Protein AF-A0A139HS40-F1 (afdb_monomer_lite)

Secondary structure (DSSP, 8-state):
--------TT--------------------------------HHHHHHHHHHHHHHHHHHHHHHHHHHHHHHHHHHHHHHHGGGTTT-HHHHHHHHHHHHHHHHHHHHHHHHHHHHHHHHHHHHHHHHHHHHHHHT-------------------SSSHHHHHHHHHHHHHHHHHHHHHHHHHHHHHHHHHHHHHHHHHHHHHHHHHHHHHHHHHHHHHHHHHHHHHHHHHHHHHHHHHHHHHHHHHHHHHHHHHHHHHHHHHHHHIIIIIHHHHHHHHHHHHHHHHHHHHHHHHHHHHHHHHHHHHHHHHSHHHHHHHHHHHHHHHHHHHHHHTTTTS------------------------------------S-HHHHHHHHHHHHHHHHHHHHHHHHHHHHSSHHHHHHHHHHHHHH-HHHHTHHHHHHHHHHHHHHHHHHHHHHHHHHHHHHHHHHHHHHHHHHHHHHHHHHHHHHHHHHHHHHHHHHHH--

pLDDT: mean 75.65, std 18.61, range [32.69, 97.88]

Structure (mmCIF, N/CA/C/O backbone):
data_AF-A0A139HS40-F1
#
_entry.id   AF-A0A139HS40-F1
#
loop_
_atom_site.group_PDB
_atom_site.id
_atom_site.type_symbol
_atom_site.label_atom_id
_atom_site.label_alt_id
_atom_site.label_comp_id
_atom_site.label_asym_id
_atom_site.label_entity_id
_atom_site.label_seq_id
_atom_site.pdbx_PDB_ins_code
_atom_site.Cartn_x
_atom_site.Cartn_y
_atom_site.Cartn_z
_atom_site.occupancy
_atom_site.B_iso_or_equiv
_atom_site.auth_seq_id
_atom_site.auth_comp_id
_atom_site.auth_asym_id
_atom_site.auth_atom_id
_atom_site.pdbx_PDB_model_num
ATOM 1 N N . MET A 1 1 ? -30.393 32.106 20.811 1.00 41.25 1 MET A N 1
ATOM 2 C CA . MET A 1 1 ? -30.030 32.383 19.405 1.00 41.25 1 MET A CA 1
ATOM 3 C C . MET A 1 1 ? -29.852 31.032 18.728 1.00 41.25 1 MET A C 1
ATOM 5 O O . MET A 1 1 ? -28.852 30.370 18.953 1.00 41.25 1 MET A O 1
ATOM 9 N N . ILE A 1 2 ? -30.911 30.545 18.082 1.00 37.47 2 ILE A N 1
ATOM 10 C CA . ILE A 1 2 ? -31.050 29.157 17.618 1.00 37.47 2 ILE A CA 1
ATOM 11 C C . ILE A 1 2 ? -30.720 29.147 16.125 1.00 37.47 2 ILE A C 1
ATOM 13 O O . ILE A 1 2 ? -31.464 29.733 15.342 1.00 37.47 2 ILE A O 1
ATOM 17 N N . MET A 1 3 ? -29.609 28.522 15.732 1.00 42.28 3 MET A N 1
ATOM 18 C CA . MET A 1 3 ? -29.328 28.247 14.323 1.00 42.28 3 MET A CA 1
ATOM 19 C C . MET A 1 3 ? -29.794 26.833 13.988 1.00 42.28 3 MET A C 1
ATOM 21 O O . MET A 1 3 ? -29.240 25.845 14.464 1.00 42.28 3 MET A O 1
ATOM 25 N N . ALA A 1 4 ? -30.852 26.762 13.184 1.00 46.81 4 ALA A N 1
ATOM 26 C CA . ALA A 1 4 ? -31.384 25.537 12.619 1.00 46.81 4 ALA A CA 1
ATOM 27 C C . ALA A 1 4 ? -30.482 25.051 11.473 1.00 46.81 4 ALA A C 1
ATOM 29 O O . ALA A 1 4 ? -30.336 25.738 10.464 1.00 46.81 4 ALA A O 1
ATOM 30 N N . PHE A 1 5 ? -29.918 23.850 11.607 1.00 41.66 5 PHE A N 1
ATOM 31 C CA . PHE A 1 5 ? -29.308 23.115 10.500 1.00 41.66 5 PHE A CA 1
ATOM 32 C C . PHE A 1 5 ? -30.323 22.107 9.952 1.00 41.66 5 PHE A C 1
ATOM 34 O O . PHE A 1 5 ? -30.403 20.966 10.399 1.00 41.66 5 PHE A O 1
ATOM 41 N N . ASN A 1 6 ? -31.111 22.545 8.969 1.00 49.53 6 ASN A N 1
ATOM 42 C CA . ASN A 1 6 ? -31.832 21.652 8.066 1.00 49.53 6 ASN A CA 1
ATOM 43 C C . ASN A 1 6 ? -30.868 21.230 6.949 1.00 49.53 6 ASN A C 1
ATOM 45 O O . ASN A 1 6 ? -30.673 21.965 5.983 1.00 49.53 6 ASN A O 1
ATOM 49 N N . GLY A 1 7 ? -30.249 20.058 7.095 1.00 42.22 7 GLY A N 1
ATOM 50 C CA . GLY A 1 7 ? -29.412 19.434 6.071 1.00 42.22 7 GLY A CA 1
ATOM 51 C C . GLY A 1 7 ? -29.924 18.037 5.743 1.00 42.22 7 GLY A C 1
ATOM 52 O O . GLY A 1 7 ? -29.672 17.096 6.486 1.00 42.22 7 GLY A O 1
ATOM 53 N N . ASP A 1 8 ? -30.658 17.921 4.638 1.00 49.84 8 ASP A N 1
ATOM 54 C CA . ASP A 1 8 ? -31.160 16.675 4.052 1.00 49.84 8 ASP A CA 1
ATOM 55 C C . ASP A 1 8 ? -29.996 15.723 3.676 1.00 49.84 8 ASP A C 1
ATOM 57 O O . ASP A 1 8 ? -29.199 16.054 2.791 1.00 49.84 8 ASP A O 1
ATOM 61 N N . PRO A 1 9 ? -29.871 14.533 4.298 1.00 50.09 9 PRO A N 1
ATOM 62 C CA . PRO A 1 9 ? -28.753 13.619 4.059 1.00 50.09 9 PRO A CA 1
ATOM 63 C C . PRO A 1 9 ? -28.868 12.799 2.758 1.00 50.09 9 PRO A C 1
ATOM 65 O O . PRO A 1 9 ? -28.066 11.887 2.541 1.00 50.09 9 PRO A O 1
ATOM 68 N N . ARG A 1 10 ? -29.836 13.078 1.866 1.00 43.00 10 ARG A N 1
ATOM 69 C CA . ARG A 1 10 ? -30.058 12.272 0.643 1.00 43.00 10 ARG A CA 1
ATOM 70 C C . ARG A 1 10 ? -29.568 12.878 -0.671 1.00 43.00 10 ARG A C 1
ATOM 72 O O . ARG A 1 10 ? -29.728 12.242 -1.712 1.00 43.00 10 ARG A O 1
ATOM 79 N N . LYS A 1 11 ? -28.893 14.028 -0.667 1.00 44.16 11 LYS A N 1
ATOM 80 C CA . LYS A 1 11 ? -28.253 14.567 -1.881 1.00 44.16 11 LYS A CA 1
ATOM 81 C C . LYS A 1 11 ? -26.747 14.325 -1.864 1.00 44.16 11 LYS A C 1
ATOM 83 O O . LYS A 1 11 ? -25.964 15.196 -1.503 1.00 44.16 11 LYS A O 1
ATOM 88 N N . ARG A 1 12 ? -26.334 13.129 -2.299 1.00 47.47 12 ARG A N 1
ATOM 89 C CA . ARG A 1 12 ? -24.949 12.918 -2.747 1.00 47.47 12 ARG A CA 1
ATOM 90 C C . ARG A 1 12 ? -24.709 13.799 -3.980 1.00 47.47 12 ARG A C 1
ATOM 92 O O . ARG A 1 12 ? -25.506 13.713 -4.917 1.00 47.47 12 ARG A O 1
ATOM 99 N N . PRO A 1 13 ? -23.645 14.616 -4.027 1.00 42.41 13 PRO A N 1
ATOM 100 C CA . PRO A 1 13 ? -23.241 15.240 -5.275 1.00 42.41 13 PRO A CA 1
ATOM 101 C C . PRO A 1 13 ? -22.853 14.123 -6.246 1.00 42.41 13 PRO A C 1
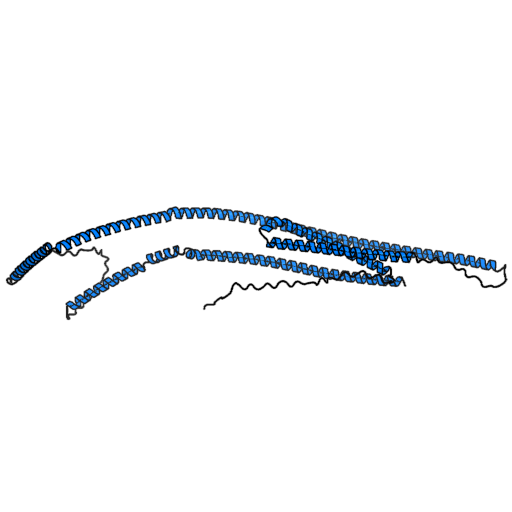ATOM 103 O O . PRO A 1 13 ? -22.057 13.244 -5.913 1.00 42.41 13 PRO A O 1
ATOM 106 N N . ALA A 1 14 ? -23.467 14.127 -7.429 1.00 43.12 14 ALA A N 1
ATOM 107 C CA . ALA A 1 14 ? -23.065 13.262 -8.523 1.00 43.12 14 ALA A CA 1
ATOM 108 C C . ALA A 1 14 ? -21.576 13.508 -8.789 1.00 43.12 14 ALA A C 1
ATOM 110 O O . ALA A 1 14 ? -21.184 14.604 -9.192 1.00 43.12 14 ALA A O 1
ATOM 111 N N . ALA A 1 15 ? -20.748 12.501 -8.511 1.00 39.66 15 ALA A N 1
ATOM 112 C CA . ALA A 1 15 ? -19.360 12.504 -8.922 1.00 39.66 15 ALA A CA 1
ATOM 113 C C . ALA A 1 15 ? -19.352 12.666 -10.444 1.00 39.66 15 ALA A C 1
ATOM 115 O O . ALA A 1 15 ? -19.847 11.801 -11.170 1.00 39.66 15 ALA A O 1
ATOM 116 N N . LYS A 1 16 ? -18.847 13.809 -10.918 1.00 40.47 16 LYS A N 1
ATOM 117 C CA . LYS A 1 16 ? -18.505 13.983 -12.324 1.00 40.47 16 LYS A CA 1
ATOM 118 C C . LYS A 1 16 ? -17.523 12.869 -12.663 1.00 40.47 16 LYS A C 1
ATOM 120 O O . LYS A 1 16 ? -16.414 12.826 -12.136 1.00 40.47 16 LYS A O 1
ATOM 125 N N . SER A 1 17 ? -18.004 11.934 -13.474 1.00 39.09 17 SER A N 1
ATOM 126 C CA . SER A 1 17 ? -17.194 10.907 -14.107 1.00 39.09 17 SER A CA 1
ATOM 127 C C . SER A 1 17 ? -15.983 11.591 -14.745 1.00 39.09 17 SER A C 1
ATOM 129 O O . SER A 1 17 ? -16.180 12.632 -15.375 1.00 39.09 17 SER A O 1
ATOM 131 N N . PRO A 1 18 ? -14.759 11.058 -14.596 1.00 42.94 18 PRO A N 1
ATOM 132 C CA . PRO A 1 18 ? -13.624 11.595 -15.324 1.00 42.94 18 PRO A CA 1
ATOM 133 C C . PRO A 1 18 ? -13.974 11.531 -16.810 1.00 42.94 18 PRO A C 1
ATOM 135 O O . PRO A 1 18 ? -14.365 10.470 -17.315 1.00 42.94 18 PRO A O 1
ATOM 138 N N . GLU A 1 19 ? -13.932 12.693 -17.461 1.00 33.88 19 GLU A N 1
ATOM 139 C CA . GLU A 1 19 ? -13.983 12.813 -18.909 1.00 33.88 19 GLU A CA 1
A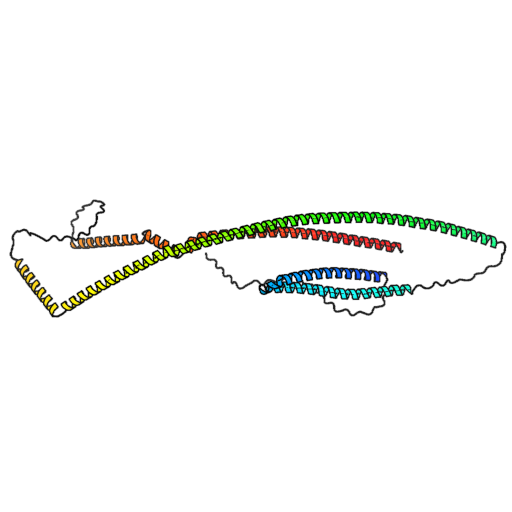TOM 140 C C . GLU A 1 19 ? -12.967 11.824 -19.464 1.00 33.88 19 GLU A C 1
ATOM 142 O O . GLU A 1 19 ? -11.761 11.924 -19.247 1.00 33.88 19 GLU A O 1
ATOM 147 N N . ARG A 1 20 ? -13.495 10.780 -20.102 1.00 38.78 20 ARG A N 1
ATOM 148 C CA . ARG A 1 20 ? -12.701 9.908 -20.943 1.00 38.78 20 ARG A CA 1
ATOM 149 C C . ARG A 1 20 ? -12.172 10.807 -22.045 1.00 38.78 20 ARG A C 1
ATOM 151 O O . ARG A 1 20 ? -12.958 11.230 -22.892 1.00 38.78 20 ARG A O 1
ATOM 158 N N . ASP A 1 21 ? -10.865 11.034 -22.057 1.00 34.38 21 ASP A N 1
ATOM 159 C CA . ASP A 1 21 ? -10.150 11.366 -23.280 1.00 34.38 21 ASP A CA 1
ATOM 160 C C . ASP A 1 21 ? -10.338 10.188 -24.238 1.00 34.38 21 ASP A C 1
ATOM 162 O O . ASP A 1 21 ? -9.547 9.244 -24.314 1.00 34.38 21 ASP A O 1
ATOM 166 N N . ALA A 1 22 ? -11.468 10.218 -24.941 1.00 40.56 22 ALA A N 1
ATOM 167 C CA . ALA A 1 22 ? -11.722 9.442 -26.128 1.00 40.56 22 ALA A CA 1
ATOM 168 C C . ALA A 1 22 ? -10.751 9.961 -27.187 1.00 40.56 22 ALA A C 1
ATOM 170 O O . ALA A 1 22 ? -11.100 10.755 -28.056 1.00 40.56 22 ALA A O 1
ATOM 171 N N . SER A 1 23 ? -9.506 9.501 -27.092 1.00 41.16 23 SER A N 1
ATOM 172 C CA . SER A 1 23 ? -8.618 9.434 -28.238 1.00 41.16 23 SER A CA 1
ATOM 173 C C . SER A 1 23 ? -9.342 8.551 -29.239 1.00 41.16 23 SER A C 1
ATOM 175 O O . SER A 1 23 ? -9.398 7.331 -29.082 1.00 41.16 23 SER A O 1
ATOM 177 N N . ILE A 1 24 ? -10.015 9.204 -30.181 1.00 39.81 24 ILE A N 1
ATOM 178 C CA . ILE A 1 24 ? -10.732 8.608 -31.294 1.00 39.81 24 ILE A CA 1
ATOM 179 C C . ILE A 1 24 ? -9.757 7.638 -31.956 1.00 39.81 24 ILE A C 1
ATOM 181 O O . ILE A 1 24 ? -8.848 8.028 -32.684 1.00 39.81 24 ILE A O 1
ATOM 185 N N . LEU A 1 25 ? -9.920 6.354 -31.640 1.00 44.41 25 LEU A N 1
ATOM 186 C CA . LEU A 1 25 ? -9.306 5.263 -32.367 1.00 44.41 25 LEU A CA 1
ATOM 187 C C . LEU A 1 25 ? -10.085 5.215 -33.677 1.00 44.41 25 LEU A C 1
ATOM 189 O O . LEU A 1 25 ? -11.117 4.552 -33.789 1.00 44.41 25 LEU A O 1
ATOM 193 N N . GLU A 1 26 ? -9.656 6.054 -34.618 1.00 39.47 26 GLU A N 1
ATOM 194 C CA . GLU A 1 26 ? -10.167 6.107 -35.976 1.00 39.47 26 GLU A CA 1
ATOM 195 C C . GLU A 1 26 ? -10.011 4.698 -36.554 1.00 39.47 26 GLU A C 1
ATOM 197 O O . GLU A 1 26 ? -8.920 4.262 -36.928 1.00 39.47 26 GLU A O 1
ATOM 202 N N . LYS A 1 27 ? -11.107 3.930 -36.532 1.00 41.03 27 LYS A N 1
ATOM 203 C CA . LYS A 1 27 ? -11.216 2.639 -37.205 1.00 41.03 27 LYS A CA 1
ATOM 204 C C . LYS A 1 27 ? -11.094 2.912 -38.701 1.00 41.03 27 LYS A C 1
ATOM 206 O O . LYS A 1 27 ? -12.101 3.044 -39.393 1.00 41.03 27 LYS A O 1
ATOM 211 N N . ARG A 1 28 ? -9.862 3.023 -39.202 1.00 37.28 28 ARG A N 1
ATOM 212 C CA . ARG A 1 28 ? -9.598 2.984 -40.638 1.00 37.28 28 ARG A CA 1
ATOM 213 C C . ARG A 1 28 ? -10.126 1.652 -41.155 1.00 37.28 28 ARG A C 1
ATOM 215 O O . ARG A 1 28 ? -9.689 0.590 -40.715 1.00 37.28 28 ARG A O 1
ATOM 222 N N . ALA A 1 29 ? -11.100 1.730 -42.056 1.00 40.16 29 ALA A N 1
ATOM 223 C CA . ALA A 1 29 ? -11.549 0.588 -42.832 1.00 40.16 29 ALA A CA 1
ATOM 224 C C . ALA A 1 29 ? -10.337 -0.059 -43.534 1.00 40.16 29 ALA A C 1
ATOM 226 O O . ALA A 1 29 ? -9.395 0.659 -43.887 1.00 40.16 29 ALA A O 1
ATOM 227 N N . PRO A 1 30 ? -10.330 -1.389 -43.729 1.00 39.44 30 PRO A N 1
ATOM 228 C CA . PRO A 1 30 ? -9.255 -2.065 -44.440 1.00 39.44 30 PRO A CA 1
ATOM 229 C C . PRO A 1 30 ? -9.165 -1.482 -45.852 1.00 39.44 30 PRO A C 1
ATOM 231 O O . PRO A 1 30 ? -10.066 -1.656 -46.670 1.00 39.44 30 PRO A O 1
ATOM 234 N N . VAL A 1 31 ? -8.091 -0.737 -46.111 1.00 43.06 31 VAL A N 1
ATOM 235 C CA . VAL A 1 31 ? -7.780 -0.227 -47.443 1.00 43.06 31 VAL A CA 1
ATOM 236 C C . VAL A 1 31 ? -7.482 -1.451 -48.300 1.00 43.06 31 VAL A C 1
ATOM 238 O O . VAL A 1 31 ? -6.519 -2.174 -48.043 1.00 43.06 31 VAL A O 1
ATOM 241 N N . ALA A 1 32 ? -8.357 -1.727 -49.267 1.00 45.44 32 ALA A N 1
ATOM 242 C CA . ALA A 1 32 ? -8.131 -2.778 -50.246 1.00 45.44 32 ALA A CA 1
ATOM 243 C C . ALA A 1 32 ? -6.790 -2.514 -50.955 1.00 45.44 32 ALA A C 1
ATOM 245 O O . ALA A 1 32 ? -6.497 -1.352 -51.255 1.00 45.44 32 ALA A O 1
ATOM 246 N N . PRO A 1 33 ? -5.972 -3.548 -51.220 1.00 43.31 33 PRO A N 1
ATOM 247 C CA . PRO A 1 33 ? -4.708 -3.372 -51.917 1.00 43.31 33 PRO A CA 1
ATOM 248 C C . PRO A 1 33 ? -5.007 -2.834 -53.319 1.00 43.31 33 PRO A C 1
ATOM 250 O O . PRO A 1 33 ? -5.473 -3.565 -54.193 1.00 43.31 33 PRO A O 1
ATOM 253 N N . MET A 1 34 ? -4.805 -1.530 -53.522 1.00 43.44 34 MET A N 1
ATOM 254 C CA . MET A 1 34 ? -4.853 -0.943 -54.854 1.00 43.44 34 MET A CA 1
ATOM 255 C C . MET A 1 34 ? -3.724 -1.569 -55.667 1.00 43.44 34 MET A C 1
ATOM 257 O O . MET A 1 34 ? -2.582 -1.628 -55.212 1.00 43.44 34 MET A O 1
ATOM 261 N N . ALA A 1 35 ? -4.067 -2.077 -56.851 1.00 51.16 35 ALA A N 1
ATOM 262 C CA . ALA A 1 35 ? -3.100 -2.655 -57.769 1.00 51.16 35 ALA A CA 1
ATOM 263 C C . ALA A 1 35 ? -1.955 -1.654 -58.017 1.00 51.16 35 ALA A C 1
ATOM 265 O O . ALA A 1 35 ? -2.232 -0.465 -58.206 1.00 51.16 35 ALA A O 1
ATOM 266 N N . PRO A 1 36 ? -0.688 -2.107 -58.005 1.00 47.69 36 PRO A N 1
ATOM 267 C CA . PRO A 1 36 ? 0.458 -1.219 -58.109 1.00 47.69 36 PRO A CA 1
ATOM 268 C C . PRO A 1 36 ? 0.413 -0.483 -59.449 1.00 47.69 36 PRO A C 1
ATOM 270 O O . PRO A 1 36 ? 0.560 -1.083 -60.516 1.00 47.69 36 PRO A O 1
ATOM 273 N N . SER A 1 37 ? 0.196 0.833 -59.404 1.00 48.69 37 SER A N 1
ATOM 274 C CA . SER A 1 37 ? 0.475 1.690 -60.550 1.00 48.69 37 SER A CA 1
ATOM 275 C C . SER A 1 37 ? 1.969 1.595 -60.836 1.00 48.69 37 SER A C 1
ATOM 277 O O . SER A 1 37 ? 2.764 1.711 -59.906 1.00 48.69 37 SER A O 1
ATOM 279 N N . LYS A 1 38 ? 2.347 1.378 -62.100 1.00 54.06 38 LYS A N 1
ATOM 280 C CA . LYS A 1 38 ? 3.742 1.352 -62.565 1.00 54.06 38 LYS A CA 1
ATOM 281 C C . LYS A 1 38 ? 4.398 2.718 -62.331 1.00 54.06 38 LYS A C 1
ATOM 283 O O . LYS A 1 38 ? 4.426 3.559 -63.220 1.00 54.06 38 LYS A O 1
ATOM 288 N N . GLN A 1 39 ? 4.852 2.958 -61.113 1.00 57.38 39 GLN A N 1
ATOM 289 C CA . GLN A 1 39 ? 5.767 4.033 -60.774 1.00 57.38 39 GLN A CA 1
ATOM 290 C C . GLN A 1 39 ? 7.167 3.429 -60.819 1.00 57.38 39 GLN A C 1
ATOM 292 O O . GLN A 1 39 ? 7.373 2.337 -60.289 1.00 57.38 39 GLN A O 1
ATOM 297 N N . ASP A 1 40 ? 8.114 4.109 -61.462 1.00 67.31 40 ASP A N 1
ATOM 298 C CA . ASP A 1 40 ? 9.525 3.729 -61.420 1.00 67.31 40 ASP A CA 1
ATOM 299 C C . ASP A 1 40 ? 10.034 3.923 -59.986 1.00 67.31 40 ASP A C 1
ATOM 301 O O . ASP A 1 40 ? 10.443 5.011 -59.576 1.00 67.31 40 ASP A O 1
ATOM 305 N N . ILE A 1 41 ? 9.922 2.869 -59.177 1.00 73.25 41 ILE A N 1
ATOM 306 C CA . ILE A 1 41 ? 10.379 2.874 -57.791 1.00 73.25 41 ILE A CA 1
ATOM 307 C C . ILE A 1 41 ? 11.908 2.858 -57.819 1.00 73.25 41 ILE A C 1
ATOM 309 O O . ILE A 1 41 ? 12.534 1.855 -58.157 1.00 73.25 41 ILE A O 1
ATOM 313 N N . ASN A 1 42 ? 12.508 3.991 -57.459 1.00 84.81 42 ASN A N 1
ATOM 314 C CA . ASN A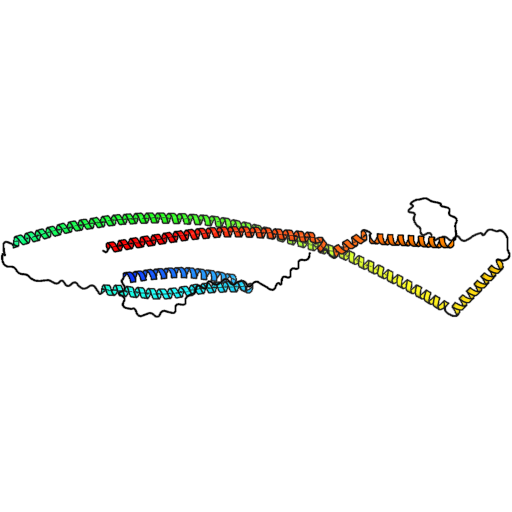 1 42 ? 13.947 4.111 -57.264 1.00 84.81 42 ASN A CA 1
ATOM 315 C C . ASN A 1 42 ? 14.401 3.157 -56.140 1.00 84.81 42 ASN A C 1
ATOM 317 O O . ASN A 1 42 ? 13.769 3.094 -55.082 1.00 84.81 42 ASN A O 1
ATOM 321 N N . ILE A 1 43 ? 15.512 2.444 -56.351 1.00 84.00 43 ILE A N 1
ATOM 322 C CA . ILE A 1 43 ? 16.103 1.513 -55.377 1.00 84.00 43 ILE A CA 1
ATOM 323 C C . ILE A 1 43 ? 16.333 2.161 -54.003 1.00 84.00 43 ILE A C 1
ATOM 325 O O . ILE A 1 43 ? 16.088 1.527 -52.979 1.00 84.00 43 ILE A O 1
ATOM 329 N N . ASN A 1 44 ? 16.690 3.448 -53.970 1.00 80.44 44 ASN A N 1
ATOM 330 C CA . ASN A 1 44 ? 16.878 4.209 -52.735 1.00 80.44 44 ASN A CA 1
ATOM 331 C C . ASN A 1 44 ? 15.562 4.408 -51.970 1.00 80.44 44 ASN A C 1
ATOM 333 O O . ASN A 1 44 ? 15.551 4.377 -50.741 1.00 80.44 44 ASN A O 1
ATOM 337 N N . THR A 1 45 ? 14.443 4.574 -52.679 1.00 83.94 45 THR A N 1
ATOM 338 C CA . THR A 1 45 ? 13.112 4.664 -52.063 1.00 83.94 45 THR A CA 1
ATOM 339 C C . THR A 1 45 ? 12.713 3.316 -51.465 1.00 83.94 45 THR A C 1
ATOM 341 O O . THR A 1 45 ? 12.342 3.261 -50.297 1.00 83.94 45 THR A O 1
ATOM 344 N N . ALA A 1 46 ? 12.898 2.220 -52.210 1.00 82.44 46 ALA A N 1
ATOM 345 C CA . ALA A 1 46 ? 12.599 0.870 -51.722 1.00 82.44 46 ALA A CA 1
ATOM 346 C C . ALA A 1 46 ? 13.454 0.473 -50.499 1.00 82.44 46 ALA A C 1
ATOM 348 O O . ALA A 1 46 ? 12.943 -0.129 -49.553 1.00 82.44 46 ALA A O 1
ATOM 349 N N . LEU A 1 47 ? 14.741 0.845 -50.481 1.00 77.38 47 LEU A N 1
ATOM 350 C CA . LEU A 1 47 ? 15.637 0.656 -49.332 1.00 77.38 47 LEU A CA 1
ATOM 351 C C . LEU A 1 47 ? 15.201 1.477 -48.114 1.00 77.38 47 LEU A C 1
ATOM 353 O O . LEU A 1 47 ? 15.169 0.950 -47.001 1.00 77.38 47 LEU A O 1
ATOM 357 N N . ASN A 1 48 ? 14.829 2.743 -48.308 1.00 79.44 48 ASN A N 1
ATOM 358 C CA . ASN A 1 48 ? 14.327 3.584 -47.221 1.00 79.44 48 ASN A CA 1
ATOM 359 C C . ASN A 1 48 ? 13.022 3.035 -46.632 1.00 79.44 48 ASN A C 1
ATOM 361 O O . ASN A 1 48 ? 12.887 2.966 -45.409 1.00 79.44 48 ASN A O 1
ATOM 365 N N . ASP A 1 49 ? 12.091 2.587 -47.474 1.00 84.00 49 ASP A N 1
ATOM 366 C CA . ASP A 1 49 ? 10.839 1.969 -47.028 1.00 84.00 49 ASP A CA 1
ATOM 367 C C . ASP A 1 49 ? 11.099 0.672 -46.255 1.00 84.00 49 ASP A C 1
ATOM 369 O O . ASP A 1 49 ? 10.478 0.427 -45.215 1.00 84.00 49 ASP A O 1
ATOM 373 N N . PHE A 1 50 ? 12.075 -0.130 -46.693 1.00 88.44 50 PHE A N 1
ATOM 374 C CA . PHE A 1 50 ? 12.491 -1.338 -45.983 1.00 88.44 50 PHE A CA 1
ATOM 375 C C . PHE A 1 50 ? 13.059 -1.020 -44.595 1.00 88.44 50 PHE A C 1
ATOM 377 O O . PHE A 1 50 ? 12.651 -1.634 -43.602 1.00 88.44 50 PHE A O 1
ATOM 384 N N . MET A 1 51 ? 13.957 -0.036 -44.500 1.00 82.50 51 MET A N 1
ATOM 385 C CA . MET A 1 51 ? 14.553 0.382 -43.228 1.00 82.50 51 MET A CA 1
ATOM 386 C C . MET A 1 51 ? 13.500 0.958 -42.276 1.00 82.50 51 MET A C 1
ATOM 388 O O . MET A 1 51 ? 13.446 0.568 -41.108 1.00 82.50 51 MET A O 1
ATOM 392 N N . ASN A 1 52 ? 12.611 1.818 -42.776 1.00 85.12 52 ASN A N 1
ATOM 393 C CA . ASN A 1 52 ? 11.518 2.393 -41.991 1.00 85.12 52 ASN A CA 1
ATOM 394 C C . ASN A 1 52 ? 10.570 1.312 -41.458 1.00 85.12 52 ASN A C 1
ATOM 396 O O . ASN A 1 52 ? 10.222 1.327 -40.274 1.00 85.12 52 ASN A O 1
ATOM 400 N N . THR A 1 53 ? 10.206 0.342 -42.300 1.00 87.12 53 THR A N 1
ATOM 401 C CA . THR A 1 53 ? 9.339 -0.774 -41.901 1.00 87.12 53 THR A CA 1
ATOM 402 C C . THR A 1 53 ? 10.032 -1.677 -40.878 1.00 87.12 53 THR A C 1
ATOM 404 O O . THR A 1 53 ? 9.420 -2.074 -39.888 1.00 87.12 53 THR A O 1
ATOM 407 N N . SER A 1 54 ? 11.330 -1.942 -41.047 1.00 79.69 54 SER A N 1
ATOM 408 C CA . SER A 1 54 ? 12.124 -2.737 -40.098 1.00 79.69 54 SER A CA 1
ATOM 409 C C . SER A 1 54 ? 12.225 -2.063 -38.725 1.00 79.69 54 SER A C 1
ATOM 411 O O . SER A 1 54 ? 12.035 -2.713 -37.696 1.00 79.69 54 SER A O 1
ATOM 413 N N . ILE A 1 55 ? 12.440 -0.743 -38.693 1.00 80.81 55 ILE A N 1
ATOM 414 C CA . ILE A 1 55 ? 12.449 0.050 -37.453 1.00 80.81 55 ILE A CA 1
ATOM 415 C C . ILE A 1 55 ? 11.065 0.041 -36.789 1.00 80.81 55 ILE A C 1
ATOM 417 O O . ILE A 1 55 ? 10.967 -0.094 -35.566 1.00 80.81 55 ILE A O 1
ATOM 421 N N . ALA A 1 56 ? 9.988 0.194 -37.566 1.00 83.00 56 ALA A N 1
ATOM 422 C CA . ALA A 1 56 ? 8.623 0.147 -37.046 1.00 83.00 56 ALA A CA 1
ATOM 423 C C . ALA A 1 56 ? 8.299 -1.223 -36.429 1.00 83.00 56 ALA A C 1
ATOM 425 O O . ALA A 1 56 ? 7.735 -1.282 -35.332 1.00 83.00 56 ALA A O 1
ATOM 426 N N . LEU A 1 57 ? 8.723 -2.307 -37.086 1.00 89.50 57 LEU A N 1
ATOM 427 C CA . LEU A 1 57 ? 8.550 -3.670 -36.598 1.00 89.50 57 LEU A CA 1
ATOM 428 C C . LEU A 1 57 ? 9.321 -3.904 -35.293 1.00 89.50 57 LEU A C 1
ATOM 430 O O . LEU A 1 57 ? 8.733 -4.381 -34.326 1.00 89.50 57 LEU A O 1
ATOM 434 N N . ALA A 1 58 ? 10.589 -3.486 -35.220 1.00 81.94 58 ALA A N 1
ATOM 435 C CA . ALA A 1 58 ? 11.399 -3.593 -34.003 1.00 81.94 58 ALA A CA 1
ATOM 436 C C . ALA A 1 58 ? 10.794 -2.804 -32.826 1.00 81.94 58 ALA A C 1
ATOM 438 O O . ALA A 1 58 ? 10.750 -3.285 -31.694 1.00 81.94 58 ALA A O 1
ATOM 439 N N . LYS A 1 59 ? 10.258 -1.602 -33.086 1.00 84.50 59 LYS A N 1
ATOM 440 C CA . LYS A 1 59 ? 9.546 -0.813 -32.065 1.00 84.50 59 LYS A CA 1
ATOM 441 C C . LYS A 1 59 ? 8.276 -1.507 -31.571 1.00 84.50 59 LYS A C 1
ATOM 443 O O . LYS A 1 59 ? 7.939 -1.370 -30.397 1.00 84.50 59 LYS A O 1
ATOM 448 N N . LEU A 1 60 ? 7.543 -2.189 -32.450 1.00 90.00 60 LEU A N 1
ATOM 449 C CA . LEU A 1 60 ? 6.355 -2.951 -32.060 1.00 90.00 60 LEU A CA 1
ATOM 450 C C . LEU A 1 60 ? 6.707 -4.196 -31.253 1.00 90.00 60 LEU A C 1
ATOM 452 O O . LEU A 1 60 ? 5.975 -4.504 -30.319 1.00 90.00 60 LEU A O 1
ATOM 456 N N . ASP A 1 61 ? 7.815 -4.857 -31.575 1.00 88.69 61 ASP A N 1
ATOM 457 C CA . ASP A 1 61 ? 8.308 -6.026 -30.844 1.00 88.69 61 ASP A CA 1
ATOM 458 C C . ASP A 1 61 ? 8.649 -5.669 -29.392 1.00 88.69 61 ASP A C 1
ATOM 460 O O . ASP A 1 61 ? 8.068 -6.224 -28.462 1.00 88.69 61 ASP A O 1
ATOM 464 N N . LEU A 1 62 ? 9.432 -4.602 -29.190 1.00 82.88 62 LEU A N 1
ATOM 465 C CA . LEU A 1 62 ? 9.734 -4.077 -27.851 1.00 82.88 62 LEU A CA 1
ATOM 466 C C . LEU A 1 62 ? 8.473 -3.682 -27.066 1.00 82.88 62 LEU A C 1
ATOM 468 O O . LEU A 1 62 ? 8.372 -3.933 -25.865 1.00 82.88 62 LEU A O 1
ATOM 472 N N . LYS A 1 63 ? 7.491 -3.056 -27.732 1.00 85.94 63 LYS A N 1
ATOM 473 C CA . LYS A 1 63 ? 6.205 -2.715 -27.099 1.00 85.94 63 LYS A CA 1
ATOM 474 C C . LYS A 1 63 ? 5.406 -3.960 -26.727 1.00 85.94 63 LYS A C 1
ATOM 476 O O . LYS A 1 63 ? 4.738 -3.943 -25.695 1.00 85.94 63 LYS A O 1
ATOM 481 N N . LEU A 1 64 ? 5.444 -5.001 -27.558 1.00 92.56 64 LEU A N 1
ATOM 482 C CA . LEU A 1 64 ? 4.762 -6.259 -27.283 1.00 92.56 64 LEU A CA 1
ATOM 483 C C . LEU A 1 64 ? 5.383 -6.959 -26.073 1.00 92.56 64 LEU A C 1
ATOM 485 O O . LEU A 1 64 ? 4.637 -7.406 -25.204 1.00 92.56 64 LEU A O 1
ATOM 489 N N . ASP A 1 65 ? 6.710 -7.008 -25.981 1.00 89.06 65 ASP A N 1
ATOM 490 C CA . ASP A 1 65 ? 7.408 -7.612 -24.842 1.00 89.06 65 ASP A CA 1
ATOM 491 C C . ASP A 1 65 ? 7.091 -6.883 -23.533 1.00 89.06 65 ASP A C 1
ATOM 493 O O . ASP A 1 65 ? 6.675 -7.514 -22.557 1.00 89.06 65 ASP A O 1
ATOM 497 N N . ALA A 1 66 ? 7.157 -5.548 -23.536 1.00 84.25 66 ALA A N 1
ATOM 498 C CA . ALA A 1 66 ? 6.762 -4.743 -22.382 1.00 84.25 66 ALA A CA 1
ATOM 499 C C . ALA A 1 66 ? 5.286 -4.972 -21.995 1.00 84.25 66 ALA A C 1
ATOM 501 O O . ALA A 1 66 ? 4.957 -5.121 -20.817 1.00 84.25 66 ALA A O 1
ATOM 502 N N . ALA A 1 67 ? 4.377 -5.045 -22.975 1.00 86.12 67 ALA A N 1
ATOM 503 C CA . ALA A 1 67 ? 2.961 -5.310 -22.718 1.00 86.12 67 ALA A CA 1
ATOM 504 C C . ALA A 1 67 ? 2.719 -6.719 -22.146 1.00 86.12 67 ALA A C 1
ATOM 506 O O . ALA A 1 67 ? 1.890 -6.882 -21.248 1.00 86.12 67 ALA A O 1
ATOM 507 N N . LYS A 1 68 ? 3.459 -7.730 -22.617 1.00 95.56 68 LYS A N 1
ATOM 508 C CA . LYS A 1 68 ? 3.408 -9.099 -22.080 1.00 95.56 68 LYS A CA 1
ATOM 509 C C . LYS A 1 68 ? 3.898 -9.161 -20.637 1.00 95.56 68 LYS A C 1
ATOM 511 O O . LYS A 1 68 ? 3.292 -9.864 -19.828 1.00 95.56 68 LYS A O 1
ATOM 516 N N . GLU A 1 69 ? 4.933 -8.402 -20.287 1.00 89.56 69 GLU A N 1
ATOM 517 C CA . GLU A 1 69 ? 5.412 -8.308 -18.905 1.00 89.56 69 GLU A CA 1
ATOM 518 C C . GLU A 1 69 ? 4.360 -7.668 -17.984 1.00 89.56 69 GLU A C 1
ATOM 520 O O . GLU A 1 69 ? 4.061 -8.200 -16.910 1.00 89.56 69 GLU A O 1
ATOM 525 N N . VAL A 1 70 ? 3.708 -6.589 -18.437 1.00 89.75 70 VAL A N 1
ATOM 526 C CA . VAL A 1 70 ? 2.587 -5.964 -17.714 1.00 89.75 70 VAL A CA 1
ATOM 527 C C . VAL A 1 70 ? 1.432 -6.952 -17.528 1.00 89.75 70 VAL A C 1
ATOM 529 O O . VAL A 1 70 ? 0.897 -7.069 -16.422 1.00 89.75 70 VAL A O 1
ATOM 532 N N . LEU A 1 71 ? 1.064 -7.704 -18.569 1.00 96.50 71 LEU A N 1
ATOM 533 C CA . LEU A 1 71 ? 0.039 -8.745 -18.474 1.00 96.50 71 LEU A CA 1
ATOM 534 C C . LEU A 1 71 ? 0.423 -9.837 -17.464 1.00 96.50 71 LEU A C 1
ATOM 536 O O . LEU A 1 71 ? -0.412 -10.247 -16.649 1.00 96.50 71 LEU A O 1
ATOM 540 N N . ALA A 1 72 ? 1.679 -10.289 -17.469 1.00 95.44 72 ALA A N 1
ATOM 541 C CA . ALA A 1 72 ? 2.176 -11.276 -16.514 1.00 95.44 72 ALA A CA 1
ATOM 542 C C . ALA A 1 72 ? 2.097 -10.752 -15.069 1.00 95.44 72 ALA A C 1
ATOM 544 O O . ALA A 1 72 ? 1.623 -11.465 -14.178 1.00 95.44 72 ALA A O 1
ATOM 545 N N . ALA A 1 73 ? 2.480 -9.492 -14.839 1.00 93.38 73 ALA A N 1
ATOM 546 C CA . ALA A 1 73 ? 2.371 -8.841 -13.537 1.00 93.38 73 ALA A CA 1
ATOM 547 C C . ALA A 1 73 ? 0.910 -8.746 -13.066 1.00 93.38 73 ALA A C 1
ATOM 549 O O . ALA A 1 73 ? 0.596 -9.155 -11.945 1.00 93.38 73 ALA A O 1
ATOM 550 N N . LYS A 1 74 ? -0.009 -8.294 -13.930 1.00 94.62 74 LYS A N 1
ATOM 551 C CA . LYS A 1 74 ? -1.442 -8.192 -13.595 1.00 94.62 74 LYS A CA 1
ATOM 552 C C . LYS A 1 74 ? -2.095 -9.549 -13.369 1.00 94.62 74 LYS A C 1
ATOM 554 O O . LYS A 1 74 ? -2.923 -9.685 -12.470 1.00 94.62 74 LYS A O 1
ATOM 559 N N . THR A 1 75 ? -1.675 -10.569 -14.106 1.00 97.00 75 THR A N 1
ATOM 560 C CA . THR A 1 75 ? -2.119 -11.950 -13.883 1.00 97.00 75 THR A CA 1
ATOM 561 C C . THR A 1 75 ? -1.632 -12.482 -12.535 1.00 97.00 75 THR A C 1
ATOM 563 O O . THR A 1 75 ? -2.407 -13.107 -11.812 1.00 97.00 75 THR A O 1
ATOM 566 N N . ARG A 1 76 ? -0.383 -12.192 -12.145 1.00 96.94 76 ARG A N 1
ATOM 567 C CA . ARG A 1 76 ? 0.149 -12.556 -10.823 1.00 96.94 76 ARG A CA 1
ATOM 568 C C . ARG A 1 76 ? -0.606 -11.851 -9.695 1.00 96.94 76 ARG A C 1
ATOM 570 O O . ARG A 1 76 ? -1.018 -12.514 -8.749 1.00 96.94 76 ARG A O 1
ATOM 577 N N . GLU A 1 77 ? -0.839 -10.541 -9.810 1.00 95.31 77 GLU A N 1
ATOM 578 C CA . GLU A 1 77 ? -1.653 -9.779 -8.846 1.00 95.31 77 GLU A CA 1
ATOM 579 C C . GLU A 1 77 ? -3.064 -10.371 -8.698 1.00 95.31 77 GLU A C 1
ATOM 581 O O . GLU A 1 77 ? -3.545 -10.547 -7.579 1.00 95.31 77 GLU A O 1
ATOM 586 N N . TYR A 1 78 ? -3.714 -10.700 -9.819 1.00 97.88 78 TYR A N 1
ATOM 587 C CA . TYR A 1 78 ? -5.035 -11.325 -9.832 1.00 97.88 78 TYR A CA 1
ATOM 588 C C . TYR A 1 78 ? -5.034 -12.672 -9.098 1.00 97.88 78 TYR A C 1
ATOM 590 O O . TYR A 1 78 ? -5.871 -12.899 -8.227 1.00 97.88 78 TYR A O 1
ATOM 598 N N . ASN A 1 79 ? -4.072 -13.546 -9.409 1.00 97.06 79 ASN A N 1
ATOM 599 C CA . ASN A 1 79 ? -3.974 -14.878 -8.811 1.00 97.06 79 ASN A CA 1
ATOM 600 C C . ASN A 1 79 ? -3.666 -14.821 -7.308 1.00 97.06 79 ASN A C 1
ATOM 602 O O . ASN A 1 79 ? -4.238 -15.590 -6.540 1.00 97.06 79 ASN A O 1
ATOM 606 N N . ASN A 1 80 ? -2.819 -13.883 -6.874 1.00 96.69 80 ASN A N 1
ATOM 607 C CA . ASN A 1 80 ? -2.483 -13.702 -5.459 1.00 96.69 80 ASN A CA 1
ATOM 608 C C . ASN A 1 80 ? -3.697 -13.281 -4.615 1.00 96.69 80 ASN A C 1
ATOM 610 O O . ASN A 1 80 ? -3.791 -13.639 -3.443 1.00 96.69 80 ASN A O 1
ATOM 614 N N . LEU A 1 81 ? -4.630 -12.526 -5.204 1.00 96.12 81 LEU A N 1
ATOM 615 C CA . LEU A 1 81 ? -5.838 -12.044 -4.527 1.00 96.12 81 LEU A CA 1
ATOM 616 C C . LEU A 1 81 ? -7.053 -12.959 -4.721 1.00 96.12 81 LEU A C 1
ATOM 618 O O . LEU A 1 81 ? -8.088 -12.735 -4.092 1.00 96.12 81 LEU A O 1
ATOM 622 N N . LEU A 1 82 ? -6.923 -14.014 -5.530 1.00 97.06 82 LEU A N 1
ATOM 623 C CA . LEU A 1 82 ? -8.002 -14.947 -5.848 1.00 97.06 82 LEU A CA 1
ATOM 624 C C . LEU A 1 82 ? -8.729 -15.495 -4.601 1.00 97.06 82 LEU A C 1
ATOM 626 O O . LEU A 1 82 ? -9.963 -15.474 -4.603 1.00 97.06 82 LEU A O 1
ATOM 630 N N . PRO A 1 83 ? -8.041 -15.901 -3.507 1.00 97.12 83 PRO A N 1
ATOM 631 C CA . PRO A 1 83 ? -8.716 -16.393 -2.301 1.00 97.12 83 PRO A CA 1
ATOM 632 C C . PRO A 1 83 ? -9.546 -15.323 -1.571 1.00 97.12 83 PRO A C 1
ATOM 634 O O . PRO A 1 83 ? -10.487 -15.650 -0.853 1.00 97.12 83 PRO A O 1
ATOM 637 N N . GLN A 1 84 ? -9.213 -14.041 -1.748 1.00 95.31 84 GLN A N 1
ATOM 638 C CA . GLN A 1 84 ? -9.823 -12.917 -1.026 1.00 95.31 84 GLN A CA 1
ATOM 639 C C . GLN A 1 84 ? -11.025 -12.314 -1.769 1.00 95.31 84 GLN A C 1
ATOM 641 O O . GLN A 1 84 ? -11.794 -11.541 -1.197 1.00 95.31 84 GLN A O 1
ATOM 646 N N . PHE A 1 85 ? -11.234 -12.679 -3.035 1.00 97.56 85 PHE A N 1
ATOM 647 C CA . PHE A 1 85 ? -12.296 -12.114 -3.870 1.00 97.56 85 PHE A CA 1
ATOM 648 C C . PHE A 1 85 ? -13.716 -12.400 -3.373 1.00 97.56 85 PHE A C 1
ATOM 650 O O . PHE A 1 85 ? -14.621 -11.629 -3.688 1.00 97.56 85 PHE A O 1
ATOM 657 N N . ALA A 1 86 ? -13.920 -13.465 -2.591 1.00 94.19 86 ALA A N 1
ATOM 658 C CA . ALA A 1 86 ? -15.208 -13.731 -1.952 1.00 94.19 86 ALA A CA 1
ATOM 659 C C . ALA A 1 86 ? -15.553 -12.670 -0.892 1.00 94.19 86 ALA A C 1
ATOM 661 O O . ALA A 1 86 ? -16.707 -12.265 -0.784 1.00 94.19 86 ALA A O 1
ATOM 662 N N . ALA A 1 87 ? -14.549 -12.190 -0.150 1.00 92.56 87 ALA A N 1
ATOM 663 C CA . ALA A 1 87 ? -14.720 -11.167 0.878 1.00 92.56 87 ALA A CA 1
ATOM 664 C C . ALA A 1 87 ? -14.789 -9.746 0.292 1.00 92.56 87 ALA A C 1
ATOM 666 O O . ALA A 1 87 ? -15.433 -8.875 0.874 1.00 92.56 87 ALA A O 1
ATOM 667 N N . PHE A 1 88 ? -14.167 -9.508 -0.872 1.00 94.94 88 PHE A N 1
ATOM 668 C CA . PHE A 1 88 ? -14.062 -8.174 -1.475 1.00 94.94 88 PHE A CA 1
ATOM 669 C C . PHE A 1 88 ? -14.446 -8.152 -2.970 1.00 94.94 88 PHE A C 1
ATOM 671 O O . PHE A 1 88 ? -13.571 -8.111 -3.843 1.00 94.94 88 PHE A O 1
ATOM 678 N N . PRO A 1 89 ? -15.753 -8.107 -3.299 1.00 89.19 89 PRO A N 1
ATOM 679 C CA . PRO A 1 89 ? -16.230 -8.114 -4.686 1.00 89.19 89 PRO A CA 1
ATOM 680 C C . PRO A 1 89 ? -15.744 -6.926 -5.529 1.00 89.19 89 PRO A C 1
ATOM 682 O O . PRO A 1 89 ? -15.450 -7.092 -6.709 1.00 89.19 89 PRO A O 1
ATOM 685 N N . ALA A 1 90 ? -15.603 -5.740 -4.926 1.00 87.38 90 ALA A N 1
ATOM 686 C CA . ALA A 1 90 ? -15.101 -4.555 -5.625 1.00 87.38 90 ALA A CA 1
ATOM 687 C C . ALA A 1 90 ? -13.642 -4.733 -6.086 1.00 87.38 90 ALA A C 1
ATOM 689 O O . ALA A 1 90 ? -13.305 -4.414 -7.224 1.00 87.38 90 ALA A O 1
ATOM 690 N N . ILE A 1 91 ? -12.796 -5.331 -5.236 1.00 87.75 91 ILE A N 1
ATOM 691 C CA . ILE A 1 91 ? -11.394 -5.632 -5.566 1.00 87.75 91 ILE A CA 1
ATOM 692 C C . ILE A 1 91 ? -11.326 -6.688 -6.674 1.00 87.75 91 ILE A C 1
ATOM 694 O O . ILE A 1 91 ? -10.525 -6.564 -7.602 1.00 87.75 91 ILE A O 1
ATOM 698 N N . LYS A 1 92 ? -12.197 -7.708 -6.621 1.00 97.38 92 LYS A N 1
ATOM 699 C CA . LYS A 1 92 ? -12.327 -8.702 -7.695 1.00 97.38 92 LYS A CA 1
ATOM 700 C C . LYS A 1 92 ? -12.620 -8.027 -9.032 1.00 97.38 92 LYS A C 1
ATOM 702 O O . LYS A 1 92 ? -11.959 -8.340 -10.023 1.00 97.38 92 LYS A O 1
ATOM 707 N N . GLU A 1 93 ? -13.602 -7.130 -9.075 1.00 94.38 93 GLU A N 1
ATOM 708 C CA . GLU A 1 93 ? -13.994 -6.449 -10.310 1.00 94.38 93 GLU A CA 1
ATOM 709 C C . GLU A 1 93 ? -12.854 -5.588 -10.865 1.00 94.38 93 GLU A C 1
ATOM 711 O O . GLU A 1 93 ? -12.516 -5.702 -12.044 1.00 94.38 93 GLU A O 1
ATOM 716 N N . GLU A 1 94 ? -12.207 -4.792 -10.011 1.00 95.38 94 GLU A N 1
ATOM 717 C CA . GLU A 1 94 ? -11.084 -3.939 -10.403 1.00 95.38 94 GLU A CA 1
ATOM 718 C C . GLU A 1 94 ? -9.923 -4.759 -10.980 1.00 95.38 94 GLU A C 1
ATOM 720 O O . GLU A 1 94 ? -9.441 -4.471 -12.079 1.00 95.38 94 GLU A O 1
ATOM 725 N N . LYS A 1 95 ? -9.502 -5.826 -10.289 1.00 96.31 95 LYS A N 1
ATOM 726 C CA . LYS A 1 95 ? -8.394 -6.677 -10.747 1.00 96.31 95 LYS A CA 1
ATOM 727 C C . LYS A 1 95 ? -8.748 -7.471 -12.001 1.00 96.31 95 LYS A C 1
ATOM 729 O O . LYS A 1 95 ? -7.898 -7.612 -12.878 1.00 96.31 95 LYS A O 1
ATOM 734 N N . THR A 1 96 ? -9.994 -7.935 -12.125 1.00 97.31 96 THR A N 1
ATOM 735 C CA . THR A 1 96 ? -10.486 -8.582 -13.355 1.00 97.31 96 THR A CA 1
ATOM 736 C C . THR A 1 96 ? -10.414 -7.612 -14.532 1.00 97.31 96 THR A C 1
ATOM 738 O O . THR A 1 96 ? -9.899 -7.965 -15.591 1.00 97.31 96 THR A O 1
ATOM 741 N N . ARG A 1 97 ? -10.872 -6.370 -14.339 1.00 96.12 97 ARG A N 1
ATOM 742 C CA . ARG A 1 97 ? -10.857 -5.330 -15.372 1.00 96.12 97 ARG A CA 1
ATOM 743 C C . ARG A 1 97 ? -9.433 -4.943 -15.771 1.00 96.12 97 ARG A C 1
ATOM 745 O O . ARG A 1 97 ? -9.145 -4.853 -16.959 1.00 96.12 97 ARG A O 1
ATOM 752 N N . ALA A 1 98 ? -8.541 -4.759 -14.799 1.00 91.44 98 ALA A N 1
ATOM 753 C CA . ALA A 1 98 ? -7.140 -4.433 -15.056 1.00 91.44 98 ALA A CA 1
ATOM 754 C C . ALA A 1 98 ? -6.420 -5.544 -15.839 1.00 91.44 98 ALA A C 1
ATOM 756 O O . ALA A 1 98 ? -5.655 -5.250 -16.756 1.00 91.44 98 ALA A O 1
ATOM 757 N N . LYS A 1 99 ? -6.692 -6.817 -15.513 1.00 97.50 99 LYS A N 1
ATOM 758 C CA . LYS A 1 99 ? -6.179 -7.964 -16.272 1.00 97.50 99 LYS A CA 1
ATOM 759 C C . LYS A 1 99 ? -6.716 -7.964 -17.709 1.00 97.50 99 LYS A C 1
ATOM 761 O O . LYS A 1 99 ? -5.919 -8.037 -18.637 1.00 97.50 99 LYS A O 1
ATOM 766 N N . ALA A 1 100 ? -8.028 -7.805 -17.887 1.00 96.94 100 ALA A N 1
ATOM 767 C CA . ALA A 1 100 ? -8.658 -7.784 -19.209 1.00 96.94 100 ALA A CA 1
ATOM 768 C C . ALA A 1 100 ? -8.115 -6.654 -20.106 1.00 96.94 100 ALA A C 1
ATOM 770 O O . ALA A 1 100 ? -7.837 -6.879 -21.280 1.00 96.94 100 ALA A O 1
ATOM 771 N N . MET A 1 101 ? -7.888 -5.457 -19.552 1.00 94.06 101 MET A N 1
ATOM 772 C CA . MET A 1 101 ? -7.274 -4.348 -20.295 1.00 94.06 101 MET A CA 1
ATOM 773 C C . MET A 1 101 ? -5.845 -4.675 -20.752 1.00 94.06 101 MET A C 1
ATOM 775 O O . MET A 1 101 ? -5.469 -4.345 -21.875 1.00 94.06 101 MET A O 1
ATOM 779 N N . ALA A 1 102 ? -5.043 -5.337 -19.913 1.00 90.50 102 ALA A N 1
ATOM 780 C CA . ALA A 1 102 ? -3.695 -5.753 -20.299 1.00 90.50 102 ALA A CA 1
ATOM 781 C C . ALA A 1 102 ? -3.718 -6.826 -21.408 1.00 90.50 102 ALA A C 1
ATOM 783 O O . ALA A 1 102 ? -2.923 -6.750 -22.345 1.00 90.50 102 ALA A O 1
ATOM 784 N N . GLU A 1 103 ? -4.650 -7.784 -21.342 1.00 97.44 103 GLU A N 1
ATOM 785 C CA . GLU A 1 103 ? -4.861 -8.800 -22.391 1.00 97.44 103 GLU A CA 1
ATOM 786 C C . GLU A 1 103 ? -5.262 -8.161 -23.730 1.00 97.44 103 GLU A C 1
ATOM 788 O O . GLU A 1 103 ? -4.742 -8.534 -24.786 1.00 97.44 103 GLU A O 1
ATOM 793 N N . GLU A 1 104 ? -6.141 -7.156 -23.694 1.00 97.00 104 GLU A N 1
ATOM 794 C CA . GLU A 1 104 ? -6.568 -6.410 -24.879 1.00 97.00 104 GLU A CA 1
ATOM 795 C C . GLU A 1 104 ? -5.395 -5.667 -25.540 1.00 97.00 104 GLU A C 1
ATOM 797 O O . GLU A 1 104 ? -5.222 -5.740 -26.758 1.00 97.00 104 GLU A O 1
ATOM 802 N N . VAL A 1 105 ? -4.546 -4.998 -24.751 1.00 92.00 105 VAL A N 1
ATOM 803 C CA . VAL A 1 105 ? -3.359 -4.293 -25.270 1.00 92.00 105 VAL A CA 1
ATOM 804 C C . VAL A 1 105 ? -2.399 -5.259 -25.967 1.00 92.00 105 VAL A C 1
ATOM 806 O O . VAL A 1 105 ? -1.940 -4.958 -27.072 1.00 92.00 105 VAL A O 1
ATOM 809 N N . VAL A 1 106 ? -2.126 -6.423 -25.368 1.00 96.56 106 VAL A N 1
ATOM 810 C CA . VAL A 1 106 ? -1.282 -7.463 -25.985 1.00 96.56 106 VAL A CA 1
ATOM 811 C C . VAL A 1 106 ? -1.899 -7.941 -27.300 1.00 96.56 106 VAL A C 1
ATOM 813 O O . VAL A 1 106 ? -1.226 -7.926 -28.328 1.00 96.56 106 VAL A O 1
ATOM 816 N N . THR A 1 107 ? -3.194 -8.267 -27.305 1.00 97.00 107 THR A N 1
ATOM 817 C CA . THR A 1 107 ? -3.908 -8.744 -28.505 1.00 97.00 107 THR A CA 1
ATOM 818 C C . THR A 1 107 ? -3.879 -7.715 -29.644 1.00 97.00 107 THR A C 1
ATOM 820 O O . THR A 1 107 ? -3.651 -8.058 -30.812 1.00 97.00 107 THR A O 1
ATOM 823 N N . ASN A 1 108 ? -4.056 -6.432 -29.317 1.00 93.69 108 ASN A N 1
ATOM 824 C CA . ASN A 1 108 ? -3.985 -5.334 -30.280 1.00 93.69 108 ASN A CA 1
ATOM 825 C C . ASN A 1 108 ? -2.573 -5.174 -30.866 1.00 93.69 108 ASN A C 1
ATOM 827 O O . ASN A 1 108 ? -2.424 -5.004 -32.080 1.00 93.69 108 ASN A O 1
ATOM 831 N N . LEU A 1 109 ? -1.531 -5.261 -30.032 1.00 92.38 109 LEU A N 1
ATOM 832 C CA . LEU A 1 109 ? -0.138 -5.184 -30.482 1.00 92.38 109 LEU A CA 1
ATOM 833 C C . LEU A 1 109 ? 0.258 -6.384 -31.350 1.00 92.38 109 LEU A C 1
ATOM 835 O O . LEU A 1 109 ? 0.899 -6.187 -32.381 1.00 92.38 109 LEU A O 1
ATOM 839 N N . GLU A 1 110 ? -0.166 -7.601 -31.003 1.00 96.25 110 GLU A N 1
ATOM 840 C CA . GLU A 1 110 ? 0.069 -8.797 -31.825 1.00 96.25 110 GLU A CA 1
ATOM 841 C C . GLU A 1 110 ? -0.601 -8.688 -33.196 1.00 96.25 110 GLU A C 1
ATOM 843 O O . GLU A 1 110 ? 0.006 -9.009 -34.221 1.00 96.25 110 GLU A O 1
ATOM 848 N N . THR A 1 111 ? -1.839 -8.192 -33.233 1.00 95.81 111 THR A N 1
ATOM 849 C CA . THR A 1 111 ? -2.567 -7.965 -34.488 1.00 95.81 111 THR A CA 1
ATOM 850 C C . THR A 1 111 ? -1.838 -6.948 -35.362 1.00 95.81 111 THR A C 1
ATOM 852 O O . THR A 1 111 ? -1.615 -7.199 -36.548 1.00 95.81 111 THR A O 1
ATOM 855 N N . ARG A 1 112 ? -1.395 -5.832 -34.772 1.00 92.44 112 ARG A N 1
ATOM 856 C CA . ARG A 1 112 ? -0.630 -4.806 -35.488 1.00 92.44 112 ARG A CA 1
ATOM 857 C C . ARG A 1 112 ? 0.716 -5.332 -35.986 1.00 92.44 112 ARG A C 1
ATOM 859 O O . ARG A 1 112 ? 1.095 -5.062 -37.117 1.00 92.44 112 ARG A O 1
ATOM 866 N N . MET A 1 113 ? 1.414 -6.132 -35.186 1.00 94.56 113 MET A N 1
ATOM 867 C CA . MET A 1 113 ? 2.673 -6.759 -35.587 1.00 94.56 113 MET A CA 1
ATOM 868 C C . MET A 1 113 ? 2.496 -7.711 -36.775 1.00 94.56 113 MET A C 1
ATOM 870 O O . MET A 1 113 ? 3.337 -7.728 -37.673 1.00 94.56 113 MET A O 1
ATOM 874 N N . ARG A 1 114 ? 1.399 -8.483 -36.822 1.00 95.31 114 ARG A N 1
ATOM 875 C CA . ARG A 1 114 ? 1.077 -9.322 -37.990 1.00 95.31 114 ARG A CA 1
ATOM 876 C C . ARG A 1 114 ? 0.842 -8.474 -39.239 1.00 95.31 114 ARG A C 1
ATOM 878 O O . ARG A 1 114 ? 1.396 -8.803 -40.282 1.00 95.31 114 ARG A O 1
ATOM 885 N N . GLN A 1 115 ? 0.085 -7.381 -39.121 1.00 92.44 115 GLN A N 1
ATOM 886 C CA . GLN A 1 115 ? -0.160 -6.454 -40.233 1.00 92.44 115 GLN A CA 1
ATOM 887 C C . GLN A 1 115 ? 1.146 -5.850 -40.772 1.00 92.44 115 GLN A C 1
ATOM 889 O O . GLN A 1 115 ? 1.382 -5.879 -41.977 1.00 92.44 115 GLN A O 1
ATOM 894 N N . GLU A 1 116 ? 2.025 -5.376 -39.888 1.00 89.75 116 GLU A N 1
ATOM 895 C CA . GLU A 1 116 ? 3.320 -4.794 -40.271 1.00 89.75 116 GLU A CA 1
ATOM 896 C C . GLU A 1 116 ? 4.284 -5.839 -40.849 1.00 89.75 116 GLU A C 1
ATOM 898 O O . GLU A 1 116 ? 5.013 -5.539 -41.790 1.00 89.75 116 GLU A O 1
ATOM 903 N N . ARG A 1 117 ? 4.258 -7.097 -40.375 1.00 92.25 117 ARG A N 1
ATOM 904 C CA . ARG A 1 117 ? 5.008 -8.195 -41.017 1.00 92.25 117 ARG A CA 1
ATOM 905 C C . ARG A 1 117 ? 4.552 -8.426 -42.452 1.00 92.25 117 ARG A C 1
ATOM 907 O O . ARG A 1 117 ? 5.397 -8.586 -43.327 1.00 92.25 117 ARG A O 1
ATOM 914 N N . THR A 1 118 ? 3.244 -8.433 -42.700 1.00 92.81 118 THR A N 1
ATOM 915 C CA . THR A 1 118 ? 2.710 -8.559 -44.063 1.00 92.81 118 THR A CA 1
ATOM 916 C C . THR A 1 118 ? 3.119 -7.364 -44.929 1.00 92.81 118 THR A C 1
ATOM 918 O O . THR A 1 118 ? 3.525 -7.556 -46.073 1.00 92.81 118 THR A O 1
ATOM 921 N N . GLY A 1 119 ? 3.102 -6.145 -44.377 1.00 88.12 119 GLY A N 1
ATOM 922 C CA . GLY A 1 119 ? 3.623 -4.951 -45.054 1.00 88.12 119 GLY A CA 1
ATOM 923 C C . GLY A 1 119 ? 5.114 -5.064 -45.392 1.00 88.12 119 GLY A C 1
ATOM 924 O O . GLY A 1 119 ? 5.509 -4.855 -46.536 1.00 88.12 119 GLY A O 1
ATOM 925 N N . SER A 1 120 ? 5.938 -5.490 -44.434 1.00 90.75 120 SER A N 1
ATOM 926 C CA . SER A 1 120 ? 7.378 -5.712 -44.622 1.00 90.75 120 SER A CA 1
ATOM 927 C C . SER A 1 120 ? 7.672 -6.744 -45.711 1.00 90.75 120 SER A C 1
ATOM 929 O O . SER A 1 120 ? 8.527 -6.505 -46.560 1.00 90.75 120 SER A O 1
ATOM 931 N N . GLN A 1 121 ? 6.921 -7.849 -45.755 1.00 92.06 121 GLN A N 1
ATOM 932 C CA . GLN A 1 121 ? 7.040 -8.849 -46.822 1.00 92.06 121 GLN A CA 1
ATOM 933 C C . GLN A 1 121 ? 6.767 -8.250 -48.206 1.00 92.06 121 GLN A C 1
ATOM 935 O O . GLN A 1 121 ? 7.458 -8.591 -49.165 1.00 92.06 121 GLN A O 1
ATOM 940 N N . HIS A 1 122 ? 5.804 -7.331 -48.313 1.00 90.62 122 HIS A N 1
ATOM 941 C CA . HIS A 1 122 ? 5.525 -6.638 -49.567 1.00 90.62 122 HIS A CA 1
ATOM 942 C C . HIS A 1 122 ? 6.682 -5.717 -49.987 1.00 90.62 122 HIS A C 1
ATOM 944 O O . HIS A 1 122 ? 7.088 -5.726 -51.151 1.00 90.62 122 HIS A O 1
ATOM 950 N N . VAL A 1 123 ? 7.268 -4.979 -49.039 1.00 89.56 123 VAL A N 1
ATOM 951 C CA . VAL A 1 123 ? 8.437 -4.122 -49.297 1.00 89.56 123 VAL A CA 1
ATOM 952 C C . VAL A 1 123 ? 9.653 -4.954 -49.719 1.00 89.56 123 VAL A C 1
ATOM 954 O O . VAL A 1 123 ? 10.313 -4.612 -50.697 1.00 89.56 123 VAL A O 1
ATOM 957 N N . ILE A 1 124 ? 9.906 -6.090 -49.060 1.00 88.94 124 ILE A N 1
ATOM 958 C CA . ILE A 1 124 ? 10.980 -7.029 -49.431 1.00 88.94 124 ILE A CA 1
ATOM 959 C C . ILE A 1 124 ? 10.766 -7.573 -50.849 1.00 88.94 124 ILE A C 1
ATOM 961 O O . ILE A 1 124 ? 11.700 -7.582 -51.649 1.00 88.94 124 ILE A O 1
ATOM 965 N N . ALA A 1 125 ? 9.541 -7.988 -51.188 1.00 88.62 125 ALA A N 1
ATOM 966 C CA . ALA A 1 125 ? 9.214 -8.458 -52.534 1.00 88.62 125 ALA A CA 1
ATOM 967 C C . ALA A 1 125 ? 9.429 -7.360 -53.591 1.00 88.62 125 ALA A C 1
ATOM 969 O O . ALA A 1 125 ? 9.937 -7.629 -54.679 1.00 88.62 125 ALA A O 1
ATOM 970 N N . THR A 1 126 ? 9.093 -6.112 -53.257 1.00 87.56 126 THR A N 1
ATOM 971 C CA . THR A 1 126 ? 9.286 -4.951 -54.140 1.00 87.56 126 THR A CA 1
ATOM 972 C C . THR A 1 126 ? 10.766 -4.676 -54.370 1.00 87.56 126 THR A C 1
ATOM 974 O O . THR A 1 126 ? 11.192 -4.530 -55.514 1.00 87.56 126 THR A O 1
ATOM 977 N N . LEU A 1 127 ? 11.567 -4.686 -53.303 1.00 85.75 127 LEU A N 1
ATOM 978 C CA . LEU A 1 127 ? 13.016 -4.523 -53.388 1.00 85.75 127 LEU A CA 1
ATOM 979 C C . LEU A 1 127 ? 13.657 -5.637 -54.231 1.00 85.75 127 LEU A C 1
ATOM 981 O O . LEU A 1 127 ? 14.480 -5.349 -55.096 1.00 85.75 127 LEU A O 1
ATOM 985 N N . GLY A 1 128 ? 13.230 -6.890 -54.045 1.00 88.25 128 GLY A N 1
ATOM 986 C CA . GLY A 1 128 ? 13.689 -8.023 -54.854 1.00 88.25 128 GLY A CA 1
ATOM 987 C C . GLY A 1 128 ? 13.389 -7.855 -56.347 1.00 88.25 128 GLY A C 1
ATOM 988 O O . GLY A 1 128 ? 14.248 -8.145 -57.182 1.00 88.25 128 GLY A O 1
ATOM 989 N N . ASN A 1 129 ? 12.216 -7.314 -56.691 1.00 86.50 129 ASN A N 1
ATOM 990 C CA . ASN A 1 129 ? 11.855 -7.014 -58.078 1.00 86.50 129 ASN A CA 1
ATOM 991 C C . ASN A 1 129 ? 12.712 -5.886 -58.677 1.00 86.50 129 ASN A C 1
ATOM 993 O O . ASN A 1 129 ? 13.134 -6.011 -59.825 1.00 86.50 129 ASN A O 1
ATOM 997 N N . VAL A 1 130 ? 12.999 -4.820 -57.916 1.00 86.62 130 VAL A N 1
ATOM 998 C CA . VAL A 1 130 ? 13.857 -3.699 -58.363 1.00 86.62 130 VAL A CA 1
ATOM 999 C C . VAL A 1 130 ? 15.301 -4.153 -58.593 1.00 86.62 130 VAL A C 1
ATOM 1001 O O . VAL A 1 130 ? 15.918 -3.784 -59.590 1.00 86.62 130 VAL A O 1
ATOM 1004 N N . ILE A 1 131 ? 15.839 -4.991 -57.704 1.00 83.31 131 ILE A N 1
ATOM 1005 C CA . ILE A 1 131 ? 17.187 -5.556 -57.863 1.00 83.31 131 ILE A CA 1
ATOM 1006 C C . ILE A 1 131 ? 17.235 -6.481 -59.088 1.00 83.31 131 ILE A C 1
ATOM 1008 O O . ILE A 1 131 ? 18.161 -6.403 -59.894 1.00 83.31 131 ILE A O 1
ATOM 1012 N N . SER A 1 132 ? 16.214 -7.326 -59.262 1.00 84.31 132 SER A N 1
ATOM 1013 C CA . SER A 1 132 ? 16.146 -8.265 -60.389 1.00 84.31 132 SER A CA 1
ATOM 1014 C C . SER A 1 132 ? 16.023 -7.550 -61.738 1.00 84.31 132 SER A C 1
ATOM 1016 O O . SER A 1 132 ? 16.669 -7.960 -62.701 1.00 84.31 132 SER A O 1
ATOM 1018 N N . SER A 1 133 ? 15.246 -6.463 -61.821 1.00 80.94 133 SER A N 1
ATOM 1019 C CA . SER A 1 133 ? 15.096 -5.692 -63.061 1.00 80.94 133 SER A CA 1
ATOM 1020 C C . SER A 1 133 ? 16.377 -4.945 -63.450 1.00 80.94 133 SER A C 1
ATOM 1022 O O . SER A 1 133 ? 16.710 -4.896 -64.637 1.00 80.94 133 SER A O 1
ATOM 1024 N N . GLN A 1 134 ? 17.142 -4.438 -62.476 1.00 71.50 134 GLN A N 1
ATOM 1025 C CA . GLN A 1 134 ? 18.455 -3.828 -62.726 1.00 71.50 134 GLN A CA 1
ATOM 1026 C C . GLN A 1 134 ? 19.503 -4.852 -63.184 1.00 71.50 134 GLN A C 1
ATOM 1028 O O . GLN A 1 134 ? 20.289 -4.551 -64.082 1.00 71.50 134 GLN A O 1
ATOM 1033 N N . ALA A 1 135 ? 19.483 -6.073 -62.640 1.00 68.38 135 ALA A N 1
ATOM 1034 C CA . ALA A 1 135 ? 20.404 -7.140 -63.042 1.00 68.38 135 ALA A CA 1
ATOM 1035 C C . ALA A 1 135 ? 20.205 -7.596 -64.503 1.00 68.38 135 ALA A C 1
ATOM 1037 O O . ALA A 1 135 ? 21.153 -8.028 -65.152 1.00 68.38 135 ALA A O 1
ATOM 1038 N N . THR A 1 136 ? 18.991 -7.470 -65.048 1.00 63.38 136 THR A N 1
ATOM 1039 C CA . THR A 1 136 ? 18.688 -7.820 -66.449 1.00 63.38 136 THR A CA 1
ATOM 1040 C C . THR A 1 136 ? 18.953 -6.698 -67.461 1.00 63.38 136 THR A C 1
ATOM 1042 O O . THR A 1 136 ? 18.844 -6.931 -68.662 1.00 63.38 136 THR A O 1
ATOM 1045 N N . ALA A 1 137 ? 19.299 -5.489 -67.006 1.00 56.44 137 ALA A N 1
ATOM 1046 C CA . ALA A 1 137 ? 19.420 -4.298 -67.849 1.00 56.44 137 ALA A CA 1
ATOM 1047 C C . ALA A 1 137 ? 20.867 -3.925 -68.221 1.00 56.44 137 ALA A C 1
ATOM 1049 O O . ALA A 1 137 ? 21.093 -2.812 -68.687 1.00 56.44 137 ALA A O 1
ATOM 1050 N N . THR A 1 138 ? 21.852 -4.813 -68.041 1.00 44.62 138 THR A N 1
ATOM 1051 C CA . THR A 1 138 ? 23.220 -4.593 -68.545 1.00 44.62 138 THR A CA 1
ATOM 1052 C C . THR A 1 138 ? 23.275 -4.949 -70.038 1.00 44.62 138 THR A C 1
ATOM 1054 O O . THR A 1 138 ? 23.252 -6.134 -70.373 1.00 44.62 138 THR A O 1
ATOM 1057 N N . PRO A 1 139 ? 23.340 -3.984 -70.977 1.00 43.97 139 PRO A N 1
ATOM 1058 C CA . PRO A 1 139 ? 23.490 -4.304 -72.388 1.00 43.97 139 PRO A CA 1
ATOM 1059 C C . PRO A 1 139 ? 24.949 -4.699 -72.621 1.00 43.97 139 PRO A C 1
ATOM 1061 O O . PRO A 1 139 ? 25.864 -3.951 -72.267 1.00 43.97 139 PRO A O 1
ATOM 1064 N N . ALA A 1 140 ? 25.178 -5.858 -73.235 1.00 45.12 140 ALA A N 1
ATOM 1065 C CA . ALA A 1 140 ? 26.475 -6.199 -73.799 1.00 45.12 140 ALA A CA 1
ATOM 1066 C C . ALA A 1 140 ? 26.882 -5.089 -74.787 1.00 45.12 140 ALA A C 1
ATOM 1068 O O . ALA A 1 140 ? 26.266 -4.937 -75.842 1.00 45.12 140 ALA A O 1
ATOM 1069 N N . LYS A 1 141 ? 27.881 -4.272 -74.426 1.00 40.66 141 LYS A N 1
ATOM 1070 C CA . LYS A 1 141 ? 28.470 -3.270 -75.323 1.00 40.66 141 LYS A CA 1
ATOM 1071 C C . LYS A 1 141 ? 29.140 -4.002 -76.487 1.00 40.66 141 LYS A C 1
ATOM 1073 O O . LYS A 1 141 ? 30.252 -4.504 -76.353 1.00 40.66 141 LYS A O 1
ATOM 1078 N N . SER A 1 142 ? 28.452 -4.068 -77.624 1.00 39.31 142 SER A N 1
ATOM 1079 C CA . SER A 1 142 ? 29.036 -4.444 -78.907 1.00 39.31 142 SER A CA 1
ATOM 1080 C C . SER A 1 142 ? 29.992 -3.340 -79.359 1.00 39.31 142 SER A C 1
ATOM 1082 O O . SER A 1 142 ? 29.566 -2.207 -79.587 1.00 39.31 142 SER A O 1
ATOM 1084 N N . TYR A 1 143 ? 31.275 -3.672 -79.482 1.00 39.28 143 TYR A N 1
ATOM 1085 C CA . TYR A 1 143 ? 32.259 -2.857 -80.189 1.00 39.28 143 TYR A CA 1
ATOM 1086 C C . TYR A 1 143 ? 31.819 -2.688 -81.649 1.00 39.28 143 TYR A C 1
ATOM 1088 O O . TYR A 1 143 ? 31.581 -3.675 -82.343 1.00 39.28 143 TYR A O 1
ATOM 1096 N N . GLN A 1 144 ? 31.694 -1.441 -82.099 1.00 35.31 144 GLN A N 1
ATOM 1097 C CA . GLN A 1 144 ? 31.410 -1.088 -83.485 1.00 35.31 144 GLN A CA 1
ATOM 1098 C C . GLN A 1 144 ? 32.689 -0.481 -84.075 1.00 35.31 144 GLN A C 1
ATOM 1100 O O . GLN A 1 144 ? 33.062 0.642 -83.744 1.00 35.31 144 GLN A O 1
ATOM 1105 N N . GLU A 1 145 ? 33.394 -1.269 -84.891 1.00 36.50 145 GLU A N 1
ATOM 1106 C CA . GLU A 1 145 ? 34.488 -0.809 -85.750 1.00 36.50 145 GLU A CA 1
ATOM 1107 C C . GLU A 1 145 ? 33.932 0.121 -86.832 1.00 36.50 145 GLU A C 1
ATOM 1109 O O . GLU A 1 145 ? 33.045 -0.258 -87.599 1.00 36.50 145 GLU A O 1
ATOM 1114 N N . THR A 1 146 ? 34.481 1.331 -86.920 1.00 36.41 146 THR A N 1
ATOM 1115 C CA . THR A 1 146 ? 34.185 2.276 -87.998 1.00 36.41 146 THR A CA 1
ATOM 1116 C C . THR A 1 146 ? 35.360 2.297 -88.965 1.00 36.41 146 THR A C 1
ATOM 1118 O O . THR A 1 146 ? 36.453 2.755 -88.635 1.00 36.41 146 THR A O 1
ATOM 1121 N N . SER A 1 147 ? 35.134 1.777 -90.168 1.00 37.56 147 SER A N 1
ATOM 1122 C CA . SER A 1 147 ? 36.100 1.766 -91.261 1.00 37.56 147 SER A CA 1
ATOM 1123 C C . SER A 1 147 ? 36.164 3.099 -92.022 1.00 37.56 147 SER A C 1
ATOM 1125 O O . SER A 1 147 ? 35.141 3.721 -92.294 1.00 37.56 147 SER A O 1
ATOM 1127 N N . ALA A 1 148 ? 37.387 3.383 -92.484 1.00 38.25 148 ALA A N 1
ATOM 1128 C CA . ALA A 1 148 ? 37.782 4.062 -93.723 1.00 38.25 148 ALA A CA 1
ATOM 1129 C C . ALA A 1 148 ? 37.690 5.600 -93.838 1.00 38.25 148 ALA A C 1
ATOM 1131 O O . ALA A 1 148 ? 36.622 6.182 -93.993 1.00 38.25 148 ALA A O 1
ATOM 1132 N N . SER A 1 149 ? 38.864 6.225 -94.010 1.00 32.69 149 SER A N 1
ATOM 1133 C CA . SER A 1 149 ? 39.086 7.137 -95.140 1.00 32.69 149 SER A CA 1
ATOM 1134 C C . SER A 1 149 ? 40.556 7.129 -95.590 1.00 32.69 149 SER A C 1
ATOM 1136 O O . SER A 1 149 ? 41.485 7.088 -94.790 1.00 32.69 149 SER A O 1
ATOM 1138 N N . THR A 1 150 ? 40.714 7.093 -96.906 1.00 37.09 150 THR A N 1
ATOM 1139 C CA . THR A 1 150 ? 41.883 6.862 -97.770 1.00 37.09 150 THR A CA 1
ATOM 1140 C C . THR A 1 150 ? 42.863 8.038 -97.894 1.00 37.09 150 THR A C 1
ATOM 1142 O O . THR A 1 150 ? 42.401 9.154 -98.107 1.00 37.09 150 THR A O 1
ATOM 1145 N N . ALA A 1 151 ? 44.181 7.769 -97.963 1.00 35.50 151 ALA A N 1
ATOM 1146 C CA . ALA A 1 151 ? 45.150 8.536 -98.775 1.00 35.50 151 ALA A CA 1
ATOM 1147 C C . ALA A 1 151 ? 46.504 7.800 -98.979 1.00 35.50 151 ALA A C 1
ATOM 1149 O O . ALA A 1 151 ? 47.342 7.726 -98.091 1.00 35.50 151 ALA A O 1
ATOM 1150 N N . THR A 1 152 ? 46.672 7.243 -100.182 1.00 35.53 152 THR A N 1
ATOM 1151 C CA . THR A 1 152 ? 47.859 7.276 -101.073 1.00 35.53 152 THR A CA 1
ATOM 1152 C C . THR A 1 152 ? 49.299 7.415 -100.527 1.00 35.53 152 THR A C 1
ATOM 1154 O O . THR A 1 152 ? 49.738 8.499 -100.168 1.00 35.53 152 THR A O 1
ATOM 1157 N N . ALA A 1 153 ? 50.060 6.325 -100.714 1.00 45.25 153 ALA A N 1
ATOM 1158 C CA . ALA A 1 153 ? 51.379 6.227 -101.370 1.00 45.25 153 ALA A CA 1
ATOM 1159 C C . ALA A 1 153 ? 52.558 7.120 -100.904 1.00 45.25 153 ALA A C 1
ATOM 1161 O O . ALA A 1 153 ? 52.831 8.160 -101.494 1.00 45.25 153 ALA A O 1
ATOM 1162 N N . SER A 1 154 ? 53.342 6.600 -99.948 1.00 41.75 154 SER A N 1
ATOM 1163 C CA . SER A 1 154 ? 54.772 6.902 -99.702 1.00 41.75 154 SER A CA 1
ATOM 1164 C C . SER A 1 154 ? 55.314 5.872 -98.687 1.00 41.75 154 SER A C 1
ATOM 1166 O O . SER A 1 154 ? 55.336 6.106 -97.485 1.00 41.75 154 SER A O 1
ATOM 1168 N N . GLY A 1 155 ? 55.573 4.642 -99.144 1.00 47.97 155 GLY A N 1
ATOM 1169 C CA . GLY A 1 155 ? 55.380 3.435 -98.322 1.00 47.97 155 GLY A CA 1
ATOM 1170 C C . GLY A 1 155 ? 56.581 2.760 -97.656 1.00 47.97 155 GLY A C 1
ATOM 1171 O O . GLY A 1 155 ? 56.365 1.697 -97.093 1.00 47.97 155 GLY A O 1
ATOM 1172 N N . GLU A 1 156 ? 57.808 3.291 -97.684 1.00 45.09 156 GLU A N 1
ATOM 1173 C CA . GLU A 1 156 ? 58.946 2.567 -97.063 1.00 45.09 156 GLU A CA 1
ATOM 1174 C C . GLU A 1 156 ? 59.851 3.398 -96.143 1.00 45.09 156 GLU A C 1
ATOM 1176 O O . GLU A 1 156 ? 60.494 2.825 -95.270 1.00 45.09 156 GLU A O 1
ATOM 1181 N N . THR A 1 157 ? 59.847 4.732 -96.223 1.00 49.69 157 THR A N 1
ATOM 1182 C CA . THR A 1 157 ? 60.636 5.587 -95.308 1.00 49.69 157 THR A CA 1
ATOM 1183 C C . THR A 1 157 ? 59.831 6.195 -94.154 1.00 49.69 157 THR A C 1
ATOM 1185 O O . THR A 1 157 ? 60.430 6.641 -93.182 1.00 49.69 157 THR A O 1
ATOM 1188 N N . ASP A 1 158 ? 58.493 6.166 -94.205 1.00 52.09 158 ASP A N 1
ATOM 1189 C CA . ASP A 1 158 ? 57.618 6.689 -93.136 1.00 52.09 158 ASP A CA 1
ATOM 1190 C C . ASP A 1 158 ? 57.172 5.626 -92.116 1.00 52.09 158 ASP A C 1
ATOM 1192 O O . ASP A 1 158 ? 56.744 5.970 -91.014 1.00 52.09 158 ASP A O 1
ATOM 1196 N N . LEU A 1 159 ? 57.312 4.329 -92.426 1.00 56.75 159 LEU A N 1
ATOM 1197 C CA . LEU A 1 159 ? 56.978 3.249 -91.487 1.00 56.75 159 LEU A CA 1
ATOM 1198 C C . LEU A 1 159 ? 57.933 3.216 -90.291 1.00 56.75 159 LEU A C 1
ATOM 1200 O O . LEU A 1 159 ? 57.471 3.039 -89.172 1.00 56.75 159 LEU A O 1
ATOM 1204 N N . SER A 1 160 ? 59.234 3.466 -90.486 1.00 64.00 160 SER A N 1
ATOM 1205 C CA . SER A 1 160 ? 60.175 3.517 -89.357 1.00 64.00 160 SER A CA 1
ATOM 1206 C C . SER A 1 160 ? 59.913 4.720 -88.445 1.00 64.00 160 SER A C 1
ATOM 1208 O O . SER A 1 160 ? 60.065 4.615 -87.232 1.00 64.00 160 SER A O 1
ATOM 1210 N N . GLY A 1 161 ? 59.488 5.855 -89.014 1.00 69.50 161 GLY A N 1
ATOM 1211 C CA . GLY A 1 161 ? 59.080 7.035 -88.250 1.00 69.50 161 GLY A CA 1
ATOM 1212 C C . GLY A 1 161 ? 57.767 6.821 -87.496 1.00 69.50 161 GLY A C 1
ATOM 1213 O O . GLY A 1 161 ? 57.623 7.295 -86.370 1.00 69.50 161 GLY A O 1
ATOM 1214 N N . LEU A 1 162 ? 56.825 6.076 -88.082 1.00 68.94 162 LEU A N 1
ATOM 1215 C CA . LEU A 1 162 ? 55.572 5.703 -87.430 1.00 68.94 162 LEU A CA 1
ATOM 1216 C C . LEU A 1 162 ? 55.791 4.678 -86.310 1.00 68.94 162 LEU A C 1
ATOM 1218 O O . LEU A 1 162 ? 55.217 4.848 -85.240 1.00 68.94 162 LEU A O 1
ATOM 1222 N N . THR A 1 163 ? 56.654 3.678 -86.512 1.00 72.38 163 THR A N 1
ATOM 1223 C CA . THR A 1 163 ? 57.054 2.726 -85.463 1.00 72.38 163 THR A CA 1
ATOM 1224 C C . THR A 1 163 ? 57.735 3.448 -84.304 1.00 72.38 163 THR A C 1
ATOM 1226 O O . THR A 1 163 ? 57.304 3.282 -83.174 1.00 72.38 163 THR A O 1
ATOM 1229 N N . ALA A 1 164 ? 58.689 4.349 -84.569 1.00 76.38 164 ALA A N 1
ATOM 1230 C CA . ALA A 1 164 ? 59.343 5.123 -83.510 1.00 76.38 164 ALA A CA 1
ATOM 1231 C C . ALA A 1 164 ? 58.368 6.026 -82.730 1.00 76.38 164 ALA A C 1
ATOM 1233 O O . ALA A 1 164 ? 58.512 6.196 -81.523 1.00 76.38 164 ALA A O 1
ATOM 1234 N N . ARG A 1 165 ? 57.355 6.598 -83.397 1.00 74.94 165 ARG A N 1
ATOM 1235 C CA . ARG A 1 165 ? 56.290 7.362 -82.723 1.00 74.94 165 ARG A CA 1
ATOM 1236 C C . ARG A 1 165 ? 55.349 6.470 -81.920 1.00 74.94 165 ARG A C 1
ATOM 1238 O O . ARG A 1 165 ? 54.868 6.908 -80.885 1.00 74.94 165 ARG A O 1
ATOM 1245 N N . PHE A 1 166 ? 55.068 5.260 -82.397 1.00 77.25 166 PHE A N 1
ATOM 1246 C CA . PHE A 1 166 ? 54.241 4.292 -81.684 1.00 77.25 166 PHE A CA 1
ATOM 1247 C C . PHE A 1 166 ? 54.956 3.757 -80.439 1.00 77.25 166 PHE A C 1
ATOM 1249 O O . PHE A 1 166 ? 54.335 3.695 -79.386 1.00 77.25 166 PHE A O 1
ATOM 1256 N N . ASP A 1 167 ? 56.254 3.466 -80.540 1.00 78.38 167 ASP A N 1
ATOM 1257 C CA . ASP A 1 167 ? 57.088 3.056 -79.407 1.00 78.38 167 ASP A CA 1
ATOM 1258 C C . ASP A 1 167 ? 57.208 4.189 -78.374 1.00 78.38 167 ASP A C 1
ATOM 1260 O O . ASP A 1 167 ? 56.997 3.952 -77.190 1.00 78.38 167 ASP A O 1
ATOM 1264 N N . ALA A 1 168 ? 57.427 5.435 -78.816 1.00 78.31 168 ALA A N 1
ATOM 1265 C CA . ALA A 1 168 ? 57.452 6.597 -77.922 1.00 78.31 168 ALA A CA 1
ATOM 1266 C C . ALA A 1 168 ? 56.097 6.855 -77.238 1.00 78.31 168 ALA A C 1
ATOM 1268 O O . ALA A 1 168 ? 56.061 7.219 -76.069 1.00 78.31 168 ALA A O 1
ATOM 1269 N N . LEU A 1 169 ? 54.981 6.647 -77.946 1.00 77.94 169 LEU A N 1
ATOM 1270 C CA . LEU A 1 169 ? 53.641 6.764 -77.366 1.00 77.94 169 LEU A CA 1
ATOM 1271 C C . LEU A 1 169 ? 53.355 5.621 -76.381 1.00 77.94 169 LEU A C 1
ATOM 1273 O O . LEU A 1 169 ? 52.698 5.839 -75.371 1.00 77.94 169 LEU A O 1
ATOM 1277 N N . LEU A 1 170 ? 53.827 4.405 -76.669 1.00 78.88 170 LEU A N 1
ATOM 1278 C CA . LEU A 1 170 ? 53.743 3.271 -75.748 1.00 78.88 170 LEU A CA 1
ATOM 1279 C C . LEU A 1 170 ? 54.528 3.542 -74.467 1.00 78.88 170 LEU A C 1
ATOM 1281 O O . LEU A 1 170 ? 54.016 3.254 -73.392 1.00 78.88 170 LEU A O 1
ATOM 1285 N N . GLU A 1 171 ? 55.727 4.110 -74.585 1.00 85.31 171 GLU A N 1
ATOM 1286 C CA . GLU A 1 171 ? 56.566 4.501 -73.450 1.00 85.31 171 GLU A CA 1
ATOM 1287 C C . GLU A 1 171 ? 55.910 5.632 -72.641 1.00 85.31 171 GLU A C 1
ATOM 1289 O O . GLU A 1 171 ? 55.742 5.485 -71.437 1.00 85.31 171 GLU A O 1
ATOM 1294 N N . GLU A 1 172 ? 55.377 6.673 -73.292 1.00 81.38 172 GLU A N 1
ATOM 1295 C CA . GLU A 1 172 ? 54.631 7.757 -72.625 1.00 81.38 172 GLU A CA 1
ATOM 1296 C C . GLU A 1 172 ? 53.353 7.254 -71.926 1.00 81.38 172 GLU A C 1
ATOM 1298 O O . GLU A 1 172 ? 53.020 7.696 -70.824 1.00 81.38 172 GLU A O 1
ATOM 1303 N N . VAL A 1 173 ? 52.634 6.304 -72.536 1.00 78.50 173 VAL A N 1
ATOM 1304 C CA . VAL A 1 173 ? 51.479 5.646 -71.907 1.00 78.50 173 VAL A CA 1
ATOM 1305 C C . VAL A 1 173 ? 51.919 4.824 -70.701 1.00 78.50 173 VAL A C 1
ATOM 1307 O O . VAL A 1 173 ? 51.227 4.861 -69.686 1.00 78.50 173 VAL A O 1
ATOM 1310 N N . HIS A 1 174 ? 53.045 4.112 -70.786 1.00 82.44 174 HIS A N 1
ATOM 1311 C CA . HIS A 1 174 ? 53.567 3.328 -69.668 1.00 82.44 174 HIS A CA 1
ATOM 1312 C C . HIS A 1 174 ? 54.004 4.229 -68.508 1.00 82.44 174 HIS A C 1
ATOM 1314 O O . HIS A 1 174 ? 53.594 3.982 -67.377 1.00 82.44 174 HIS A O 1
ATOM 1320 N N . ASP A 1 175 ? 54.720 5.316 -68.801 1.00 81.94 175 ASP A N 1
ATOM 1321 C CA . ASP A 1 175 ? 55.155 6.311 -67.817 1.00 81.94 175 ASP A CA 1
ATOM 1322 C C . ASP A 1 175 ? 53.953 6.989 -67.140 1.00 81.94 175 ASP A C 1
ATOM 1324 O O . ASP A 1 175 ? 53.892 7.094 -65.914 1.00 81.94 175 ASP A O 1
ATOM 1328 N N . THR A 1 176 ? 52.941 7.389 -67.921 1.00 77.94 176 THR A N 1
ATOM 1329 C CA . THR A 1 176 ? 51.707 7.992 -67.384 1.00 77.94 176 THR A CA 1
ATOM 1330 C C . THR A 1 176 ? 50.914 6.985 -66.548 1.00 77.94 176 THR A C 1
ATOM 1332 O O . THR A 1 176 ? 50.311 7.331 -65.528 1.00 77.94 176 THR A O 1
ATOM 1335 N N . GLN A 1 177 ? 50.879 5.721 -66.973 1.00 78.31 177 GLN A N 1
ATOM 1336 C CA . GLN A 1 177 ? 50.213 4.653 -66.241 1.00 78.31 177 GLN A CA 1
ATOM 1337 C C . GLN A 1 177 ? 50.915 4.394 -64.900 1.00 78.31 177 GLN A C 1
ATOM 1339 O O . GLN A 1 177 ? 50.239 4.304 -63.877 1.00 78.31 177 GLN A O 1
ATOM 1344 N N . ASP A 1 178 ? 52.244 4.354 -64.875 1.00 84.38 178 ASP A N 1
ATOM 1345 C CA . ASP A 1 178 ? 53.015 4.140 -63.649 1.00 84.38 178 ASP A CA 1
ATOM 1346 C C . ASP A 1 178 ? 52.878 5.332 -62.681 1.00 84.38 178 ASP A C 1
ATOM 1348 O O . ASP A 1 178 ? 52.600 5.125 -61.497 1.00 84.38 178 ASP A O 1
ATOM 1352 N N . GLU A 1 179 ? 52.925 6.576 -63.177 1.00 86.62 179 GLU A N 1
ATOM 1353 C CA . GLU A 1 179 ? 52.692 7.782 -62.362 1.00 86.62 179 GLU A CA 1
ATOM 1354 C C . GLU A 1 179 ? 51.260 7.828 -61.791 1.00 86.62 179 GLU A C 1
ATOM 1356 O O . GLU A 1 179 ? 51.039 8.184 -60.623 1.00 86.62 179 GLU A O 1
ATOM 1361 N N . THR A 1 180 ? 50.260 7.436 -62.590 1.00 77.94 180 THR A N 1
ATOM 1362 C CA . THR A 1 180 ? 48.868 7.372 -62.118 1.00 77.94 180 THR A CA 1
ATOM 1363 C C . THR A 1 180 ? 48.658 6.255 -61.100 1.00 77.94 180 THR A C 1
ATOM 1365 O O . THR A 1 180 ? 47.959 6.488 -60.110 1.00 77.94 180 THR A O 1
ATOM 1368 N N . PHE A 1 181 ? 49.285 5.086 -61.265 1.00 83.75 181 PHE A N 1
ATOM 1369 C CA . PHE A 1 181 ? 49.247 4.018 -60.261 1.00 83.75 181 PHE A CA 1
ATOM 1370 C C . PHE A 1 181 ? 49.916 4.435 -58.952 1.00 83.75 181 PHE A C 1
ATOM 1372 O O . PHE A 1 181 ? 49.310 4.249 -57.896 1.00 83.75 181 PHE A O 1
ATOM 1379 N N . GLU A 1 182 ? 51.094 5.059 -59.006 1.00 88.81 182 GLU A N 1
ATOM 1380 C CA . GLU A 1 182 ? 51.796 5.550 -57.814 1.00 88.81 182 GLU A CA 1
ATOM 1381 C C . GLU A 1 182 ? 50.955 6.602 -57.069 1.00 88.81 182 GLU A C 1
ATOM 1383 O O . GLU A 1 182 ? 50.801 6.554 -55.844 1.00 88.81 182 GLU A O 1
ATOM 1388 N N . THR A 1 183 ? 50.316 7.513 -57.810 1.00 86.56 183 THR A N 1
ATOM 1389 C CA . THR A 1 183 ? 49.420 8.525 -57.232 1.00 86.56 183 THR A CA 1
ATOM 1390 C C . THR A 1 183 ? 48.182 7.894 -56.587 1.00 86.56 183 THR A C 1
ATOM 1392 O O . THR A 1 183 ? 47.785 8.293 -55.487 1.00 86.56 183 THR A O 1
ATOM 1395 N N . ILE A 1 184 ? 47.568 6.899 -57.236 1.00 82.38 184 ILE A N 1
ATOM 1396 C CA . ILE A 1 184 ? 46.401 6.179 -56.705 1.00 82.38 184 ILE A CA 1
ATOM 1397 C C . ILE A 1 184 ? 46.773 5.402 -55.438 1.00 82.38 184 ILE A C 1
ATOM 1399 O O . ILE A 1 184 ? 46.046 5.481 -54.445 1.00 82.38 184 ILE A O 1
ATOM 1403 N N . GLU A 1 185 ? 47.900 4.688 -55.443 1.00 90.06 185 GLU A N 1
ATOM 1404 C CA . GLU A 1 185 ? 48.385 3.930 -54.288 1.00 90.06 185 GLU A CA 1
ATOM 1405 C C . GLU A 1 185 ? 48.670 4.855 -53.100 1.00 90.06 185 GLU A C 1
ATOM 1407 O O . GLU A 1 185 ? 48.245 4.580 -51.974 1.00 90.06 185 GLU A O 1
ATOM 1412 N N . LYS A 1 186 ? 49.289 6.013 -53.355 1.00 92.25 186 LYS A N 1
ATOM 1413 C CA . LYS A 1 186 ? 49.520 7.038 -52.335 1.00 92.25 186 LYS A CA 1
ATOM 1414 C C . LYS A 1 186 ? 48.214 7.557 -51.726 1.00 92.25 186 LYS A C 1
ATOM 1416 O O . LYS A 1 186 ? 48.087 7.574 -50.503 1.00 92.25 186 LYS A O 1
ATOM 1421 N N . ILE A 1 187 ? 47.229 7.938 -52.546 1.00 89.44 187 ILE A N 1
ATOM 1422 C CA . ILE A 1 187 ? 45.930 8.439 -52.056 1.00 89.44 187 ILE A CA 1
ATOM 1423 C C . ILE A 1 187 ? 45.185 7.358 -51.263 1.00 89.44 187 ILE A C 1
ATOM 1425 O O . ILE A 1 187 ? 44.573 7.662 -50.233 1.00 89.44 187 ILE A O 1
ATOM 1429 N N . LEU A 1 188 ? 45.226 6.103 -51.721 1.00 89.19 188 LEU A N 1
ATOM 1430 C CA . LEU A 1 188 ? 44.619 4.970 -51.022 1.00 89.19 188 LEU A CA 1
ATOM 1431 C C . LEU A 1 188 ? 45.258 4.760 -49.649 1.00 89.19 188 LEU A C 1
ATOM 1433 O O . LEU A 1 188 ? 44.525 4.651 -48.666 1.00 89.19 188 LEU A O 1
ATOM 1437 N N . ASN A 1 189 ? 46.589 4.773 -49.568 1.00 91.38 189 ASN A N 1
ATOM 1438 C CA . ASN A 1 189 ? 47.316 4.605 -48.311 1.00 91.38 189 ASN A CA 1
ATOM 1439 C C . ASN A 1 189 ? 47.060 5.767 -47.339 1.00 91.38 189 ASN A C 1
ATOM 1441 O O . ASN A 1 189 ? 46.721 5.521 -46.183 1.00 91.38 189 ASN A O 1
ATOM 1445 N N . GLU A 1 190 ? 47.109 7.020 -47.805 1.00 92.94 190 GLU A N 1
ATOM 1446 C CA . GLU A 1 190 ? 46.793 8.196 -46.976 1.00 92.94 190 GLU A CA 1
ATOM 1447 C C . GLU A 1 190 ? 45.337 8.168 -46.473 1.00 92.94 190 GLU A C 1
ATOM 1449 O O . GLU A 1 190 ? 45.044 8.504 -45.320 1.00 92.94 190 GLU A O 1
ATOM 1454 N N . THR A 1 191 ? 44.400 7.738 -47.324 1.00 89.94 191 THR A N 1
ATOM 1455 C CA . THR A 1 191 ? 42.986 7.603 -46.948 1.00 89.94 191 THR A CA 1
ATOM 1456 C C . THR A 1 191 ? 42.784 6.479 -45.936 1.00 89.94 191 THR A C 1
ATOM 1458 O O . THR A 1 191 ? 42.014 6.651 -44.986 1.00 89.94 191 THR A O 1
ATOM 1461 N N . LEU A 1 192 ? 43.468 5.347 -46.117 1.00 92.75 192 LEU A N 1
ATOM 1462 C CA . LEU A 1 192 ? 43.406 4.206 -45.209 1.00 92.75 192 LEU A CA 1
ATOM 1463 C C . LEU A 1 192 ? 43.965 4.576 -43.832 1.00 92.75 192 LEU A C 1
ATOM 1465 O O . LEU A 1 192 ? 43.266 4.394 -42.838 1.00 92.75 192 LEU A O 1
ATOM 1469 N N . GLU A 1 193 ? 45.148 5.191 -43.774 1.00 94.12 193 GLU A N 1
ATOM 1470 C CA . GLU A 1 193 ? 45.785 5.622 -42.524 1.00 94.12 193 GLU A CA 1
ATOM 1471 C C . GLU A 1 193 ? 44.907 6.632 -41.766 1.00 94.12 193 GLU A C 1
ATOM 1473 O O . GLU A 1 193 ? 44.658 6.497 -40.563 1.00 94.12 193 GLU A O 1
ATOM 1478 N N . LYS A 1 194 ? 44.319 7.598 -42.484 1.00 93.75 194 LYS A N 1
ATOM 1479 C CA . LYS A 1 194 ? 43.358 8.540 -41.897 1.00 93.75 194 LYS A CA 1
ATOM 1480 C C . LYS A 1 194 ? 42.130 7.825 -41.327 1.00 93.75 194 LYS A C 1
ATOM 1482 O O . LYS A 1 194 ? 41.659 8.177 -40.243 1.00 93.75 194 LYS A O 1
ATOM 1487 N N . LYS A 1 195 ? 41.590 6.831 -42.039 1.00 92.06 195 LYS A N 1
ATOM 1488 C CA . LYS A 1 195 ? 40.424 6.063 -41.578 1.00 92.06 195 LYS A CA 1
ATOM 1489 C C . LYS A 1 195 ? 40.753 5.200 -40.367 1.00 92.06 195 LYS A C 1
ATOM 1491 O O . LYS A 1 195 ? 39.947 5.154 -39.438 1.00 92.06 195 LYS A O 1
ATOM 1496 N N . GLU A 1 196 ? 41.929 4.588 -40.325 1.00 93.94 196 GLU A N 1
ATOM 1497 C CA . GLU A 1 196 ? 42.408 3.852 -39.153 1.00 93.94 196 GLU A CA 1
ATOM 1498 C C . GLU A 1 196 ? 42.537 4.765 -37.929 1.00 93.94 196 GLU A C 1
ATOM 1500 O O . GLU A 1 196 ? 42.075 4.408 -36.840 1.00 93.94 196 GLU A O 1
ATOM 1505 N N . GLN A 1 197 ? 43.061 5.981 -38.102 1.00 93.94 197 GLN A N 1
ATOM 1506 C CA . GLN A 1 197 ? 43.165 6.961 -37.020 1.00 93.94 197 GLN A CA 1
ATOM 1507 C C . GLN A 1 197 ? 41.789 7.444 -36.525 1.00 93.94 197 GLN A C 1
ATOM 1509 O O . GLN A 1 197 ? 41.569 7.567 -35.313 1.00 93.94 197 GLN A O 1
ATOM 1514 N N . GLU A 1 198 ? 40.843 7.691 -37.438 1.00 91.69 198 GLU A N 1
ATOM 1515 C CA . GLU A 1 198 ? 39.452 8.027 -37.102 1.00 91.69 198 GLU A CA 1
ATOM 1516 C C . GLU A 1 198 ? 38.785 6.886 -36.311 1.00 91.69 198 GLU A C 1
ATOM 1518 O O . GLU A 1 198 ? 38.162 7.138 -35.274 1.00 91.69 198 GLU A O 1
ATOM 1523 N N . ILE A 1 199 ? 38.968 5.630 -36.741 1.00 91.31 199 ILE A N 1
ATOM 1524 C CA . ILE A 1 199 ? 38.445 4.439 -36.053 1.00 91.31 199 ILE A CA 1
ATOM 1525 C C . ILE A 1 199 ? 39.070 4.296 -34.662 1.00 91.31 199 ILE A C 1
ATOM 1527 O O . ILE A 1 199 ? 38.343 4.096 -33.686 1.00 91.31 199 ILE A O 1
ATOM 1531 N N . ALA A 1 200 ? 40.390 4.442 -34.536 1.00 93.12 200 ALA A N 1
ATOM 1532 C CA . ALA A 1 200 ? 41.085 4.360 -33.253 1.00 93.12 200 ALA A CA 1
ATOM 1533 C C . ALA A 1 200 ? 40.593 5.440 -32.274 1.00 93.12 200 ALA A C 1
ATOM 1535 O O . ALA A 1 200 ? 40.315 5.157 -31.104 1.00 93.12 200 ALA A O 1
ATOM 1536 N N . THR A 1 201 ? 40.410 6.669 -32.764 1.00 93.44 201 THR A N 1
ATOM 1537 C CA . THR A 1 201 ? 39.865 7.783 -31.974 1.00 93.44 201 THR A CA 1
ATOM 1538 C C . THR A 1 201 ? 38.424 7.500 -31.544 1.00 93.44 201 THR A C 1
ATOM 1540 O O . THR A 1 201 ? 38.087 7.660 -30.367 1.00 93.44 201 THR A O 1
ATOM 1543 N N . GLY A 1 202 ? 37.587 7.003 -32.461 1.00 92.56 202 GLY A N 1
ATOM 1544 C CA . GLY A 1 202 ? 36.205 6.610 -32.182 1.00 92.56 202 GLY A CA 1
ATOM 1545 C C . GLY A 1 202 ? 36.099 5.489 -31.144 1.00 92.56 202 GLY A C 1
ATOM 1546 O O . GLY A 1 202 ? 35.317 5.596 -30.198 1.00 92.56 202 GLY A O 1
ATOM 1547 N N . MET A 1 203 ? 36.932 4.450 -31.251 1.00 92.94 203 MET A N 1
ATOM 1548 C CA . MET A 1 203 ? 36.978 3.363 -30.267 1.00 92.94 203 MET A CA 1
ATOM 1549 C C . MET A 1 203 ? 37.402 3.850 -28.880 1.00 92.94 203 MET A C 1
ATOM 1551 O O . MET A 1 203 ? 36.828 3.419 -27.880 1.00 92.94 203 MET A O 1
ATOM 1555 N N . ASN A 1 204 ? 38.371 4.763 -28.793 1.00 92.88 204 ASN A N 1
ATOM 1556 C CA . ASN A 1 204 ? 38.806 5.330 -27.515 1.00 92.88 204 ASN A CA 1
ATOM 1557 C C . ASN A 1 204 ? 37.713 6.191 -26.863 1.00 92.88 204 ASN A C 1
ATOM 1559 O O . ASN A 1 204 ? 37.497 6.104 -25.647 1.00 92.88 204 ASN A O 1
ATOM 1563 N N . ALA A 1 205 ? 36.972 6.967 -27.660 1.00 93.06 205 ALA A N 1
ATOM 1564 C CA . ALA A 1 205 ? 35.818 7.724 -27.181 1.00 93.06 205 ALA A CA 1
ATOM 1565 C C . ALA A 1 205 ? 34.715 6.790 -26.654 1.00 93.06 205 ALA A C 1
ATOM 1567 O O . ALA A 1 205 ? 34.239 6.976 -25.532 1.00 93.06 205 ALA A O 1
ATOM 1568 N N . LEU A 1 206 ? 34.374 5.736 -27.405 1.00 91.88 206 LEU A N 1
ATOM 1569 C CA . LEU A 1 206 ? 33.403 4.722 -26.979 1.00 91.88 206 LEU A CA 1
ATOM 1570 C C . LEU A 1 206 ? 33.844 4.006 -25.699 1.00 91.88 206 LEU A C 1
ATOM 1572 O O . LEU A 1 206 ? 33.043 3.840 -24.782 1.00 91.88 206 LEU A O 1
ATOM 1576 N N . ARG A 1 207 ? 35.124 3.635 -25.587 1.00 93.94 207 ARG A N 1
ATOM 1577 C CA . ARG A 1 207 ? 35.677 3.006 -24.377 1.00 93.94 207 ARG A CA 1
ATOM 1578 C C . ARG A 1 207 ? 35.553 3.919 -23.158 1.00 93.94 207 ARG A C 1
ATOM 1580 O O . ARG A 1 207 ? 35.229 3.451 -22.069 1.00 93.94 207 ARG A O 1
ATOM 1587 N N . THR A 1 208 ? 35.770 5.219 -23.349 1.00 94.19 208 THR A N 1
ATOM 1588 C CA . THR A 1 208 ? 35.626 6.231 -22.293 1.00 94.19 208 THR A CA 1
ATOM 1589 C C . THR A 1 208 ? 34.167 6.391 -21.867 1.00 94.19 208 THR A C 1
ATOM 1591 O O . THR A 1 208 ? 33.878 6.397 -20.671 1.00 94.19 208 THR A O 1
ATOM 1594 N N . GLN A 1 209 ? 33.238 6.450 -22.825 1.00 92.69 209 GLN A N 1
ATOM 1595 C CA . GLN A 1 209 ? 31.799 6.506 -22.543 1.00 92.69 209 GLN A CA 1
ATOM 1596 C C . GLN A 1 209 ? 31.307 5.249 -21.816 1.00 92.69 209 GLN A C 1
ATOM 1598 O O . GLN A 1 209 ? 30.564 5.354 -20.842 1.00 92.69 209 GLN A O 1
ATOM 1603 N N . LEU A 1 210 ? 31.760 4.067 -22.243 1.00 93.06 210 LEU A N 1
ATOM 1604 C CA . LEU A 1 210 ? 31.395 2.794 -21.624 1.00 93.06 210 LEU A CA 1
ATOM 1605 C C . LEU A 1 210 ? 31.917 2.698 -20.185 1.00 93.06 210 LEU A C 1
ATOM 1607 O O . LEU A 1 210 ? 31.195 2.237 -19.302 1.00 93.06 210 LEU A O 1
ATOM 1611 N N . LYS A 1 211 ? 33.127 3.209 -19.926 1.00 96.06 211 LYS A N 1
ATOM 1612 C CA . LYS A 1 211 ? 33.669 3.328 -18.568 1.00 96.06 211 LYS A CA 1
ATOM 1613 C C . LYS A 1 211 ? 32.820 4.263 -17.698 1.00 96.06 211 LYS A C 1
ATOM 1615 O O . LYS A 1 211 ? 32.406 3.862 -16.619 1.00 96.06 211 LYS A O 1
ATOM 1620 N N . ALA A 1 212 ? 32.486 5.459 -18.186 1.00 92.94 212 ALA A N 1
ATOM 1621 C CA . ALA A 1 212 ? 31.658 6.411 -17.440 1.00 92.94 212 ALA A CA 1
ATOM 1622 C C . ALA A 1 212 ? 30.248 5.866 -17.133 1.00 92.94 212 ALA A C 1
ATOM 1624 O O . ALA A 1 212 ? 29.708 6.089 -16.044 1.00 92.94 212 ALA A O 1
ATOM 1625 N N . LEU A 1 213 ? 29.653 5.123 -18.074 1.00 93.44 213 LEU A N 1
ATOM 1626 C CA . LEU A 1 213 ? 28.369 4.452 -17.867 1.00 93.44 213 LEU A CA 1
ATOM 1627 C C . LEU A 1 213 ? 28.476 3.367 -16.788 1.00 93.44 213 LEU A C 1
ATOM 1629 O O . LEU A 1 213 ? 27.609 3.292 -15.918 1.00 93.44 213 LEU A O 1
ATOM 1633 N N . ASN A 1 214 ? 29.542 2.563 -16.822 1.00 94.81 214 ASN A N 1
ATOM 1634 C CA . ASN A 1 214 ? 29.798 1.537 -15.816 1.00 94.81 214 ASN A CA 1
ATOM 1635 C C . ASN A 1 214 ? 29.989 2.144 -14.418 1.00 94.81 214 ASN A C 1
ATOM 1637 O O . ASN A 1 214 ? 29.349 1.695 -13.470 1.00 94.81 214 ASN A O 1
ATOM 1641 N N . ASP A 1 215 ? 30.775 3.216 -14.303 1.00 94.88 215 ASP A N 1
ATOM 1642 C CA . ASP A 1 215 ? 30.999 3.926 -13.037 1.00 94.88 215 ASP A CA 1
ATOM 1643 C C . ASP A 1 215 ? 29.681 4.510 -12.484 1.00 94.88 215 ASP A C 1
ATOM 1645 O O . ASP A 1 215 ? 29.397 4.434 -11.287 1.00 94.88 215 ASP A O 1
ATOM 1649 N N . THR A 1 216 ? 28.817 5.030 -13.365 1.00 93.19 216 THR A N 1
ATOM 1650 C CA . THR A 1 216 ? 27.479 5.526 -12.993 1.00 93.19 216 THR A CA 1
ATOM 1651 C C . THR A 1 216 ? 26.570 4.398 -12.503 1.00 93.19 216 THR A C 1
ATOM 1653 O O . THR A 1 216 ? 25.821 4.573 -11.538 1.00 93.19 216 THR A O 1
ATOM 1656 N N . LEU A 1 217 ? 26.614 3.238 -13.161 1.00 92.62 217 LEU A N 1
ATOM 1657 C CA . LEU A 1 217 ? 25.825 2.070 -12.777 1.00 92.62 217 LEU A CA 1
ATOM 1658 C C . LEU A 1 217 ? 26.293 1.503 -11.429 1.00 92.62 217 LEU A C 1
ATOM 1660 O O . LEU A 1 217 ? 25.457 1.184 -10.584 1.00 92.62 217 LEU A O 1
ATOM 1664 N N . GLU A 1 218 ? 27.604 1.468 -11.183 1.00 95.69 218 GLU A N 1
ATOM 1665 C CA . GLU A 1 218 ? 28.173 1.070 -9.893 1.00 95.69 218 GLU A CA 1
ATOM 1666 C C . GLU A 1 218 ? 27.783 2.049 -8.772 1.00 95.69 218 GLU A C 1
ATOM 1668 O O . GLU A 1 218 ? 27.388 1.625 -7.683 1.00 95.69 218 GLU A O 1
ATOM 1673 N N . ALA A 1 219 ? 27.815 3.360 -9.036 1.00 92.88 219 ALA A N 1
ATOM 1674 C CA . ALA A 1 219 ? 27.365 4.371 -8.080 1.00 92.88 219 ALA A CA 1
ATOM 1675 C C . ALA A 1 219 ? 25.876 4.208 -7.731 1.00 92.88 219 ALA A C 1
ATOM 1677 O O . ALA A 1 219 ? 25.513 4.223 -6.553 1.00 92.88 219 ALA A O 1
ATOM 1678 N N . LYS A 1 220 ? 25.015 3.972 -8.732 1.00 91.56 220 LYS A N 1
ATOM 1679 C CA . LYS A 1 220 ? 23.588 3.684 -8.507 1.00 91.56 220 LYS A CA 1
ATOM 1680 C C . LYS A 1 220 ? 23.375 2.395 -7.715 1.00 91.56 220 LYS A C 1
ATOM 1682 O O . LYS A 1 220 ? 22.536 2.372 -6.821 1.00 91.56 220 LYS A O 1
ATOM 1687 N N . ALA A 1 221 ? 24.147 1.345 -7.992 1.00 90.81 221 ALA A N 1
ATOM 1688 C CA . ALA A 1 221 ? 24.074 0.100 -7.231 1.00 90.81 221 ALA A CA 1
ATOM 1689 C C . ALA A 1 221 ? 24.443 0.311 -5.751 1.00 90.81 221 ALA A C 1
ATOM 1691 O O . ALA A 1 221 ? 23.767 -0.225 -4.873 1.00 90.81 221 ALA A O 1
ATOM 1692 N N . LYS A 1 222 ? 25.459 1.138 -5.464 1.00 93.75 222 LYS A N 1
ATOM 1693 C CA . LYS A 1 222 ? 25.841 1.511 -4.090 1.00 93.75 222 LYS A CA 1
ATOM 1694 C C . LYS A 1 222 ? 24.743 2.309 -3.383 1.00 93.75 222 LYS A C 1
ATOM 1696 O O . LYS A 1 222 ? 24.415 1.978 -2.247 1.00 93.75 222 LYS A O 1
ATOM 1701 N N . ILE A 1 223 ? 24.144 3.298 -4.053 1.00 91.44 223 ILE A N 1
ATOM 1702 C CA . ILE A 1 223 ? 23.019 4.077 -3.504 1.00 91.44 223 ILE A CA 1
ATOM 1703 C C . ILE A 1 223 ? 21.845 3.149 -3.173 1.00 91.44 223 ILE A C 1
ATOM 1705 O O . ILE A 1 223 ? 21.393 3.118 -2.028 1.00 91.44 223 ILE A O 1
ATOM 1709 N N . ASN A 1 224 ? 21.435 2.300 -4.117 1.00 89.00 224 ASN A N 1
ATOM 1710 C CA . ASN A 1 224 ? 20.352 1.346 -3.887 1.00 89.00 224 ASN A CA 1
ATOM 1711 C C . ASN A 1 224 ? 20.666 0.409 -2.711 1.00 89.00 224 ASN A C 1
ATOM 1713 O O . ASN A 1 224 ? 19.806 0.171 -1.867 1.00 89.00 224 ASN A O 1
ATOM 1717 N N . ALA A 1 225 ? 21.900 -0.099 -2.604 1.00 91.94 225 ALA A N 1
ATOM 1718 C CA . ALA A 1 225 ? 22.306 -0.944 -1.481 1.00 91.94 225 ALA A CA 1
ATOM 1719 C C . ALA A 1 225 ? 22.179 -0.220 -0.127 1.00 91.94 225 ALA A C 1
ATOM 1721 O O . ALA A 1 225 ? 21.714 -0.820 0.845 1.00 91.94 225 ALA A O 1
ATOM 1722 N N . THR A 1 226 ? 22.533 1.069 -0.061 1.00 92.00 226 THR A N 1
ATOM 1723 C CA . THR A 1 226 ? 22.356 1.877 1.158 1.00 92.00 226 THR A CA 1
ATOM 1724 C C . THR A 1 226 ? 20.886 2.143 1.488 1.00 92.00 226 THR A C 1
ATOM 1726 O O . THR A 1 226 ? 20.496 2.049 2.652 1.00 92.00 226 THR A O 1
ATOM 1729 N N . GLU A 1 227 ? 20.043 2.398 0.487 1.00 90.19 227 GLU A N 1
ATOM 1730 C CA . GLU A 1 227 ? 18.598 2.578 0.680 1.00 90.19 227 GLU A CA 1
ATOM 1731 C C . GLU A 1 227 ? 17.933 1.288 1.174 1.00 90.19 227 GLU A C 1
ATOM 1733 O O . GLU A 1 227 ? 17.147 1.318 2.124 1.00 90.19 227 GLU A O 1
ATOM 1738 N N . PHE A 1 228 ? 18.306 0.135 0.607 1.00 90.12 228 PHE A N 1
ATOM 1739 C CA . PHE A 1 228 ? 17.823 -1.168 1.067 1.00 90.12 228 PHE A CA 1
ATOM 1740 C 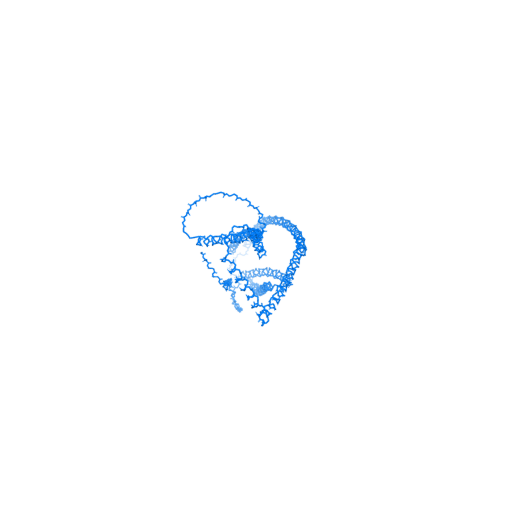C . PHE A 1 228 ? 18.257 -1.482 2.502 1.00 90.12 228 PHE A C 1
ATOM 1742 O O . PHE A 1 228 ? 17.463 -2.037 3.264 1.00 90.12 228 PHE A O 1
ATOM 1749 N N . ALA A 1 229 ? 19.480 -1.117 2.897 1.00 92.38 229 ALA A N 1
ATOM 1750 C CA . ALA A 1 229 ? 19.933 -1.275 4.277 1.00 92.38 229 ALA A CA 1
ATOM 1751 C C . ALA A 1 229 ? 19.093 -0.424 5.246 1.00 92.38 229 ALA A C 1
ATOM 1753 O O . ALA A 1 229 ? 18.619 -0.940 6.257 1.00 92.38 229 ALA A O 1
ATOM 1754 N N . THR A 1 230 ? 18.830 0.839 4.900 1.00 92.75 230 THR A N 1
ATOM 1755 C CA . THR A 1 230 ? 17.981 1.744 5.694 1.00 92.75 230 THR A CA 1
ATOM 1756 C C . THR A 1 230 ? 16.546 1.227 5.811 1.00 92.75 230 THR A C 1
ATOM 1758 O O . THR A 1 230 ? 15.993 1.179 6.910 1.00 92.75 230 THR A O 1
ATOM 1761 N N . LEU A 1 231 ? 15.950 0.762 4.707 1.00 90.56 231 LEU A N 1
ATOM 1762 C CA . LEU A 1 231 ? 14.616 0.153 4.721 1.00 90.56 231 LEU A CA 1
ATOM 1763 C C . LEU A 1 231 ? 14.562 -1.091 5.614 1.00 90.56 231 LEU A C 1
ATOM 1765 O O . LEU A 1 231 ? 13.600 -1.272 6.358 1.00 90.56 231 LEU A O 1
ATOM 1769 N N . ARG A 1 232 ? 15.601 -1.931 5.588 1.00 91.81 232 ARG A N 1
ATOM 1770 C CA . ARG A 1 232 ? 15.685 -3.121 6.444 1.00 91.81 232 ARG A CA 1
ATOM 1771 C C . ARG A 1 232 ? 15.749 -2.761 7.932 1.00 91.81 232 ARG A C 1
ATOM 1773 O O . ARG A 1 232 ? 15.107 -3.435 8.740 1.00 91.81 232 ARG A O 1
ATOM 1780 N N . THR A 1 233 ? 16.466 -1.696 8.287 1.00 93.44 233 THR A N 1
ATOM 1781 C CA . THR A 1 233 ? 16.480 -1.159 9.656 1.00 93.44 233 THR A CA 1
ATOM 1782 C C . THR A 1 233 ? 15.092 -0.674 10.067 1.00 93.44 233 THR A C 1
ATOM 1784 O O . THR A 1 233 ? 14.590 -1.104 11.100 1.00 93.44 233 THR A O 1
ATOM 1787 N N . HIS A 1 234 ? 14.410 0.110 9.225 1.00 88.62 234 HIS A N 1
ATOM 1788 C CA . HIS A 1 234 ? 13.048 0.574 9.515 1.00 88.62 234 HIS A CA 1
ATOM 1789 C C . HIS A 1 234 ? 12.033 -0.563 9.684 1.00 88.62 234 HIS A C 1
ATOM 1791 O O . HIS A 1 234 ? 11.165 -0.472 10.550 1.00 88.62 234 HIS A O 1
ATOM 1797 N N . ILE A 1 235 ? 12.137 -1.635 8.889 1.00 88.31 235 ILE A N 1
ATOM 1798 C CA . ILE A 1 235 ? 11.297 -2.832 9.059 1.00 88.31 235 ILE A CA 1
ATOM 1799 C C . ILE A 1 235 ? 11.557 -3.465 10.431 1.00 88.31 235 ILE A C 1
ATOM 1801 O O . ILE A 1 235 ? 10.614 -3.737 11.164 1.00 88.31 235 ILE A O 1
ATOM 1805 N N . THR A 1 236 ? 12.826 -3.612 10.817 1.00 93.12 236 THR A N 1
ATOM 1806 C CA . THR A 1 236 ? 13.205 -4.188 12.118 1.00 93.12 236 THR A CA 1
ATOM 1807 C C . THR A 1 236 ? 12.701 -3.337 13.291 1.00 93.12 236 THR A C 1
ATOM 1809 O O . THR A 1 236 ? 12.177 -3.870 14.270 1.00 93.12 236 THR A O 1
ATOM 1812 N N . ASP A 1 237 ? 12.809 -2.010 13.190 1.00 89.81 237 ASP A N 1
ATOM 1813 C CA . ASP A 1 237 ? 12.291 -1.087 14.203 1.00 89.81 237 ASP A CA 1
ATOM 1814 C C . ASP A 1 237 ? 10.759 -1.139 14.286 1.00 89.81 237 ASP A C 1
ATOM 1816 O O . ASP A 1 237 ? 10.195 -1.148 15.382 1.00 89.81 237 ASP A O 1
ATOM 1820 N N . SER A 1 238 ? 10.077 -1.231 13.140 1.00 90.00 238 SER A N 1
ATOM 1821 C CA . SER A 1 238 ? 8.624 -1.413 13.077 1.00 90.00 238 SER A CA 1
ATOM 1822 C C . SER A 1 238 ? 8.194 -2.712 13.761 1.00 90.00 238 SER A C 1
ATOM 1824 O O . SER A 1 238 ? 7.266 -2.692 14.571 1.00 90.00 238 SER A O 1
ATOM 1826 N N . ASP A 1 239 ? 8.882 -3.823 13.498 1.00 90.88 239 ASP A N 1
ATOM 1827 C CA . ASP A 1 239 ? 8.595 -5.117 14.129 1.00 90.88 239 ASP A CA 1
ATOM 1828 C C . ASP A 1 239 ? 8.791 -5.053 15.652 1.00 90.88 239 ASP A C 1
ATOM 1830 O O . ASP A 1 239 ? 7.968 -5.566 16.417 1.00 90.88 239 ASP A O 1
ATOM 1834 N N . LYS A 1 240 ? 9.827 -4.343 16.119 1.00 91.44 240 LYS A N 1
ATOM 1835 C CA . LYS A 1 240 ? 10.060 -4.107 17.551 1.00 91.44 240 LYS A CA 1
ATOM 1836 C C . LYS A 1 240 ? 8.919 -3.316 18.196 1.00 91.44 240 LYS A C 1
ATOM 1838 O O . LYS A 1 240 ? 8.463 -3.685 19.278 1.00 91.44 240 LYS A O 1
ATOM 1843 N N . VAL A 1 241 ? 8.434 -2.260 17.538 1.0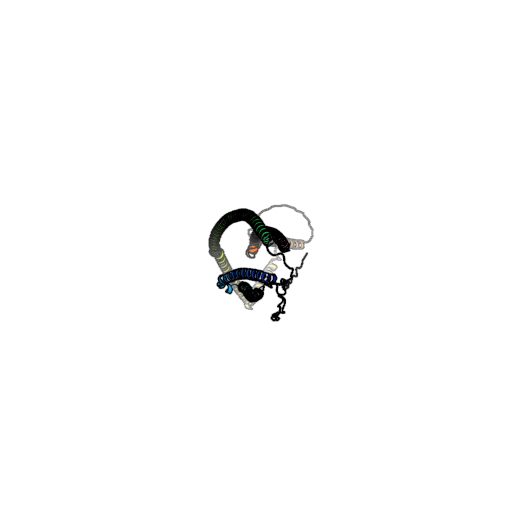0 89.19 241 VAL A N 1
ATOM 1844 C CA . VAL A 1 241 ? 7.288 -1.470 18.023 1.00 89.19 241 VAL A CA 1
ATOM 1845 C C . VAL A 1 241 ? 6.009 -2.311 18.045 1.00 89.19 241 VAL A C 1
ATOM 1847 O O . VAL A 1 241 ? 5.239 -2.233 19.001 1.00 89.19 241 VAL A O 1
ATOM 1850 N N . GLN A 1 242 ? 5.780 -3.154 17.034 1.00 87.19 242 GLN A N 1
ATOM 1851 C CA . GLN A 1 242 ? 4.626 -4.057 17.015 1.00 87.19 242 GLN A CA 1
ATOM 1852 C C . GLN A 1 242 ? 4.665 -5.065 18.167 1.00 87.19 242 GLN A C 1
ATOM 1854 O O . GLN A 1 242 ? 3.642 -5.273 18.821 1.00 87.19 242 GLN A O 1
ATOM 1859 N N . TYR A 1 243 ? 5.837 -5.633 18.461 1.00 92.81 243 TYR A N 1
ATOM 1860 C CA . TYR A 1 243 ? 6.017 -6.533 19.599 1.00 92.81 243 TYR A CA 1
ATOM 1861 C C . TYR A 1 243 ? 5.721 -5.832 20.935 1.00 92.81 243 TYR A C 1
ATOM 1863 O O . TYR A 1 243 ? 4.949 -6.346 21.743 1.00 92.81 243 TYR A O 1
ATOM 1871 N N . GLN A 1 244 ? 6.255 -4.622 21.137 1.00 91.31 244 GLN A N 1
ATOM 1872 C CA . GLN A 1 244 ? 5.997 -3.820 22.341 1.00 91.31 244 GLN A CA 1
ATOM 1873 C C . GLN A 1 244 ? 4.512 -3.466 22.500 1.00 91.31 244 GLN A C 1
ATOM 1875 O O . GLN A 1 244 ? 3.967 -3.545 23.601 1.00 91.31 244 GLN A O 1
ATOM 1880 N N . ASN A 1 245 ? 3.830 -3.124 21.404 1.00 84.75 245 ASN A N 1
ATOM 1881 C CA . ASN A 1 245 ? 2.394 -2.855 21.429 1.00 84.75 245 ASN A CA 1
ATOM 1882 C C . ASN A 1 245 ? 1.581 -4.109 21.778 1.00 84.75 245 ASN A C 1
ATOM 1884 O O . ASN A 1 245 ? 0.624 -4.016 22.545 1.00 84.75 245 ASN A O 1
ATOM 1888 N N . ALA A 1 246 ? 1.954 -5.279 21.252 1.00 90.06 246 ALA A N 1
ATOM 1889 C CA . ALA A 1 246 ? 1.291 -6.539 21.583 1.00 90.06 246 ALA A CA 1
ATOM 1890 C C . ALA A 1 246 ? 1.452 -6.898 23.071 1.00 90.06 246 ALA A C 1
ATOM 1892 O O . ALA A 1 246 ? 0.485 -7.311 23.714 1.00 90.06 246 ALA A O 1
ATOM 1893 N N . GLU A 1 247 ? 2.643 -6.683 23.634 1.00 94.69 247 GLU A N 1
ATOM 1894 C CA . GLU A 1 247 ? 2.915 -6.875 25.062 1.00 94.69 247 GLU A CA 1
ATOM 1895 C C . GLU A 1 247 ? 2.080 -5.921 25.931 1.00 94.69 247 GLU A C 1
ATOM 1897 O O . GLU A 1 247 ? 1.395 -6.370 26.852 1.00 94.69 247 GLU A O 1
ATOM 1902 N N . ALA A 1 248 ? 2.036 -4.631 25.580 1.00 91.00 248 ALA A N 1
ATOM 1903 C CA . ALA A 1 248 ? 1.232 -3.633 26.287 1.00 91.00 248 ALA A CA 1
ATOM 1904 C C . ALA A 1 248 ? -0.279 -3.930 26.232 1.00 91.00 248 ALA A C 1
ATOM 1906 O O . ALA A 1 248 ? -0.985 -3.755 27.228 1.00 91.00 248 ALA A O 1
ATOM 1907 N N . ILE A 1 249 ? -0.788 -4.412 25.090 1.00 87.88 249 ILE A N 1
ATOM 1908 C CA . ILE A 1 249 ? -2.187 -4.845 24.950 1.00 87.88 249 ILE A CA 1
ATOM 1909 C C . ILE A 1 249 ? -2.468 -6.037 25.866 1.00 87.88 249 ILE A C 1
ATOM 1911 O O . ILE A 1 249 ? -3.477 -6.035 26.569 1.00 87.88 249 ILE A O 1
ATOM 1915 N N . ASN A 1 250 ? -1.579 -7.032 25.895 1.00 92.56 250 ASN A N 1
ATOM 1916 C CA . ASN A 1 250 ? -1.738 -8.204 26.753 1.00 92.56 250 ASN A CA 1
ATOM 1917 C C . ASN A 1 250 ? -1.774 -7.819 28.241 1.00 92.56 250 ASN A C 1
ATOM 1919 O O . ASN A 1 250 ? -2.607 -8.320 28.995 1.00 92.56 250 ASN A O 1
ATOM 1923 N N . ASP A 1 251 ? -0.922 -6.884 28.659 1.00 94.06 251 ASP A N 1
ATOM 1924 C CA . ASP A 1 251 ? -0.919 -6.368 30.029 1.00 94.06 251 ASP A CA 1
ATOM 1925 C C . ASP A 1 251 ? -2.199 -5.586 30.363 1.00 94.06 251 ASP A C 1
ATOM 1927 O O . ASP A 1 251 ? -2.769 -5.746 31.446 1.00 94.06 251 ASP A O 1
ATOM 1931 N N . CYS A 1 252 ? -2.714 -4.800 29.415 1.00 86.50 252 CYS A N 1
ATOM 1932 C CA . CYS A 1 252 ? -3.995 -4.111 29.564 1.00 86.50 252 CYS A CA 1
ATOM 1933 C C . CYS A 1 252 ? -5.161 -5.103 29.715 1.00 86.50 252 CYS A C 1
ATOM 1935 O O . CYS A 1 252 ? -5.988 -4.944 30.612 1.00 86.50 252 CYS A O 1
ATOM 1937 N N . VAL A 1 253 ? -5.191 -6.167 28.903 1.00 91.50 253 VAL A N 1
ATOM 1938 C CA . VAL A 1 253 ? -6.201 -7.237 28.987 1.00 91.50 253 VAL A CA 1
ATOM 1939 C C . VAL A 1 253 ? -6.148 -7.944 30.341 1.00 91.50 253 VAL A C 1
ATOM 1941 O O . VAL A 1 253 ? -7.193 -8.156 30.954 1.00 91.50 253 VAL A O 1
ATOM 1944 N N . LYS A 1 254 ? -4.950 -8.254 30.858 1.00 94.62 254 LYS A N 1
ATOM 1945 C CA . LYS A 1 254 ? -4.799 -8.835 32.203 1.00 94.62 254 LYS A CA 1
ATOM 1946 C C . LYS A 1 254 ? -5.353 -7.911 33.284 1.00 94.62 254 LYS A C 1
ATOM 1948 O O . LYS A 1 254 ? -6.126 -8.360 34.124 1.00 94.62 254 LYS A O 1
ATOM 1953 N N . ARG A 1 255 ? -4.994 -6.621 33.247 1.00 91.81 255 ARG A N 1
ATOM 1954 C CA . ARG A 1 255 ? -5.490 -5.623 34.209 1.00 91.81 255 ARG A CA 1
ATOM 1955 C C . ARG A 1 255 ? -7.007 -5.470 34.139 1.00 91.81 255 ARG A C 1
ATOM 1957 O O . ARG A 1 255 ? -7.642 -5.379 35.185 1.00 91.81 255 ARG A O 1
ATOM 1964 N N . LEU A 1 256 ? -7.581 -5.473 32.935 1.00 88.50 256 LEU A N 1
ATOM 1965 C CA . LEU A 1 256 ? -9.029 -5.430 32.734 1.00 88.50 256 LEU A CA 1
ATOM 1966 C C . LEU A 1 256 ? -9.709 -6.649 33.372 1.00 88.50 256 LEU A C 1
ATOM 1968 O O . LEU A 1 256 ? -10.688 -6.478 34.089 1.00 88.50 256 LEU A O 1
ATOM 1972 N N . GLY A 1 257 ? -9.151 -7.849 33.181 1.00 92.44 257 GLY A N 1
ATOM 1973 C CA . GLY A 1 257 ? -9.657 -9.073 33.806 1.00 92.44 257 GLY A CA 1
ATOM 1974 C C . GLY A 1 257 ? -9.626 -9.026 35.338 1.00 92.44 257 GLY A C 1
ATOM 1975 O O . GLY A 1 257 ? -10.584 -9.451 35.981 1.00 92.44 257 GLY A O 1
ATOM 1976 N N . THR A 1 258 ? -8.575 -8.455 35.937 1.00 93.38 258 THR A N 1
ATOM 1977 C CA . THR A 1 258 ? -8.512 -8.244 37.395 1.00 93.38 258 THR A CA 1
ATOM 1978 C C . THR A 1 258 ? -9.588 -7.271 37.873 1.00 93.38 258 THR A C 1
ATOM 1980 O O . THR A 1 258 ? -10.285 -7.562 38.841 1.00 93.38 258 THR A O 1
ATOM 1983 N N . VAL A 1 259 ? -9.764 -6.138 37.184 1.00 88.50 259 VAL A N 1
ATOM 1984 C CA . VAL A 1 259 ? -10.794 -5.146 37.535 1.00 88.50 259 VAL A CA 1
ATOM 1985 C C . VAL A 1 259 ? -12.196 -5.737 37.395 1.00 88.50 259 VAL A C 1
ATOM 1987 O O . VAL A 1 259 ? -13.040 -5.517 38.259 1.00 88.50 259 VAL A O 1
ATOM 1990 N N . GLU A 1 260 ? -12.451 -6.516 36.343 1.00 90.31 260 GLU A N 1
ATOM 1991 C CA . GLU A 1 260 ? -13.729 -7.206 36.151 1.00 90.31 260 GLU A CA 1
ATOM 1992 C C . GLU A 1 260 ? -14.024 -8.173 37.308 1.00 90.31 260 GLU A C 1
ATOM 1994 O O . GLU A 1 260 ? -15.136 -8.171 37.841 1.00 90.31 260 GLU A O 1
ATOM 1999 N N . ALA A 1 261 ? -13.024 -8.947 37.746 1.00 90.75 261 ALA A N 1
ATOM 2000 C CA . ALA A 1 261 ? -13.153 -9.831 38.901 1.00 90.75 261 ALA A CA 1
ATOM 2001 C C . ALA A 1 261 ? -13.437 -9.049 40.197 1.00 90.75 261 ALA A C 1
ATOM 2003 O O . ALA A 1 261 ? -14.390 -9.370 40.904 1.00 90.75 261 ALA A O 1
ATOM 2004 N N . GLU A 1 262 ? -12.689 -7.975 40.470 1.00 89.75 262 GLU A N 1
ATOM 2005 C CA . GLU A 1 262 ? -12.896 -7.131 41.657 1.00 89.75 262 GLU A CA 1
ATOM 2006 C C . GLU A 1 262 ? -14.286 -6.480 41.689 1.00 89.75 262 GLU A C 1
ATOM 2008 O O . GLU A 1 262 ? -14.924 -6.414 42.743 1.00 89.75 262 GLU A O 1
ATOM 2013 N N . VAL A 1 263 ? -14.770 -5.985 40.546 1.00 80.88 263 VAL A N 1
ATOM 2014 C CA . VAL A 1 263 ? -16.110 -5.391 40.433 1.00 80.88 263 VAL A CA 1
ATOM 2015 C C . VAL A 1 263 ? -17.179 -6.450 40.679 1.00 80.88 263 VAL A C 1
ATOM 2017 O O . VAL A 1 263 ? -18.119 -6.210 41.438 1.00 80.88 263 VAL A O 1
ATOM 2020 N N . LYS A 1 264 ? -17.023 -7.639 40.092 1.00 85.88 264 LYS A N 1
ATOM 2021 C CA . LYS A 1 264 ? -17.955 -8.753 40.285 1.00 85.88 264 LYS A CA 1
ATOM 2022 C C . LYS A 1 264 ? -18.016 -9.196 41.748 1.00 85.88 264 LYS A C 1
ATOM 2024 O O . LYS A 1 264 ? -19.112 -9.425 42.263 1.00 85.88 264 LYS A O 1
ATOM 2029 N N . ASP A 1 265 ? -16.874 -9.259 42.424 1.00 87.12 265 ASP A N 1
ATOM 2030 C CA . ASP A 1 265 ? -16.803 -9.598 43.846 1.00 87.12 265 ASP A CA 1
ATOM 2031 C C . ASP A 1 265 ? -17.458 -8.519 44.721 1.00 87.12 265 ASP A C 1
ATOM 2033 O O . ASP A 1 265 ? -18.245 -8.852 45.609 1.00 87.12 265 ASP A O 1
ATOM 2037 N N . LYS A 1 266 ? -17.233 -7.227 44.439 1.00 85.00 266 LYS A N 1
ATOM 2038 C CA . LYS A 1 266 ? -17.865 -6.113 45.177 1.00 85.00 266 LYS A CA 1
ATOM 2039 C C . LYS A 1 266 ? -19.386 -6.075 45.028 1.00 85.00 266 LYS A C 1
ATOM 2041 O O . LYS A 1 266 ? -20.081 -5.897 46.035 1.00 85.00 266 LYS A O 1
ATOM 2046 N N . ILE A 1 267 ? -19.894 -6.264 43.808 1.00 80.62 267 ILE A N 1
ATOM 2047 C CA . ILE A 1 267 ? -21.338 -6.306 43.529 1.00 80.62 267 ILE A CA 1
ATOM 2048 C C . ILE A 1 267 ? -21.974 -7.474 44.292 1.00 80.62 267 ILE A C 1
ATOM 2050 O O . ILE A 1 267 ? -22.963 -7.293 45.005 1.00 80.62 267 ILE A O 1
ATOM 2054 N N . ASN A 1 268 ? -21.376 -8.668 44.205 1.00 80.69 268 ASN A N 1
ATOM 2055 C CA . ASN A 1 268 ? -21.921 -9.869 44.839 1.00 80.69 268 ASN A CA 1
ATOM 2056 C C . ASN A 1 268 ? -21.852 -9.828 46.372 1.00 80.69 268 ASN A C 1
ATOM 2058 O O . ASN A 1 268 ? -22.788 -10.280 47.030 1.00 80.69 268 ASN A O 1
ATOM 2062 N N . ALA A 1 269 ? -20.757 -9.324 46.947 1.00 82.06 269 ALA A N 1
ATOM 2063 C CA . ALA A 1 269 ? -20.525 -9.406 48.386 1.00 82.06 269 ALA A CA 1
ATOM 2064 C C . ALA A 1 269 ? -21.225 -8.296 49.176 1.00 82.06 269 ALA A C 1
ATOM 2066 O O . ALA A 1 269 ? -21.790 -8.564 50.233 1.00 82.06 269 ALA A O 1
ATOM 2067 N N . THR A 1 270 ? -21.185 -7.055 48.692 1.00 80.69 270 THR A N 1
ATOM 2068 C CA . THR A 1 270 ? -21.547 -5.885 49.512 1.00 80.69 270 THR A CA 1
ATOM 2069 C C . THR A 1 270 ? -22.923 -5.341 49.170 1.00 80.69 270 THR A C 1
ATOM 2071 O O . THR A 1 270 ? -23.758 -5.163 50.058 1.00 80.69 270 THR A O 1
ATOM 2074 N N . GLU A 1 271 ? -23.196 -5.115 47.888 1.00 77.31 271 GLU A N 1
ATOM 2075 C CA . GLU A 1 271 ? -24.438 -4.466 47.458 1.00 77.31 271 GLU A CA 1
ATOM 2076 C C . GLU A 1 271 ? -25.625 -5.423 47.569 1.00 77.31 271 GLU A C 1
ATOM 2078 O O . GLU A 1 271 ? -26.642 -5.081 48.173 1.00 77.31 271 GLU A O 1
ATOM 2083 N N . PHE A 1 272 ? -25.473 -6.664 47.094 1.00 77.62 272 PHE A N 1
ATOM 2084 C CA . PHE A 1 272 ? -26.522 -7.678 47.224 1.00 77.62 272 PHE A CA 1
ATOM 2085 C C . PHE A 1 272 ? -26.802 -8.075 48.677 1.00 77.62 272 PHE A C 1
ATOM 2087 O O . PHE A 1 272 ? -27.958 -8.322 49.027 1.00 77.62 272 PHE A O 1
ATOM 2094 N N . ALA A 1 273 ? -25.776 -8.123 49.532 1.00 82.50 273 ALA A N 1
ATOM 2095 C CA . ALA A 1 273 ? -25.966 -8.387 50.956 1.00 82.50 273 ALA A CA 1
ATOM 2096 C C . ALA A 1 273 ? -26.735 -7.244 51.633 1.00 82.50 273 ALA A C 1
ATOM 2098 O O . ALA A 1 273 ? -27.715 -7.499 52.328 1.00 82.50 273 ALA A O 1
ATOM 2099 N N . THR A 1 274 ? -26.354 -5.993 51.361 1.00 84.44 274 THR A N 1
ATOM 2100 C CA . THR A 1 274 ? -27.036 -4.804 51.896 1.00 84.44 274 THR A CA 1
ATOM 2101 C C . THR A 1 274 ? -28.491 -4.740 51.429 1.00 84.44 274 THR A C 1
ATOM 2103 O O . THR A 1 274 ? -29.392 -4.522 52.239 1.00 84.44 274 THR A O 1
ATOM 2106 N N . LEU A 1 275 ? -28.750 -5.019 50.147 1.00 84.50 275 LEU A N 1
ATOM 2107 C CA . LEU A 1 275 ? -30.106 -5.055 49.600 1.00 84.50 275 LEU A CA 1
ATOM 2108 C C . LEU A 1 275 ? -30.954 -6.166 50.239 1.00 84.50 275 LEU A C 1
ATOM 2110 O O . LEU A 1 275 ? -32.110 -5.927 50.584 1.00 84.50 275 LEU A O 1
ATOM 2114 N N . ARG A 1 276 ? -30.388 -7.363 50.457 1.00 85.44 276 ARG A N 1
ATOM 2115 C CA . ARG A 1 276 ? -31.076 -8.447 51.183 1.00 85.44 276 ARG A CA 1
ATOM 2116 C C . ARG A 1 276 ? -31.440 -8.048 52.611 1.00 85.44 276 ARG A C 1
ATOM 2118 O O . ARG A 1 276 ? -32.546 -8.365 53.049 1.00 85.44 276 ARG A O 1
ATOM 2125 N N . THR A 1 277 ? -30.546 -7.359 53.317 1.00 88.44 277 THR A N 1
ATOM 2126 C CA . THR A 1 277 ? -30.825 -6.851 54.668 1.00 88.44 277 THR A CA 1
ATOM 2127 C C . THR A 1 277 ? -31.974 -5.849 54.640 1.00 88.44 277 THR A C 1
ATOM 2129 O O . THR A 1 277 ? -32.941 -6.028 55.371 1.00 88.44 277 THR A O 1
ATOM 2132 N N . HIS A 1 278 ? -31.951 -4.875 53.723 1.00 84.94 278 HIS A N 1
ATOM 2133 C CA . HIS A 1 278 ? -33.040 -3.902 53.586 1.00 84.94 278 HIS A CA 1
ATOM 2134 C C . HIS A 1 278 ? -34.392 -4.537 53.245 1.00 84.94 278 HIS A C 1
ATOM 2136 O O . HIS A 1 278 ? -35.408 -4.112 53.792 1.00 84.94 278 HIS A O 1
ATOM 2142 N N . ILE A 1 279 ? -34.421 -5.550 52.371 1.00 86.75 279 ILE A N 1
ATOM 2143 C CA . ILE A 1 279 ? -35.652 -6.298 52.068 1.00 86.75 279 ILE A CA 1
ATOM 2144 C C . ILE A 1 279 ? -36.170 -6.988 53.335 1.00 86.75 279 ILE A C 1
ATOM 2146 O O . ILE A 1 279 ? -37.338 -6.841 53.676 1.00 86.75 279 ILE A O 1
ATOM 2150 N N . THR A 1 280 ? -35.288 -7.660 54.077 1.00 91.62 280 THR A N 1
ATOM 2151 C CA . THR A 1 280 ? -35.652 -8.359 55.321 1.00 91.62 280 THR A CA 1
ATOM 2152 C C . THR A 1 280 ? -36.187 -7.394 56.385 1.00 91.62 280 THR A C 1
ATOM 2154 O O . THR A 1 280 ? -37.185 -7.683 57.049 1.00 91.62 280 THR A O 1
ATOM 2157 N N . ASP A 1 281 ? -35.557 -6.228 56.537 1.00 87.25 281 ASP A N 1
ATOM 2158 C CA . ASP A 1 281 ? -36.005 -5.190 57.468 1.00 87.25 281 ASP A CA 1
ATOM 2159 C C . ASP A 1 281 ? -37.351 -4.589 57.039 1.00 87.25 281 ASP A C 1
ATOM 2161 O O . ASP A 1 281 ? -38.223 -4.361 57.881 1.00 87.25 281 ASP A O 1
ATOM 2165 N N . SER A 1 282 ? -37.558 -4.383 55.734 1.00 87.00 282 SER A N 1
ATOM 2166 C CA . SER A 1 282 ? -38.838 -3.918 55.190 1.00 87.00 282 SER A CA 1
ATOM 2167 C C . SER A 1 282 ? -39.961 -4.918 55.463 1.00 87.00 282 SER A C 1
ATOM 2169 O O . SER A 1 282 ? -41.013 -4.523 55.969 1.00 87.00 282 SER A O 1
ATOM 2171 N N . ASP A 1 283 ? -39.723 -6.210 55.224 1.00 89.38 283 ASP A N 1
ATOM 2172 C CA . ASP A 1 283 ? -40.689 -7.281 55.494 1.00 89.38 283 ASP A CA 1
ATOM 2173 C C . ASP A 1 283 ? -41.056 -7.344 56.984 1.00 89.38 283 ASP A C 1
ATOM 2175 O O . ASP A 1 283 ? -42.227 -7.497 57.345 1.00 89.38 283 ASP A O 1
ATOM 2179 N N . LYS A 1 284 ? -40.075 -7.144 57.874 1.00 90.62 284 LYS A N 1
ATOM 2180 C CA . LYS A 1 284 ? -40.308 -7.077 59.323 1.00 90.62 284 LYS A CA 1
ATOM 2181 C C . LYS A 1 284 ? -41.215 -5.905 59.704 1.00 90.62 284 LYS A C 1
ATOM 2183 O O . LYS A 1 284 ? -42.136 -6.088 60.500 1.00 90.62 284 LYS A O 1
ATOM 2188 N N . VAL A 1 285 ? -40.987 -4.721 59.132 1.00 86.94 285 VAL A N 1
ATOM 2189 C CA . VAL A 1 285 ? -41.840 -3.541 59.362 1.00 86.94 285 VAL A CA 1
ATOM 2190 C C . VAL A 1 285 ? -43.247 -3.767 58.806 1.00 86.94 285 VAL A C 1
ATOM 2192 O O . VAL A 1 285 ? -44.227 -3.432 59.471 1.00 86.94 285 VAL A O 1
ATOM 2195 N N . GLN A 1 286 ? -43.379 -4.376 57.625 1.00 86.88 286 GLN A N 1
ATOM 2196 C CA . GLN A 1 286 ? -44.688 -4.719 57.061 1.00 86.88 286 GLN A CA 1
ATOM 2197 C C . GLN A 1 286 ? -45.460 -5.685 57.966 1.00 86.88 286 GLN A C 1
ATOM 2199 O O . GLN A 1 286 ? -46.652 -5.476 58.199 1.00 86.88 286 GLN A O 1
ATOM 2204 N N . TYR A 1 287 ? -44.785 -6.690 58.529 1.00 90.06 287 TYR A N 1
ATOM 2205 C CA . TYR A 1 287 ? -45.396 -7.623 59.474 1.00 90.06 287 TYR A CA 1
ATOM 2206 C C . TYR A 1 287 ? -45.868 -6.921 60.756 1.00 90.06 287 TYR A C 1
ATOM 2208 O O . TYR A 1 287 ? -47.008 -7.111 61.179 1.00 90.06 287 TYR A O 1
ATOM 2216 N N . GLN A 1 288 ? -45.035 -6.050 61.335 1.00 88.31 288 GLN A N 1
ATOM 2217 C CA . GLN A 1 288 ? -45.399 -5.250 62.514 1.00 88.31 288 GLN A CA 1
ATOM 2218 C C . GLN A 1 288 ? -46.593 -4.325 62.239 1.00 88.31 288 GLN A C 1
ATOM 2220 O O . GLN A 1 288 ? -47.500 -4.215 63.063 1.00 88.31 288 GLN A O 1
ATOM 2225 N N . ASN A 1 289 ? -46.632 -3.697 61.062 1.00 85.25 289 ASN A N 1
ATOM 2226 C CA . ASN A 1 289 ? -47.759 -2.865 60.648 1.00 85.25 289 ASN A CA 1
ATOM 2227 C C . ASN A 1 289 ? -49.042 -3.691 60.485 1.00 85.25 289 ASN A C 1
ATOM 2229 O O . ASN A 1 289 ? -50.103 -3.259 60.931 1.00 85.25 289 ASN A O 1
ATOM 2233 N N . ALA A 1 290 ? -48.959 -4.883 59.888 1.00 87.88 290 ALA A N 1
ATOM 2234 C CA . ALA A 1 290 ? -50.101 -5.784 59.757 1.00 87.88 290 ALA A CA 1
ATOM 2235 C C . ALA A 1 290 ? -50.643 -6.227 61.129 1.00 87.88 290 ALA A C 1
ATOM 2237 O O . ALA A 1 290 ? -51.859 -6.257 61.333 1.00 87.88 290 ALA A O 1
ATOM 2238 N N . GLU A 1 291 ? -49.759 -6.510 62.089 1.00 91.81 291 GLU A N 1
ATOM 2239 C CA . GLU A 1 291 ? -50.130 -6.850 63.465 1.00 91.81 291 GLU A CA 1
ATOM 2240 C C . GLU A 1 291 ? -50.829 -5.679 64.174 1.00 91.81 291 GLU A C 1
ATOM 2242 O O . GLU A 1 291 ? -51.910 -5.860 64.741 1.00 91.81 291 GLU A O 1
ATOM 2247 N N . ALA A 1 292 ? -50.277 -4.466 64.065 1.00 88.00 292 ALA A N 1
ATOM 2248 C CA . ALA A 1 292 ? -50.866 -3.258 64.641 1.00 88.00 292 ALA A CA 1
ATOM 2249 C C . ALA A 1 292 ? -52.239 -2.923 64.032 1.00 88.00 292 ALA A C 1
ATOM 2251 O O . ALA A 1 292 ? -53.165 -2.554 64.759 1.00 88.00 292 ALA A O 1
ATOM 2252 N N . ILE A 1 293 ? -52.405 -3.095 62.714 1.00 87.62 293 ILE A N 1
ATOM 2253 C CA . ILE A 1 293 ? -53.697 -2.923 62.031 1.00 87.62 293 ILE A CA 1
ATOM 2254 C C . ILE A 1 293 ? -54.707 -3.950 62.546 1.00 87.62 293 ILE A C 1
ATOM 2256 O O . ILE A 1 293 ? -55.846 -3.592 62.845 1.00 87.62 293 ILE A O 1
ATOM 2260 N N . ASN A 1 294 ? -54.304 -5.213 62.693 1.00 90.75 294 ASN A N 1
ATOM 2261 C CA . ASN A 1 294 ? -55.184 -6.262 63.197 1.00 90.75 294 ASN A CA 1
ATOM 2262 C C . ASN A 1 294 ? -55.618 -6.003 64.652 1.00 90.75 294 ASN A C 1
ATOM 2264 O O . ASN A 1 294 ? -56.779 -6.223 64.997 1.00 90.75 294 ASN A O 1
ATOM 2268 N N . ASP A 1 295 ? -54.722 -5.490 65.500 1.00 91.69 295 ASP A N 1
ATOM 2269 C CA . ASP A 1 295 ? -55.072 -5.066 66.861 1.00 91.69 295 ASP A CA 1
ATOM 2270 C C . ASP A 1 295 ? -56.065 -3.891 66.860 1.00 91.69 295 ASP A C 1
ATOM 2272 O O . ASP A 1 295 ? -57.080 -3.926 67.560 1.00 91.69 295 ASP A O 1
ATOM 2276 N N . CYS A 1 296 ? -55.845 -2.889 66.001 1.00 85.19 296 CYS A N 1
ATOM 2277 C CA . CYS A 1 296 ? -56.787 -1.782 65.814 1.00 85.19 296 CYS A CA 1
ATOM 2278 C C . CYS A 1 296 ? -58.169 -2.271 65.369 1.00 85.19 296 CYS A C 1
ATOM 2280 O O . CYS A 1 296 ? -59.172 -1.829 65.927 1.00 85.19 296 CYS A O 1
ATOM 2282 N N . LEU A 1 297 ? -58.231 -3.202 64.412 1.00 89.38 297 LEU A N 1
ATOM 2283 C CA . LEU A 1 297 ? -59.486 -3.789 63.932 1.00 89.38 297 LEU A CA 1
ATOM 2284 C C . LEU A 1 297 ? -60.208 -4.576 65.033 1.00 89.38 297 LEU A C 1
ATOM 2286 O O . LEU A 1 297 ? -61.420 -4.437 65.182 1.00 89.38 297 LEU A O 1
ATOM 2290 N N . LYS A 1 298 ? -59.483 -5.344 65.858 1.00 92.62 298 LYS A N 1
ATOM 2291 C CA . LYS A 1 298 ? -60.071 -6.024 67.026 1.00 92.62 298 LYS A CA 1
ATOM 2292 C C . LYS A 1 298 ? -60.651 -5.027 68.022 1.00 92.62 298 LYS A C 1
ATOM 2294 O O . LYS A 1 298 ? -61.788 -5.192 68.462 1.00 92.62 298 LYS A O 1
ATOM 2299 N N . ARG A 1 299 ? -59.890 -3.984 68.368 1.00 88.25 299 ARG A N 1
ATOM 2300 C CA . ARG A 1 299 ? -60.347 -2.922 69.276 1.00 88.25 299 ARG A CA 1
ATOM 2301 C C . ARG A 1 299 ? -61.570 -2.204 68.711 1.00 88.25 299 ARG A C 1
ATOM 2303 O O . ARG A 1 299 ? -62.523 -1.986 69.455 1.00 88.25 299 ARG A O 1
ATOM 2310 N N . LEU A 1 300 ? -61.579 -1.896 67.416 1.00 87.50 300 LEU A N 1
ATOM 2311 C CA . LEU A 1 300 ? -62.734 -1.306 66.743 1.00 87.50 300 LEU A CA 1
ATOM 2312 C C . LEU A 1 300 ? -63.962 -2.216 66.860 1.00 87.50 300 LEU A C 1
ATOM 2314 O O . LEU A 1 300 ? -64.988 -1.753 67.341 1.00 87.50 300 LEU A O 1
ATOM 2318 N N . GLY A 1 301 ? -63.826 -3.513 66.571 1.00 91.56 301 GLY A N 1
ATOM 2319 C CA . GLY A 1 301 ? -64.916 -4.479 66.736 1.00 91.56 301 GLY A CA 1
ATOM 2320 C C . GLY A 1 301 ? -65.448 -4.559 68.174 1.00 91.56 301 GLY A C 1
ATOM 2321 O O . GLY A 1 301 ? -66.654 -4.667 68.383 1.00 91.56 301 GLY A O 1
ATOM 2322 N N . THR A 1 302 ? -64.586 -4.437 69.194 1.00 89.25 302 THR A N 1
ATOM 2323 C CA . THR A 1 302 ? -65.056 -4.366 70.595 1.00 89.25 302 THR A CA 1
ATOM 2324 C C . THR A 1 302 ? -65.818 -3.079 70.906 1.00 89.25 302 THR A C 1
ATOM 2326 O O . THR A 1 302 ? -66.780 -3.113 71.672 1.00 89.25 302 THR A O 1
ATOM 2329 N N . VAL A 1 303 ? -65.408 -1.952 70.316 1.00 83.94 303 VAL A N 1
ATOM 2330 C CA . VAL A 1 303 ? -66.097 -0.664 70.467 1.00 83.94 303 VAL A CA 1
ATOM 2331 C C . VAL A 1 303 ? -67.437 -0.692 69.740 1.00 83.94 303 VAL A C 1
ATOM 2333 O O . VAL A 1 303 ? -68.427 -0.249 70.312 1.00 83.94 303 VAL A O 1
ATOM 2336 N N . GLU A 1 304 ? -67.492 -1.256 68.535 1.00 85.69 304 GLU A N 1
ATOM 2337 C CA . GLU A 1 304 ? -68.729 -1.461 67.777 1.00 85.69 304 GLU A CA 1
ATOM 2338 C C . GLU A 1 304 ? -69.703 -2.353 68.554 1.00 85.69 304 GLU A C 1
ATOM 2340 O O . GLU A 1 304 ? -70.838 -1.947 68.783 1.00 85.69 304 GLU A O 1
ATOM 2345 N N . ALA A 1 305 ? -69.247 -3.491 69.090 1.00 86.00 305 ALA A N 1
ATOM 2346 C CA . ALA A 1 305 ? -70.077 -4.360 69.928 1.00 86.00 305 ALA A CA 1
ATOM 2347 C C . ALA A 1 305 ? -70.565 -3.663 71.216 1.00 86.00 305 ALA A C 1
ATOM 2349 O O . ALA A 1 305 ? -71.701 -3.861 71.654 1.00 86.00 305 ALA A O 1
ATOM 2350 N N . ALA A 1 306 ? -69.726 -2.828 71.840 1.00 80.25 306 ALA A N 1
ATOM 2351 C CA . ALA A 1 306 ? -70.118 -2.036 73.005 1.00 80.25 306 ALA A CA 1
ATOM 2352 C C . ALA A 1 306 ? -71.143 -0.947 72.645 1.00 80.25 306 ALA A C 1
ATOM 2354 O O . ALA A 1 306 ? -72.084 -0.720 73.409 1.00 80.25 306 ALA A O 1
ATOM 2355 N N . ALA A 1 307 ? -70.983 -0.300 71.489 1.00 76.50 307 ALA A N 1
ATOM 2356 C CA . ALA A 1 307 ? -71.912 0.696 70.970 1.00 76.50 307 ALA A CA 1
ATOM 2357 C C . ALA A 1 307 ? -73.264 0.067 70.601 1.00 76.50 307 ALA A C 1
ATOM 2359 O O . ALA A 1 307 ? -74.301 0.603 70.988 1.00 76.50 307 ALA A O 1
ATOM 2360 N N . GLU A 1 308 ? -73.271 -1.099 69.948 1.00 80.50 308 GLU A N 1
ATOM 2361 C CA . GLU A 1 308 ? -74.491 -1.869 69.679 1.00 80.50 308 GLU A CA 1
ATOM 2362 C C . GLU A 1 308 ? -75.202 -2.241 70.980 1.00 80.50 308 GLU A C 1
ATOM 2364 O O . GLU A 1 308 ? -76.396 -1.980 71.122 1.00 80.50 308 GLU A O 1
ATOM 2369 N N . LYS A 1 309 ? -74.467 -2.757 71.976 1.00 79.44 309 LYS A N 1
ATOM 2370 C CA . LYS A 1 309 ? -75.027 -3.075 73.297 1.00 79.44 309 LYS A CA 1
ATOM 2371 C C . LYS A 1 309 ? -75.624 -1.841 73.980 1.00 79.44 309 LYS A C 1
ATOM 2373 O O . LYS A 1 309 ? -76.716 -1.936 74.534 1.00 79.44 309 LYS A O 1
ATOM 2378 N N . ALA A 1 310 ? -74.955 -0.689 73.915 1.00 71.31 310 ALA A N 1
ATOM 2379 C CA . ALA A 1 310 ? -75.476 0.575 74.438 1.00 71.31 310 ALA A CA 1
ATOM 2380 C C . ALA A 1 310 ? -76.716 1.075 73.672 1.00 71.31 310 ALA A C 1
ATOM 2382 O O . ALA A 1 310 ? -77.586 1.701 74.273 1.00 71.31 310 ALA A O 1
ATOM 2383 N N . SER A 1 311 ? -76.814 0.773 72.374 1.00 72.00 311 SER A N 1
ATOM 2384 C CA . SER A 1 311 ? -77.949 1.129 71.515 1.00 72.00 311 SER A CA 1
ATOM 2385 C C . SER A 1 311 ? -79.149 0.183 71.648 1.00 72.00 311 SER A C 1
ATOM 2387 O O . SER A 1 311 ? -80.231 0.512 71.157 1.00 72.00 311 SER A O 1
ATOM 2389 N N . THR A 1 312 ? -79.000 -0.985 72.281 1.00 77.00 312 THR A N 1
ATOM 2390 C CA . THR A 1 312 ? -80.149 -1.844 72.608 1.00 77.00 312 THR A CA 1
ATOM 2391 C C . THR A 1 312 ? -81.045 -1.184 73.659 1.00 77.00 312 THR A C 1
ATOM 2393 O O . THR A 1 312 ? -80.580 -0.386 74.472 1.00 77.00 312 THR A O 1
ATOM 2396 N N . ALA A 1 313 ? -82.332 -1.547 73.688 1.00 68.19 313 ALA A N 1
ATOM 2397 C CA . ALA A 1 313 ? -83.294 -1.027 74.667 1.00 68.19 313 ALA A CA 1
ATOM 2398 C C . ALA A 1 313 ? -82.828 -1.209 76.129 1.00 68.19 313 ALA A C 1
ATOM 2400 O O . ALA A 1 313 ? -83.119 -0.376 76.981 1.00 68.19 313 ALA A O 1
ATOM 2401 N N . GLU A 1 314 ? -82.054 -2.261 76.406 1.00 68.12 314 GLU A N 1
ATOM 2402 C CA . GLU A 1 314 ? -81.466 -2.556 77.718 1.00 68.12 314 GLU A CA 1
ATOM 2403 C C . GLU A 1 314 ? -80.304 -1.604 78.070 1.00 68.12 314 GLU A C 1
ATOM 2405 O O . GLU A 1 314 ? -80.201 -1.105 79.196 1.00 68.12 314 GLU A O 1
ATOM 2410 N N . GLY A 1 315 ? -79.447 -1.296 77.089 1.00 67.06 315 GLY A N 1
ATOM 2411 C CA . GLY A 1 315 ? -78.371 -0.311 77.222 1.00 67.06 315 GLY A CA 1
ATOM 2412 C C . GLY A 1 315 ? -78.908 1.107 77.401 1.00 67.06 315 GLY A C 1
ATOM 2413 O O . GLY A 1 315 ? -78.476 1.820 78.311 1.00 67.06 315 GLY A O 1
ATOM 2414 N N . LEU A 1 316 ? -79.914 1.478 76.607 1.00 73.12 316 LEU A N 1
ATOM 2415 C CA . LEU A 1 316 ? -80.593 2.767 76.699 1.00 73.12 316 LEU A CA 1
ATOM 2416 C C . LEU A 1 316 ? -81.282 2.938 78.061 1.00 73.12 316 LEU A C 1
ATOM 2418 O O . LEU A 1 316 ? -81.089 3.962 78.710 1.00 73.12 316 LEU A O 1
ATOM 2422 N N . ALA A 1 317 ? -81.980 1.906 78.548 1.00 74.25 317 ALA A N 1
ATOM 2423 C CA . ALA A 1 317 ? -82.597 1.909 79.875 1.00 74.25 317 ALA A CA 1
ATOM 2424 C C . ALA A 1 317 ? -81.562 2.061 81.005 1.00 74.25 317 ALA A C 1
ATOM 2426 O O . ALA A 1 317 ? -81.810 2.751 81.993 1.00 74.25 317 ALA A O 1
ATOM 2427 N N . THR A 1 318 ? -80.373 1.468 80.857 1.00 74.38 318 THR A N 1
ATOM 2428 C CA . THR A 1 318 ? -79.271 1.625 81.823 1.00 74.38 318 THR A CA 1
ATOM 2429 C C . THR A 1 318 ? -78.715 3.054 81.817 1.00 74.38 318 THR A C 1
ATOM 2431 O O . THR A 1 318 ? -78.416 3.617 82.873 1.00 74.38 318 THR A O 1
ATOM 2434 N N . VAL A 1 319 ? -78.585 3.669 80.638 1.00 71.69 319 VAL A N 1
ATOM 2435 C CA . VAL A 1 319 ? -78.172 5.074 80.505 1.00 71.69 319 VAL A CA 1
ATOM 2436 C C . VAL A 1 319 ? -79.236 6.005 81.087 1.00 71.69 319 VAL A C 1
ATOM 2438 O O . VAL A 1 319 ? -78.890 6.879 81.878 1.00 71.69 319 VAL A O 1
ATOM 2441 N N . GLU A 1 320 ? -80.517 5.791 80.786 1.00 75.69 320 GLU A N 1
ATOM 2442 C CA . GLU A 1 320 ? -81.634 6.546 81.368 1.00 75.69 320 GLU A CA 1
ATOM 2443 C C . GLU A 1 320 ? -81.689 6.406 82.898 1.00 75.69 320 GLU A C 1
ATOM 2445 O O . GLU A 1 320 ? -81.852 7.405 83.605 1.00 75.69 320 GLU A O 1
ATOM 2450 N N . ALA A 1 321 ? -81.462 5.204 83.439 1.00 77.88 321 ALA A N 1
ATOM 2451 C CA . ALA A 1 321 ? -81.353 4.963 84.880 1.00 77.88 321 ALA A CA 1
ATOM 2452 C C . ALA A 1 321 ? -80.171 5.724 85.516 1.00 77.88 321 ALA A C 1
ATOM 2454 O O . ALA A 1 321 ? -80.287 6.300 86.600 1.00 77.88 321 ALA A O 1
ATOM 2455 N N . ASN A 1 322 ? -79.026 5.791 84.836 1.00 77.88 322 ASN A N 1
ATOM 2456 C CA . ASN A 1 322 ? -77.874 6.551 85.324 1.00 77.88 322 ASN A CA 1
ATOM 2457 C C . ASN A 1 322 ? -78.100 8.067 85.241 1.00 77.88 322 ASN A C 1
ATOM 2459 O O . ASN A 1 322 ? -77.732 8.783 86.173 1.00 77.88 322 ASN A O 1
ATOM 2463 N N . VAL A 1 323 ? -78.722 8.555 84.162 1.00 81.50 323 VAL A N 1
ATOM 2464 C CA . VAL A 1 323 ? -79.084 9.971 83.982 1.00 81.50 323 VAL A CA 1
ATOM 2465 C C . VAL A 1 323 ? -80.078 10.408 85.052 1.00 81.50 323 VAL A C 1
ATOM 2467 O O . VAL A 1 323 ? -79.860 11.432 85.691 1.00 81.50 323 VAL A O 1
ATOM 2470 N N . THR A 1 324 ? -81.113 9.613 85.318 1.00 79.31 324 THR A N 1
ATOM 2471 C CA . THR A 1 324 ? -82.075 9.889 86.398 1.00 79.31 324 THR A CA 1
ATOM 2472 C C . THR A 1 324 ? -81.403 9.885 87.774 1.00 79.31 324 THR A C 1
ATOM 2474 O O . THR A 1 324 ? -81.611 10.811 88.557 1.00 79.31 324 THR A O 1
ATOM 2477 N N . THR A 1 325 ? -80.500 8.937 88.047 1.00 82.75 325 THR A N 1
ATOM 2478 C CA . THR A 1 325 ? -79.713 8.905 89.298 1.00 82.75 325 THR A CA 1
ATOM 2479 C C . THR A 1 325 ? -78.806 10.138 89.455 1.00 82.75 325 THR A C 1
ATOM 2481 O O . THR A 1 325 ? -78.630 10.668 90.560 1.00 82.75 325 THR A O 1
ATOM 2484 N N . LEU A 1 326 ? -78.208 10.615 88.360 1.00 78.31 326 LEU A N 1
ATOM 2485 C CA . LEU A 1 326 ? -77.403 11.839 88.327 1.00 78.31 326 LEU A CA 1
ATOM 2486 C C . LEU A 1 326 ? -78.258 13.087 88.543 1.00 78.31 326 LEU A C 1
ATOM 2488 O O . LEU A 1 326 ? -77.878 13.937 89.347 1.00 78.31 326 LEU A O 1
ATOM 2492 N N . ASP A 1 327 ? -79.418 13.171 87.896 1.00 81.69 327 ASP A N 1
ATOM 2493 C CA . ASP A 1 327 ? -80.359 14.283 88.039 1.00 81.69 327 ASP A CA 1
ATOM 2494 C C . ASP A 1 327 ? -80.884 14.385 89.485 1.00 81.69 327 ASP A C 1
ATOM 2496 O O . ASP A 1 327 ? -80.945 15.468 90.072 1.00 81.69 327 ASP A O 1
ATOM 2500 N N . GLU A 1 328 ? -81.138 13.245 90.138 1.00 81.94 328 GLU A N 1
ATOM 2501 C CA . GLU A 1 328 ? -81.446 13.193 91.571 1.00 81.94 328 GLU A CA 1
ATOM 2502 C C . GLU A 1 328 ? -80.285 13.663 92.457 1.00 81.94 328 GLU A C 1
ATOM 2504 O O . GLU A 1 328 ? -80.500 14.362 93.455 1.00 81.94 328 GLU A O 1
ATOM 2509 N N . ARG A 1 329 ? -79.041 13.286 92.130 1.00 80.44 329 ARG A N 1
ATOM 2510 C CA . ARG A 1 329 ? -77.849 13.753 92.858 1.00 80.44 329 ARG A CA 1
ATOM 2511 C C . ARG A 1 329 ? -77.643 15.256 92.695 1.00 80.44 329 ARG A C 1
ATOM 2513 O O . ARG A 1 329 ? -77.306 15.911 93.682 1.00 80.44 329 ARG A O 1
ATOM 2520 N N . ILE A 1 330 ? -77.875 15.796 91.501 1.00 81.25 330 ILE A N 1
ATOM 2521 C CA . ILE A 1 330 ? -77.796 17.234 91.218 1.00 81.25 330 ILE A CA 1
ATOM 2522 C C . ILE A 1 330 ? -78.878 17.974 92.007 1.00 81.25 330 ILE A C 1
ATOM 2524 O O . ILE A 1 330 ? -78.535 18.866 92.780 1.00 81.25 330 ILE A O 1
ATOM 2528 N N . LYS A 1 331 ? -80.141 17.531 91.970 1.00 79.62 331 LYS A N 1
ATOM 2529 C CA . LYS A 1 331 ? -81.219 18.108 92.799 1.00 79.62 331 LYS A CA 1
ATOM 2530 C C . LYS A 1 331 ? -80.914 18.048 94.301 1.00 79.62 331 LYS A C 1
ATOM 2532 O O . LYS A 1 331 ? -81.171 19.014 95.023 1.00 79.62 331 LYS A O 1
ATOM 2537 N N . LYS A 1 332 ? -80.317 16.957 94.800 1.00 77.38 332 LYS A N 1
ATOM 2538 C CA . LYS A 1 332 ? -79.854 16.838 96.203 1.00 77.38 332 LYS A CA 1
ATOM 2539 C C . LYS A 1 332 ? -78.700 17.791 96.542 1.00 77.38 332 LYS A C 1
ATOM 2541 O O . LYS A 1 332 ? -78.571 18.190 97.698 1.00 77.38 332 LYS A O 1
ATOM 2546 N N . LEU A 1 333 ? -77.850 18.143 95.578 1.00 72.38 333 LEU A N 1
ATOM 2547 C CA . LEU A 1 333 ? -76.762 19.110 95.759 1.00 72.38 333 LEU A CA 1
ATOM 2548 C C . LEU A 1 333 ? -77.262 20.556 95.659 1.00 72.38 333 LEU A C 1
ATOM 2550 O O . LEU A 1 333 ? -76.852 21.396 96.457 1.00 72.38 333 LEU A O 1
ATOM 2554 N N . GLU A 1 334 ? -78.187 20.840 94.748 1.00 66.31 334 GLU A N 1
ATOM 2555 C CA . GLU A 1 334 ? -78.801 22.160 94.584 1.00 66.31 334 GLU A CA 1
ATOM 2556 C C . GLU A 1 334 ? -79.676 22.534 95.787 1.00 66.31 334 GLU A C 1
ATOM 2558 O O . GLU A 1 334 ? -79.574 23.647 96.301 1.00 66.31 334 GLU A O 1
ATOM 2563 N N . THR A 1 335 ? -80.439 21.581 96.335 1.00 64.38 335 THR A N 1
ATOM 2564 C CA . THR A 1 335 ? -81.211 21.778 97.580 1.00 64.38 335 THR A CA 1
ATOM 2565 C C . THR A 1 335 ? -80.333 21.914 98.831 1.00 64.38 335 THR A C 1
ATOM 2567 O O . THR A 1 335 ? -80.769 22.501 99.820 1.00 64.38 335 THR A O 1
ATOM 2570 N N . LYS A 1 336 ? -79.077 21.446 98.792 1.00 57.44 336 LYS A N 1
ATOM 2571 C CA . LYS A 1 336 ? -78.080 21.663 99.858 1.00 57.44 336 LYS A CA 1
ATOM 2572 C C . LYS A 1 336 ? -77.318 22.988 99.738 1.00 57.44 336 LYS A C 1
ATOM 2574 O O . LYS A 1 336 ? -76.680 23.391 100.706 1.00 57.44 336 LYS A O 1
ATOM 2579 N N . LYS A 1 337 ? -77.386 23.693 98.601 1.00 50.38 337 LYS A N 1
ATOM 2580 C CA . LYS A 1 337 ? -76.595 24.914 98.347 1.00 50.38 337 LYS A CA 1
ATOM 2581 C C . LYS A 1 337 ? -77.265 26.215 98.826 1.00 50.38 337 LYS A C 1
ATOM 2583 O O . LYS A 1 337 ? -76.624 27.260 98.811 1.00 50.38 337 LYS A O 1
ATOM 2588 N N . SER A 1 338 ? -78.514 26.174 99.299 1.00 50.31 338 SER A N 1
ATOM 2589 C CA . SER A 1 338 ? -79.277 27.364 99.725 1.00 50.31 338 SER A CA 1
ATOM 2590 C C . SER A 1 338 ? -79.399 27.570 101.246 1.00 50.31 338 SER A C 1
ATOM 2592 O O . SER A 1 338 ? -80.054 28.517 101.677 1.00 50.31 338 SER A O 1
ATOM 2594 N N . LYS A 1 339 ? -78.740 26.753 102.083 1.00 52.59 339 LYS A N 1
ATOM 2595 C CA . LYS A 1 339 ? -78.664 26.958 103.546 1.00 52.59 339 LYS A CA 1
ATOM 2596 C C . LYS A 1 339 ? -77.300 26.547 104.111 1.00 52.59 339 LYS A C 1
ATOM 2598 O O . LYS A 1 339 ? -77.171 25.449 104.633 1.00 52.59 339 LYS A O 1
ATOM 2603 N N . SER A 1 340 ? -76.298 27.422 104.019 1.00 40.41 340 SER A N 1
ATOM 2604 C CA . SER A 1 340 ? -75.221 27.546 105.019 1.00 40.41 340 SER A CA 1
ATOM 2605 C C . SER A 1 340 ? -74.259 28.667 104.617 1.00 40.41 340 SER A C 1
ATOM 2607 O O . SER A 1 340 ? -73.475 28.531 103.679 1.00 40.41 340 SER A O 1
ATOM 2609 N N . ALA A 1 341 ? -74.338 29.779 105.344 1.00 44.31 341 ALA A N 1
ATOM 2610 C CA . ALA A 1 341 ? -73.213 30.664 105.577 1.00 44.31 341 ALA A CA 1
ATOM 2611 C C . ALA A 1 341 ? -72.456 30.101 106.790 1.00 44.31 341 ALA A C 1
ATOM 2613 O O . ALA A 1 341 ? -73.059 29.990 107.854 1.00 44.31 341 ALA A O 1
ATOM 2614 N N . ASN A 1 342 ? -71.190 29.705 106.619 1.00 37.91 342 ASN A N 1
ATOM 2615 C CA . ASN A 1 342 ? -70.088 29.902 107.570 1.00 37.91 342 ASN A CA 1
ATOM 2616 C C . ASN A 1 342 ? -68.817 29.161 107.123 1.00 37.91 342 ASN A C 1
ATOM 2618 O O . ASN A 1 342 ? -68.866 28.123 106.469 1.00 37.91 342 ASN A O 1
ATOM 2622 N N . ASN A 1 343 ? -67.694 29.769 107.498 1.00 43.34 343 ASN A N 1
ATOM 2623 C CA . ASN A 1 343 ? -66.296 29.385 107.312 1.00 43.34 343 ASN A CA 1
ATOM 2624 C C . ASN A 1 343 ? -65.990 27.881 107.436 1.00 43.34 343 ASN A C 1
ATOM 2626 O O . ASN A 1 343 ? -66.503 27.216 108.332 1.00 43.34 343 ASN A O 1
ATOM 2630 N N . GLY A 1 344 ? -65.042 27.393 106.626 1.00 38.62 344 GLY A N 1
ATOM 2631 C CA . GLY A 1 344 ? -64.389 26.101 106.860 1.00 38.62 344 GLY A CA 1
ATOM 2632 C C . GLY A 1 344 ? -63.784 25.459 105.612 1.00 38.62 344 GLY A C 1
ATOM 2633 O O . GLY A 1 344 ? -64.466 24.746 104.890 1.00 38.62 344 GLY A O 1
ATOM 2634 N N . GLU A 1 345 ? -62.505 25.746 105.370 1.00 45.38 345 GLU A N 1
ATOM 2635 C CA . GLU A 1 345 ? -61.458 24.768 105.027 1.00 45.38 345 GLU A CA 1
ATOM 2636 C C . GLU A 1 345 ? -61.853 23.552 104.153 1.00 45.38 345 GLU A C 1
ATOM 2638 O O . GLU A 1 345 ? -62.327 22.522 104.630 1.00 45.38 345 GLU A O 1
ATOM 2643 N N . VAL A 1 346 ? -61.565 23.634 102.847 1.00 43.53 346 VAL A N 1
ATOM 2644 C CA . VAL A 1 346 ? -61.621 22.476 101.941 1.00 43.53 346 VAL A CA 1
ATOM 2645 C C . VAL A 1 346 ? -60.308 21.700 102.045 1.00 43.53 346 VAL A C 1
ATOM 2647 O O . VAL A 1 346 ? -59.319 22.002 101.377 1.00 43.53 346 VAL A O 1
ATOM 2650 N N . ALA A 1 347 ? -60.312 20.668 102.885 1.00 45.12 347 ALA A N 1
ATOM 2651 C CA . ALA A 1 347 ? -59.284 19.641 102.907 1.00 45.12 347 ALA A CA 1
ATOM 2652 C C . ALA A 1 347 ? -59.384 18.743 101.656 1.00 45.12 347 ALA A C 1
ATOM 2654 O O . ALA A 1 347 ? -60.431 18.168 101.367 1.00 45.12 347 ALA A O 1
ATOM 2655 N N . ARG A 1 348 ? -58.243 18.574 100.973 1.00 48.81 348 ARG A N 1
ATOM 2656 C CA . ARG A 1 348 ? -57.963 17.582 99.911 1.00 48.81 348 ARG A CA 1
ATOM 2657 C C . ARG A 1 348 ? -58.747 17.753 98.602 1.00 48.81 348 ARG A C 1
ATOM 2659 O O . ARG A 1 348 ? -59.487 16.869 98.181 1.00 48.81 348 ARG A O 1
ATOM 2666 N N . MET A 1 349 ? -58.442 18.821 97.864 1.00 41.88 349 MET A N 1
ATOM 2667 C CA . MET A 1 349 ? -58.476 18.726 96.401 1.00 41.88 349 MET A CA 1
ATOM 2668 C C . MET A 1 349 ? -57.350 17.793 95.948 1.00 41.88 349 MET A C 1
ATOM 2670 O O . MET A 1 349 ? -56.170 18.059 96.187 1.00 41.88 349 MET A O 1
ATOM 2674 N N . LEU A 1 350 ? -57.730 16.684 95.312 1.00 43.31 350 LEU A N 1
ATOM 2675 C CA . LEU A 1 350 ? -56.834 15.859 94.511 1.00 43.31 350 LEU A CA 1
ATOM 2676 C C . LEU A 1 350 ? -56.092 16.773 93.535 1.00 43.31 350 LEU A C 1
ATOM 2678 O O . LEU A 1 350 ? -56.699 17.431 92.690 1.00 43.31 350 LEU A O 1
ATOM 2682 N N . LYS A 1 351 ? -54.771 16.839 93.706 1.00 44.34 351 LYS A N 1
ATOM 2683 C CA . LYS A 1 351 ? -53.864 17.495 92.776 1.00 44.34 351 LYS A CA 1
ATOM 2684 C C . LYS A 1 351 ? -54.060 16.828 91.416 1.00 44.34 351 LYS A C 1
ATOM 2686 O O . LYS A 1 351 ? -53.712 15.663 91.254 1.00 44.34 351 LYS A O 1
ATOM 2691 N N . PHE A 1 352 ? -54.605 17.558 90.449 1.00 40.12 352 PHE A N 1
ATOM 2692 C CA . PHE A 1 352 ? -54.331 17.256 89.052 1.00 40.12 352 PHE A CA 1
ATOM 2693 C C . PHE A 1 352 ? -52.815 17.374 88.886 1.00 40.12 352 PHE A C 1
ATOM 2695 O O . PHE A 1 352 ? -52.267 18.470 88.976 1.00 40.12 352 PHE A O 1
ATOM 2702 N N . GLN A 1 353 ? -52.135 16.242 88.724 1.00 42.38 353 GLN A N 1
ATOM 2703 C CA . GLN A 1 353 ? -50.831 16.222 88.082 1.00 42.38 353 GLN A CA 1
ATOM 2704 C C . GLN A 1 353 ? -51.093 16.422 86.587 1.00 42.38 353 GLN A C 1
ATOM 2706 O O . GLN A 1 353 ? -51.768 15.585 85.983 1.00 42.38 353 GLN A O 1
ATOM 2711 N N . PRO A 1 354 ? -50.597 17.503 85.966 1.00 44.28 354 PRO A N 1
ATOM 2712 C CA . PRO A 1 354 ? -50.325 17.459 84.541 1.00 44.28 354 PRO A CA 1
ATOM 2713 C C . PRO A 1 354 ? -49.388 16.272 84.316 1.00 44.28 354 PRO A C 1
ATOM 2715 O O . PRO A 1 354 ? -48.434 16.092 85.078 1.00 44.28 354 PRO A O 1
ATOM 2718 N N . VAL A 1 355 ? -49.664 15.451 83.305 1.00 40.72 355 VAL A N 1
ATOM 2719 C CA . VAL A 1 355 ? -48.660 14.520 82.793 1.00 40.72 355 VAL A CA 1
ATOM 2720 C C . VAL A 1 355 ? -47.490 15.387 82.346 1.00 40.72 355 VAL A C 1
ATOM 2722 O O . VAL A 1 355 ? -47.572 16.092 81.344 1.00 40.72 355 VAL A O 1
ATOM 2725 N N . VAL A 1 356 ? -46.446 15.392 83.171 1.00 36.47 356 VAL A N 1
ATOM 2726 C CA . VAL A 1 356 ? -45.131 15.924 82.850 1.00 36.47 356 VAL A CA 1
ATOM 2727 C C . VAL A 1 356 ? -44.632 15.065 81.697 1.00 36.47 356 VAL A C 1
ATOM 2729 O O . VAL A 1 356 ? -44.147 13.957 81.907 1.00 36.47 356 VAL A O 1
ATOM 2732 N N . TYR A 1 357 ? -44.805 15.542 80.466 1.00 38.50 357 TYR A N 1
ATOM 2733 C CA . TYR A 1 357 ? -43.813 15.218 79.459 1.00 38.50 357 TYR A CA 1
ATOM 2734 C C . TYR A 1 357 ? -42.555 15.932 79.915 1.00 38.50 357 TYR A C 1
ATOM 2736 O O . TYR A 1 357 ? -42.568 17.143 80.132 1.00 38.50 357 TYR A O 1
ATOM 2744 N N . SER A 1 358 ? -41.521 15.143 80.165 1.00 39.94 358 SER A N 1
ATOM 2745 C CA . SER A 1 358 ? -40.174 15.602 80.444 1.00 39.94 358 SER A CA 1
ATOM 2746 C C . SER A 1 358 ? -39.684 16.422 79.251 1.00 39.94 358 SER A C 1
ATOM 2748 O O . SER A 1 358 ? -39.013 15.905 78.365 1.00 39.94 358 SER A O 1
ATOM 2750 N N . GLU A 1 359 ? -40.056 17.698 79.205 1.00 40.78 359 GLU A N 1
ATOM 2751 C CA . GLU A 1 359 ? -39.258 18.713 78.541 1.00 40.78 359 GLU A CA 1
ATOM 2752 C C . GLU A 1 359 ? -38.001 18.834 79.398 1.00 40.78 359 GLU A C 1
ATOM 2754 O O . GLU A 1 359 ? -37.970 19.515 80.422 1.00 40.78 359 GLU A O 1
ATOM 2759 N N . SER A 1 360 ? -36.994 18.041 79.033 1.00 38.16 360 SER A N 1
ATOM 2760 C CA . SER A 1 360 ? -35.622 18.335 79.396 1.00 38.16 360 SER A CA 1
ATOM 2761 C C . SER A 1 360 ? -35.336 19.747 78.913 1.00 38.16 360 SER A C 1
ATOM 2763 O O . SER A 1 360 ? -35.354 20.026 77.714 1.00 38.16 360 SER A O 1
ATOM 2765 N N . GLU A 1 361 ? -35.155 20.603 79.905 1.00 41.19 361 GLU A N 1
ATOM 2766 C CA . GLU A 1 361 ? -34.513 21.899 79.864 1.00 41.19 361 GLU A CA 1
ATOM 2767 C C . GLU A 1 361 ? -33.392 21.910 78.819 1.00 41.19 361 GLU A C 1
ATOM 2769 O O . GLU A 1 361 ? -32.375 21.247 78.990 1.00 41.19 361 GLU A O 1
ATOM 2774 N N . ASP A 1 362 ? -33.567 22.697 77.762 1.00 43.25 362 ASP A N 1
ATOM 2775 C CA . ASP A 1 362 ? -32.474 23.555 77.329 1.00 43.25 362 ASP A CA 1
ATOM 2776 C C . ASP A 1 362 ? -32.921 24.986 77.613 1.00 43.25 362 ASP A C 1
ATOM 2778 O O . ASP A 1 362 ? -33.806 25.562 76.972 1.00 43.25 362 ASP A O 1
ATOM 2782 N N . SER A 1 363 ? -32.366 25.487 78.709 1.00 49.22 363 SER A N 1
ATOM 2783 C CA . SER A 1 363 ? -32.536 26.829 79.215 1.00 49.22 363 SER A CA 1
ATOM 2784 C C . SER A 1 363 ? -31.916 27.825 78.251 1.00 49.22 363 SER A C 1
ATOM 2786 O O . SER A 1 363 ? -30.743 27.666 77.937 1.00 49.22 363 SER A O 1
ATOM 2788 N N . LEU A 1 364 ? -32.626 28.893 77.898 1.00 44.44 364 LEU A N 1
ATOM 2789 C CA . LEU A 1 364 ? -31.995 30.186 77.629 1.00 44.44 364 LEU A CA 1
ATOM 2790 C C . LEU A 1 364 ? -32.984 31.320 77.945 1.00 44.44 364 LEU A C 1
ATOM 2792 O O . LEU A 1 364 ? -33.975 31.532 77.250 1.00 44.44 364 LEU A O 1
ATOM 2796 N N . ASP A 1 365 ? -32.696 31.969 79.071 1.00 41.84 365 ASP A N 1
ATOM 2797 C CA . ASP A 1 365 ? -32.823 33.394 79.381 1.00 41.84 365 ASP A CA 1
ATOM 2798 C C . ASP A 1 365 ? -33.614 34.292 78.412 1.00 41.84 365 ASP A C 1
ATOM 2800 O O . ASP A 1 365 ? -33.214 34.516 77.271 1.00 41.84 365 ASP A O 1
ATOM 2804 N N . SER A 1 366 ? -34.620 35.001 78.934 1.00 43.66 366 SER A N 1
ATOM 2805 C CA . SER A 1 366 ? -34.449 36.407 79.363 1.00 43.66 366 SER A CA 1
ATOM 2806 C C . SER A 1 366 ? -35.798 37.083 79.644 1.00 43.66 366 SER A C 1
ATOM 2808 O O . SER A 1 366 ? -36.719 37.073 78.828 1.00 43.66 366 SER A O 1
ATOM 2810 N N . GLU A 1 367 ? -35.874 37.678 80.837 1.00 40.88 367 GLU A N 1
ATOM 2811 C CA . GLU A 1 367 ? -36.367 39.035 81.140 1.00 40.88 367 GLU A CA 1
ATOM 2812 C C . GLU A 1 367 ? -36.651 39.933 79.915 1.00 40.88 367 GLU A C 1
ATOM 2814 O O . GLU A 1 367 ? -35.946 39.882 78.921 1.00 40.88 367 GLU A O 1
ATOM 2819 N N . ALA A 1 368 ? -37.589 40.870 79.881 1.00 43.88 368 ALA A N 1
ATOM 2820 C CA . ALA A 1 368 ? -38.498 41.476 80.834 1.00 43.88 368 ALA A CA 1
ATOM 2821 C C . ALA A 1 368 ? -39.524 42.261 79.993 1.00 43.88 368 ALA A C 1
ATOM 2823 O O . ALA A 1 368 ? -39.233 42.653 78.871 1.00 43.88 368 ALA A O 1
ATOM 2824 N N . GLU A 1 369 ? -40.715 42.504 80.534 1.00 44.53 369 GLU A N 1
ATOM 2825 C CA . GLU A 1 369 ? -41.249 43.862 80.719 1.00 44.53 369 GLU A CA 1
ATOM 2826 C C . GLU A 1 369 ? -42.704 43.780 81.180 1.00 44.53 369 GLU A C 1
ATOM 2828 O O . GLU A 1 369 ? -43.603 43.234 80.538 1.00 44.53 369 GLU A O 1
ATOM 2833 N N . ARG A 1 370 ? -42.907 44.305 82.387 1.00 48.59 370 ARG A N 1
ATOM 2834 C CA . ARG A 1 370 ? -44.212 44.597 82.957 1.00 48.59 370 ARG A CA 1
ATOM 2835 C C . ARG A 1 370 ? -44.671 45.927 82.378 1.00 48.59 370 ARG A C 1
ATOM 2837 O O . ARG A 1 370 ? -44.152 46.957 82.788 1.00 48.59 370 ARG A O 1
ATOM 2844 N N . GLU A 1 371 ? -45.731 45.913 81.584 1.00 42.88 371 GLU A N 1
ATOM 2845 C CA . GLU A 1 371 ? -46.594 47.084 81.450 1.00 42.88 371 GLU A CA 1
ATOM 2846 C C . GLU A 1 371 ? -48.005 46.757 81.936 1.00 42.88 371 GLU A C 1
ATOM 2848 O O . GLU A 1 371 ? -48.726 45.902 81.417 1.00 42.88 371 GLU A O 1
ATOM 2853 N N . GLN A 1 372 ? -48.375 47.442 83.016 1.00 51.28 372 GLN A N 1
ATOM 2854 C CA . GLN A 1 372 ? -49.730 47.519 83.526 1.00 51.28 372 GLN A CA 1
ATOM 2855 C C . GLN A 1 372 ? -50.569 48.354 82.559 1.00 51.28 372 GLN A C 1
ATOM 2857 O O . GLN A 1 372 ? -50.407 49.565 82.505 1.00 51.28 372 GLN A O 1
ATOM 2862 N N . ASN A 1 373 ? -51.539 47.735 81.889 1.00 42.78 373 ASN A N 1
ATOM 2863 C CA . ASN A 1 373 ? -52.669 48.464 81.323 1.00 42.78 373 ASN A CA 1
ATOM 2864 C C . ASN A 1 373 ? -53.985 47.772 81.697 1.00 42.78 373 ASN A C 1
ATOM 2866 O O . ASN A 1 373 ? -54.319 46.681 81.237 1.00 42.78 373 ASN A O 1
ATOM 2870 N N . LYS A 1 374 ? -54.726 48.426 82.599 1.00 52.69 374 LYS A N 1
ATOM 2871 C CA . LYS A 1 374 ? -56.112 48.111 82.951 1.00 52.69 374 LYS A CA 1
ATOM 2872 C C . LYS A 1 374 ? -57.018 48.648 81.843 1.00 52.69 374 LYS A C 1
ATOM 2874 O O . LYS A 1 374 ? -57.259 49.848 81.818 1.00 52.69 374 LYS A O 1
ATOM 2879 N N . SER A 1 375 ? -57.571 47.790 80.987 1.00 47.38 375 SER A N 1
ATOM 2880 C CA . SER A 1 375 ? -58.805 48.117 80.256 1.00 47.38 375 SER A CA 1
ATOM 2881 C C . SER A 1 375 ? -59.446 46.895 79.587 1.00 47.38 375 SER A C 1
ATOM 2883 O O . SER A 1 375 ? -58.793 46.160 78.860 1.00 47.38 375 SER A O 1
ATOM 2885 N N . ALA A 1 376 ? -60.740 46.727 79.874 1.00 52.69 376 ALA A N 1
ATOM 2886 C CA . ALA A 1 376 ? -61.804 46.068 79.114 1.00 52.69 376 ALA A CA 1
ATOM 2887 C C . ALA A 1 376 ? -61.599 44.655 78.506 1.00 52.69 376 ALA A C 1
ATOM 2889 O O . ALA A 1 376 ? -60.985 44.455 77.467 1.00 52.69 376 ALA A O 1
ATOM 2890 N N . ASN A 1 377 ? -62.367 43.719 79.079 1.00 55.06 377 ASN A N 1
ATOM 2891 C CA . ASN A 1 377 ? -62.869 42.462 78.503 1.00 55.06 377 ASN A CA 1
ATOM 2892 C C . ASN A 1 377 ? -61.928 41.222 78.517 1.00 55.06 377 ASN A C 1
ATOM 2894 O O . ASN A 1 377 ? -61.306 40.877 77.511 1.00 55.06 377 ASN A O 1
ATOM 2898 N N . PRO A 1 378 ? -61.884 40.462 79.636 1.00 56.94 378 PRO A N 1
ATOM 2899 C CA . PRO A 1 378 ? -60.948 39.345 79.832 1.00 56.94 378 PRO A CA 1
ATOM 2900 C C . PRO A 1 378 ? -61.191 38.129 78.921 1.00 56.94 378 PRO A C 1
ATOM 2902 O O . PRO A 1 378 ? -60.287 37.315 78.742 1.00 56.94 378 PRO A O 1
ATOM 2905 N N . LYS A 1 379 ? -62.382 37.994 78.318 1.00 58.59 379 LYS A N 1
ATOM 2906 C CA . LYS A 1 379 ? -62.699 36.859 77.431 1.00 58.59 379 LYS A CA 1
ATOM 2907 C C . LYS A 1 379 ? -62.104 37.003 76.028 1.00 58.59 379 LYS A C 1
ATOM 2909 O O . LYS A 1 379 ? -61.653 36.010 75.468 1.00 58.59 379 LYS A O 1
ATOM 2914 N N . GLY A 1 380 ? -62.056 38.220 75.480 1.00 57.00 380 GLY A N 1
ATOM 2915 C CA . GLY A 1 380 ? -61.462 38.465 74.159 1.00 57.00 380 GLY A CA 1
ATOM 2916 C C . GLY A 1 380 ? -59.945 38.276 74.170 1.00 57.00 380 GLY A C 1
ATOM 2917 O O . GLY A 1 380 ? -59.391 37.615 73.298 1.00 57.00 380 GLY A O 1
ATOM 2918 N N . MET A 1 381 ? -59.279 38.764 75.221 1.00 59.00 381 MET A N 1
ATOM 2919 C CA . MET A 1 381 ? -57.821 38.676 75.347 1.00 59.00 381 MET A CA 1
ATOM 2920 C C . MET A 1 381 ? -57.322 37.231 75.535 1.00 59.00 381 MET A C 1
ATOM 2922 O O . MET A 1 381 ? -56.251 36.885 75.045 1.00 59.00 381 MET A O 1
ATOM 2926 N N . GLN A 1 382 ? -58.093 36.364 76.207 1.00 68.81 382 GLN A N 1
ATOM 2927 C CA . GLN A 1 382 ? -57.752 34.939 76.339 1.00 68.81 382 GLN A CA 1
ATOM 2928 C C . GLN A 1 382 ? -57.877 34.174 75.015 1.00 68.81 382 GLN A C 1
ATOM 2930 O O . GLN A 1 382 ? -57.030 33.328 74.737 1.00 68.81 382 GLN A O 1
ATOM 2935 N N . LEU A 1 383 ? -58.881 34.491 74.189 1.00 70.06 383 LEU A N 1
ATOM 2936 C CA . LEU A 1 383 ? -59.034 33.908 72.851 1.00 70.06 383 LEU A CA 1
ATOM 2937 C C . LEU A 1 383 ? -57.879 34.312 71.933 1.00 70.06 383 LEU A C 1
ATOM 2939 O O . LEU A 1 383 ? -57.237 33.443 71.350 1.00 70.06 383 LEU A O 1
ATOM 2943 N N . VAL A 1 384 ? -57.545 35.605 71.899 1.00 71.00 384 VAL A N 1
ATOM 2944 C CA . VAL A 1 384 ? -56.414 36.116 71.108 1.00 71.00 384 VAL A CA 1
ATOM 2945 C C . VAL A 1 384 ? -55.093 35.509 71.588 1.00 71.00 384 VAL A C 1
ATOM 2947 O O . VAL A 1 384 ? -54.278 35.084 70.775 1.00 71.00 384 VAL A O 1
ATOM 2950 N N . LYS A 1 385 ? -54.889 35.373 72.905 1.00 75.75 385 LYS A N 1
ATOM 2951 C CA . LYS A 1 385 ? -53.693 34.717 73.456 1.00 75.75 385 LYS A CA 1
ATOM 2952 C C . LYS A 1 385 ? -53.615 33.233 73.071 1.00 75.75 385 LYS A C 1
ATOM 2954 O O . LYS A 1 385 ? -52.537 32.757 72.728 1.00 75.75 385 LYS A O 1
ATOM 2959 N N . GLY A 1 386 ? -54.740 32.517 73.086 1.00 82.19 386 GLY A N 1
ATOM 2960 C CA . GLY A 1 386 ? -54.809 31.122 72.641 1.00 82.19 386 GLY A CA 1
ATOM 2961 C C . GLY A 1 386 ? -54.523 30.957 71.145 1.00 82.19 386 GLY A C 1
ATOM 2962 O O . GLY A 1 386 ? -53.800 30.040 70.755 1.00 82.19 386 GLY A O 1
ATOM 2963 N N . GLU A 1 387 ? -55.030 31.862 70.306 1.00 79.56 387 GLU A N 1
ATOM 2964 C CA . GLU A 1 387 ? -54.739 31.870 68.868 1.00 79.56 387 GLU A CA 1
ATOM 2965 C C . GLU A 1 387 ? -53.275 32.205 68.573 1.00 79.56 387 GLU A C 1
ATOM 2967 O O . GLU A 1 387 ? -52.671 31.543 67.730 1.00 79.56 387 GLU A O 1
ATOM 2972 N N . ILE A 1 388 ? -52.675 33.148 69.307 1.00 81.44 388 ILE A N 1
ATOM 2973 C CA . ILE A 1 388 ? -51.247 33.480 69.192 1.00 81.44 388 ILE A CA 1
ATOM 2974 C C . ILE A 1 388 ? -50.375 32.266 69.527 1.00 81.44 388 ILE A C 1
ATOM 2976 O O . ILE A 1 388 ? -49.459 31.951 68.769 1.00 81.44 388 ILE A O 1
ATOM 2980 N N . GLU A 1 389 ? -50.660 31.550 70.615 1.00 82.75 389 GLU A N 1
ATOM 2981 C CA . GLU A 1 389 ? -49.892 30.349 70.970 1.00 82.75 389 GLU A CA 1
ATOM 2982 C C . GLU A 1 389 ? -50.087 29.217 69.950 1.00 82.75 389 GLU A C 1
ATOM 2984 O O . GLU A 1 389 ? -49.127 28.548 69.561 1.00 82.75 389 GLU A O 1
ATOM 2989 N N . ARG A 1 390 ? -51.301 29.060 69.409 1.00 82.62 390 ARG A N 1
ATOM 2990 C CA . ARG A 1 390 ? -51.563 28.105 68.324 1.00 82.62 390 ARG A CA 1
ATOM 2991 C C . ARG A 1 390 ? -50.811 28.466 67.039 1.00 82.62 390 ARG A C 1
ATOM 2993 O O . ARG A 1 390 ? -50.321 27.566 66.354 1.00 82.62 390 ARG A O 1
ATOM 3000 N N . LEU A 1 391 ? -50.712 29.754 66.705 1.00 84.69 391 LEU A N 1
ATOM 3001 C CA . LEU A 1 391 ? -49.930 30.230 65.563 1.00 84.69 391 LEU A CA 1
ATOM 3002 C C . LEU A 1 391 ? -48.432 30.007 65.776 1.00 84.69 391 LEU A C 1
ATOM 3004 O O . LEU A 1 391 ? -47.782 29.482 64.878 1.00 84.69 391 LEU A O 1
ATOM 3008 N N . LYS A 1 392 ? -47.893 30.320 66.959 1.00 81.19 392 LYS A N 1
ATOM 3009 C CA . LYS A 1 392 ? -46.486 30.046 67.295 1.00 81.19 392 LYS A CA 1
ATOM 3010 C C . LYS A 1 392 ? -46.156 28.560 67.177 1.00 81.19 392 LYS A C 1
ATOM 3012 O O . LYS A 1 392 ? -45.129 28.210 66.605 1.00 81.19 392 LYS A O 1
ATOM 3017 N N . PHE A 1 393 ? -47.040 27.685 67.656 1.00 86.12 393 PHE A N 1
ATOM 3018 C CA . PHE A 1 393 ? -46.868 26.239 67.521 1.00 86.12 393 PHE A CA 1
ATOM 3019 C C . PHE A 1 393 ? -46.841 25.794 66.051 1.00 86.12 393 PHE A C 1
ATOM 3021 O O . PHE A 1 393 ? -45.961 25.031 65.656 1.00 86.12 393 PHE A O 1
ATOM 3028 N N . LYS A 1 394 ? -47.757 26.309 65.217 1.00 83.38 394 LYS A N 1
ATOM 3029 C CA . LYS A 1 394 ? -47.748 26.031 63.772 1.00 83.38 394 LYS A CA 1
ATOM 3030 C C . LYS A 1 394 ? -46.482 26.543 63.084 1.00 83.38 394 LYS A C 1
ATOM 3032 O O . LYS A 1 394 ? -45.946 25.834 62.241 1.00 83.38 394 LYS A O 1
ATOM 3037 N N . ILE A 1 395 ? -45.997 27.730 63.454 1.00 83.31 395 ILE A N 1
ATOM 3038 C CA . ILE A 1 395 ? -44.744 28.286 62.925 1.00 83.31 395 ILE A CA 1
ATOM 3039 C C . ILE A 1 395 ? -43.575 27.358 63.265 1.00 83.31 395 ILE A C 1
ATOM 3041 O O . ILE A 1 395 ? -42.866 26.952 62.353 1.00 83.31 395 ILE A O 1
ATOM 3045 N N . ARG A 1 396 ? -43.442 26.914 64.523 1.00 80.38 396 ARG A N 1
ATOM 3046 C CA . ARG A 1 396 ? -42.380 25.971 64.921 1.00 80.38 396 ARG A CA 1
ATOM 3047 C C . ARG A 1 396 ? -42.483 24.624 64.205 1.00 80.38 396 ARG A C 1
ATOM 3049 O O . ARG A 1 396 ? -41.467 24.072 63.794 1.00 80.38 396 ARG A O 1
ATOM 3056 N N . GLN A 1 397 ? -43.695 24.095 64.016 1.00 76.25 397 GLN A N 1
ATOM 3057 C CA . GLN A 1 397 ? -43.889 22.873 63.228 1.00 76.25 397 GLN A CA 1
ATOM 3058 C C . GLN A 1 397 ? -43.447 23.055 61.775 1.00 76.25 397 GLN A C 1
ATOM 3060 O O . GLN A 1 397 ? -42.765 22.188 61.234 1.00 76.25 397 GLN A O 1
ATOM 3065 N N . HIS A 1 398 ? -43.815 24.171 61.146 1.00 71.94 398 HIS A N 1
ATOM 3066 C CA . HIS A 1 398 ? -43.431 24.463 59.767 1.00 71.94 398 HIS A CA 1
ATOM 3067 C C . HIS A 1 398 ? -41.927 24.710 59.637 1.00 71.94 398 HIS A C 1
ATOM 3069 O O . HIS A 1 398 ? -41.333 24.266 58.666 1.00 71.94 398 HIS A O 1
ATOM 3075 N N . GLU A 1 399 ? -41.306 25.353 60.620 1.00 73.50 399 GLU A N 1
ATOM 3076 C CA . GLU A 1 399 ? -39.861 25.572 60.684 1.00 73.50 399 GLU A CA 1
ATOM 3077 C C . GLU A 1 399 ? -39.098 24.252 60.862 1.00 73.50 399 GLU A C 1
ATOM 3079 O O . GLU A 1 399 ? -38.115 24.012 60.171 1.00 73.50 399 GLU A O 1
ATOM 3084 N N . THR A 1 400 ? -39.612 23.335 61.685 1.00 71.25 400 THR A N 1
ATOM 3085 C CA . THR A 1 400 ? -39.045 21.983 61.836 1.00 71.25 400 THR A CA 1
ATOM 3086 C C . THR A 1 400 ? -39.189 21.172 60.546 1.00 71.25 400 THR A C 1
ATOM 3088 O O . THR A 1 400 ? -38.240 20.531 60.110 1.00 71.25 400 THR A O 1
ATOM 3091 N N . LEU A 1 401 ? -40.359 21.221 59.897 1.00 69.44 401 LEU A N 1
ATOM 3092 C CA . LEU A 1 401 ? -40.577 20.569 58.602 1.00 69.44 401 LEU A CA 1
ATOM 3093 C C . LEU A 1 401 ? -39.686 21.165 57.511 1.00 69.44 401 LEU A C 1
ATOM 3095 O O . LEU A 1 401 ? -39.140 20.416 56.709 1.00 69.44 401 LEU A O 1
ATOM 3099 N N . PHE A 1 402 ? -39.519 22.486 57.496 1.00 69.00 402 PHE A N 1
ATOM 3100 C CA . PHE A 1 402 ? -38.649 23.175 56.554 1.00 69.00 402 PHE A CA 1
ATOM 3101 C C . PHE A 1 402 ? -37.191 22.777 56.776 1.00 69.00 402 PHE A C 1
ATOM 3103 O O . PHE A 1 402 ? -36.567 22.323 55.828 1.00 69.00 402 PHE A O 1
ATOM 3110 N N . ASN A 1 403 ? -36.694 22.811 58.015 1.00 66.12 403 ASN A N 1
ATOM 3111 C CA . ASN A 1 403 ? -35.338 22.377 58.364 1.00 66.12 403 ASN A CA 1
ATOM 3112 C C . ASN A 1 403 ? -35.099 20.885 58.070 1.00 66.12 403 ASN A C 1
ATOM 3114 O O . ASN A 1 403 ? -34.003 20.502 57.676 1.00 66.12 403 ASN A O 1
ATOM 3118 N N . ASN A 1 404 ? -36.123 20.037 58.181 1.00 62.16 404 ASN A N 1
ATOM 3119 C CA . ASN A 1 404 ? -36.050 18.625 57.787 1.00 62.16 404 ASN A CA 1
ATOM 3120 C C . ASN A 1 404 ? -36.096 18.408 56.260 1.00 62.16 404 ASN A C 1
ATOM 3122 O O . ASN A 1 404 ? -35.726 17.341 55.784 1.00 62.16 404 ASN A O 1
ATOM 3126 N N . LEU A 1 405 ? -36.561 19.394 55.486 1.00 59.44 405 LEU A N 1
ATOM 3127 C CA . LEU A 1 405 ? -36.569 19.381 54.016 1.00 59.44 405 LEU A CA 1
ATOM 3128 C C . LEU A 1 405 ? -35.322 20.047 53.418 1.00 59.44 405 LEU A C 1
ATOM 3130 O O . LEU A 1 405 ? -34.900 19.676 52.326 1.00 59.44 405 LEU A O 1
ATOM 3134 N N . THR A 1 406 ? -34.738 21.018 54.120 1.00 55.94 406 THR A N 1
ATOM 3135 C CA . THR A 1 406 ? -33.497 21.714 53.747 1.00 55.94 406 THR A CA 1
ATOM 3136 C C . THR A 1 406 ? -32.259 21.149 54.432 1.00 55.94 406 THR A C 1
ATOM 3138 O O . THR A 1 406 ? -31.168 21.677 54.232 1.00 55.94 406 THR A O 1
ATOM 3141 N N . THR A 1 407 ? -32.394 20.086 55.227 1.00 60.88 407 THR A N 1
ATOM 3142 C CA . THR A 1 407 ? -31.251 19.438 55.873 1.00 60.88 407 THR A CA 1
ATOM 3143 C C . THR A 1 407 ? -30.338 18.865 54.805 1.00 60.88 407 THR A C 1
ATOM 3145 O O . THR A 1 407 ? -30.788 18.180 53.881 1.00 60.88 407 THR A O 1
ATOM 3148 N N . ASP A 1 408 ? -29.041 19.116 54.970 1.00 57.78 408 ASP A N 1
ATOM 3149 C CA . ASP A 1 408 ? -27.982 18.654 54.072 1.00 57.78 408 ASP A CA 1
ATOM 3150 C C . ASP A 1 408 ? -28.091 17.159 53.752 1.00 57.78 408 ASP A C 1
ATOM 3152 O O . ASP A 1 408 ? -27.718 16.742 52.664 1.00 57.78 408 ASP A O 1
ATOM 3156 N N . GLU A 1 409 ? -28.669 16.352 54.646 1.00 65.88 409 GLU A N 1
ATOM 3157 C CA . GLU A 1 409 ? -28.883 14.921 54.436 1.00 65.88 409 GLU A CA 1
ATOM 3158 C C . GLU A 1 409 ? -29.911 14.609 53.331 1.00 65.88 409 GLU A C 1
ATOM 3160 O O . GLU A 1 409 ? -29.679 13.700 52.538 1.00 65.88 409 GLU A O 1
ATOM 3165 N N . VAL A 1 410 ? -31.008 15.370 53.202 1.00 67.75 410 VAL A N 1
ATOM 3166 C CA . VAL A 1 410 ? -31.992 15.181 52.112 1.00 67.75 410 VAL A CA 1
ATOM 3167 C C . VAL A 1 410 ? -31.411 15.651 50.781 1.00 67.75 410 VAL A C 1
ATOM 3169 O O . VAL A 1 410 ? -31.577 14.983 49.759 1.00 67.75 410 VAL A O 1
ATOM 3172 N N . VAL A 1 411 ? -30.671 16.764 50.791 1.00 69.62 411 VAL A N 1
ATOM 3173 C CA . VAL A 1 411 ? -29.957 17.270 49.607 1.00 69.62 411 VAL A CA 1
ATOM 3174 C C . VAL A 1 411 ? -28.871 16.285 49.169 1.00 69.62 411 VAL A C 1
ATOM 3176 O O . VAL A 1 411 ? -28.728 16.013 47.978 1.00 69.62 411 VAL A O 1
ATOM 3179 N N . LYS A 1 412 ? -28.152 15.690 50.122 1.00 73.38 412 LYS A N 1
ATOM 3180 C CA . LYS A 1 412 ? -27.132 14.666 49.886 1.00 73.38 412 LYS A CA 1
ATOM 3181 C C . LYS A 1 412 ? -27.741 13.363 49.378 1.00 73.38 412 LYS A C 1
ATOM 3183 O O . LYS A 1 412 ? -27.266 12.854 48.373 1.00 73.38 412 LYS A O 1
ATOM 3188 N N . GLN A 1 413 ? -28.839 12.883 49.965 1.00 73.50 413 GLN A N 1
ATOM 3189 C CA . GLN A 1 413 ? -29.567 11.715 49.455 1.00 73.50 413 GLN A CA 1
ATOM 3190 C C . GLN A 1 413 ? -30.118 11.954 48.047 1.00 73.50 413 GLN A C 1
ATOM 3192 O O . GLN A 1 413 ? -29.997 11.079 47.192 1.00 73.50 413 GLN A O 1
ATOM 3197 N N . MET A 1 414 ? -30.668 13.139 47.760 1.00 69.25 414 MET A N 1
ATOM 3198 C CA . MET A 1 414 ? -31.032 13.507 46.389 1.00 69.25 414 MET A CA 1
ATOM 3199 C C . MET A 1 414 ? -29.802 13.510 45.472 1.00 69.25 414 MET A C 1
ATOM 3201 O O . MET A 1 414 ? -29.872 12.953 44.379 1.00 69.25 414 MET A O 1
ATOM 3205 N N . GLY A 1 415 ? -28.674 14.074 45.907 1.00 71.44 415 GLY A N 1
ATOM 3206 C CA . GLY A 1 415 ? -27.411 14.072 45.162 1.00 71.44 415 GLY A CA 1
ATOM 3207 C C . GLY A 1 415 ? -26.867 12.668 44.874 1.00 71.44 415 GLY A C 1
ATOM 3208 O O . GLY A 1 415 ? -26.413 12.403 43.758 1.00 71.44 415 GLY A O 1
ATOM 3209 N N . ASP A 1 416 ? -26.979 11.750 45.832 1.00 74.19 416 ASP A N 1
ATOM 3210 C CA . ASP A 1 416 ? -26.566 10.351 45.705 1.00 74.19 416 ASP A CA 1
ATOM 3211 C C . ASP A 1 416 ? -27.505 9.577 44.769 1.00 74.19 416 ASP A C 1
ATOM 3213 O O . ASP A 1 416 ? -27.048 8.842 43.891 1.00 74.19 416 ASP A O 1
ATOM 3217 N N . VAL A 1 417 ? -28.820 9.797 44.876 1.00 74.38 417 VAL A N 1
ATOM 3218 C CA . VAL A 1 417 ? -29.823 9.220 43.969 1.00 74.38 417 VAL A CA 1
ATOM 3219 C C . VAL A 1 417 ? -29.605 9.717 42.538 1.00 74.38 417 VAL A C 1
ATOM 3221 O O . VAL A 1 417 ? -29.558 8.902 41.619 1.00 74.38 417 VAL A O 1
ATOM 3224 N N . TYR A 1 418 ? -29.388 11.020 42.328 1.00 69.06 418 TYR A N 1
ATOM 3225 C CA . TYR A 1 418 ? -29.069 11.564 41.003 1.00 69.06 418 TYR A CA 1
ATOM 3226 C C . TYR A 1 418 ? -27.718 11.060 40.473 1.00 69.06 418 TYR A C 1
ATOM 3228 O O . TYR A 1 418 ? -27.618 10.744 39.287 1.00 69.06 418 TYR A O 1
ATOM 3236 N N . SER A 1 419 ? -26.706 10.907 41.332 1.00 67.50 419 SER A N 1
ATOM 3237 C CA . SER A 1 419 ? -25.415 10.313 40.953 1.00 67.50 419 SER A CA 1
ATOM 3238 C C . SER A 1 419 ? -25.538 8.841 40.545 1.00 67.50 419 SER A C 1
ATOM 3240 O O . SER A 1 419 ? -24.834 8.405 39.635 1.00 67.50 419 SER A O 1
ATOM 3242 N N . ASN A 1 420 ? -26.451 8.089 41.167 1.00 72.50 420 ASN A N 1
ATOM 3243 C CA . ASN A 1 420 ? -26.726 6.687 40.838 1.00 72.50 420 ASN A CA 1
ATOM 3244 C C . ASN A 1 420 ? -27.627 6.515 39.608 1.00 72.50 420 ASN A C 1
ATOM 3246 O O . ASN A 1 420 ? -27.465 5.548 38.867 1.00 72.50 420 ASN A O 1
ATOM 3250 N N . LEU A 1 421 ? -28.565 7.437 39.369 1.00 70.19 421 LEU A N 1
ATOM 3251 C CA . LEU A 1 421 ? -29.416 7.441 38.172 1.00 70.19 421 LEU A CA 1
ATOM 3252 C C . LEU A 1 421 ? -28.653 7.878 36.918 1.00 70.19 421 LEU A C 1
ATOM 3254 O O . LEU A 1 421 ? -28.952 7.406 35.821 1.00 70.19 421 LEU A O 1
ATOM 3258 N N . TYR A 1 422 ? -27.648 8.742 37.075 1.00 67.12 422 TYR A N 1
ATOM 3259 C CA . TYR A 1 422 ? -26.825 9.248 35.978 1.00 67.12 422 TYR A CA 1
ATOM 3260 C C . TYR A 1 422 ? -25.330 9.012 36.243 1.00 67.12 422 TYR A C 1
ATOM 3262 O O . TYR A 1 422 ? -24.548 9.965 36.273 1.00 67.12 422 TYR A O 1
ATOM 3270 N N . PRO A 1 423 ? -24.874 7.749 36.350 1.00 63.44 423 PRO A N 1
ATOM 3271 C CA . PRO A 1 423 ? -23.457 7.439 36.571 1.00 63.44 423 PRO A CA 1
ATOM 3272 C C . PRO A 1 423 ? -22.583 7.949 35.415 1.00 63.44 423 PRO A C 1
ATOM 3274 O O . PRO A 1 423 ? -21.406 8.259 35.582 1.00 63.44 423 PRO A O 1
ATOM 3277 N N . GLN A 1 424 ? -23.191 8.116 34.238 1.00 52.50 424 GLN A N 1
ATOM 3278 C CA . GLN A 1 424 ? -22.552 8.684 33.057 1.00 52.50 424 GLN A CA 1
ATOM 3279 C C . GLN A 1 424 ? -22.286 10.188 33.184 1.00 52.50 424 GLN A C 1
ATOM 3281 O O . GLN A 1 424 ? -21.366 10.673 32.541 1.00 52.50 424 GLN A O 1
ATOM 3286 N N . ALA A 1 425 ? -23.038 10.917 34.020 1.00 62.09 425 ALA A N 1
ATOM 3287 C CA . ALA A 1 425 ? -22.766 12.321 34.330 1.00 62.09 425 ALA A CA 1
ATOM 3288 C C . ALA A 1 425 ? -21.548 12.460 35.257 1.00 62.09 425 ALA A C 1
ATOM 3290 O O . ALA A 1 425 ? -20.733 13.357 35.063 1.00 62.09 425 ALA A O 1
ATOM 3291 N N . ARG A 1 426 ? -21.379 11.527 36.206 1.00 62.25 426 ARG A N 1
ATOM 3292 C CA . ARG A 1 426 ? -20.223 11.482 37.119 1.00 62.25 426 ARG A CA 1
ATOM 3293 C C . ARG A 1 426 ? -18.907 11.239 36.377 1.00 62.25 426 ARG A C 1
ATOM 3295 O O . ARG A 1 426 ? -17.909 11.871 36.691 1.00 62.25 426 ARG A O 1
ATOM 3302 N N . ASN A 1 427 ? -18.938 10.384 35.357 1.00 69.31 427 ASN A N 1
ATOM 3303 C CA . ASN A 1 427 ? -17.773 10.063 34.527 1.00 69.31 427 ASN A CA 1
ATOM 3304 C C . ASN A 1 427 ? -17.761 10.839 33.202 1.00 69.31 427 ASN A C 1
ATOM 3306 O O . ASN A 1 427 ? -16.978 10.518 32.303 1.00 69.31 427 ASN A O 1
ATOM 3310 N N . PHE A 1 428 ? -18.648 11.826 33.034 1.00 70.56 428 PHE A N 1
ATOM 3311 C CA . PHE A 1 428 ? -18.747 12.583 31.789 1.00 70.56 428 PHE A CA 1
ATOM 3312 C C . PHE A 1 428 ? -17.461 13.355 31.530 1.00 70.56 428 PHE A C 1
ATOM 3314 O O . PHE A 1 428 ? -16.975 13.370 30.405 1.00 70.56 428 PHE A O 1
ATOM 3321 N N . GLU A 1 429 ? -16.886 13.945 32.576 1.00 73.00 429 GLU A N 1
ATOM 3322 C CA . GLU A 1 429 ? -15.633 14.685 32.484 1.00 73.00 429 GLU A CA 1
ATOM 3323 C C . GLU A 1 429 ? -14.466 13.770 32.095 1.00 73.00 429 GLU A C 1
ATOM 3325 O O . GLU A 1 429 ? -13.737 14.082 31.154 1.00 73.00 429 GLU A O 1
ATOM 3330 N N . ASP A 1 430 ? -14.356 12.588 32.704 1.00 75.75 430 ASP A N 1
ATOM 3331 C CA . ASP A 1 430 ? -13.339 11.593 32.343 1.00 75.75 430 ASP A CA 1
ATOM 3332 C C . ASP A 1 430 ? -13.515 11.084 30.910 1.00 75.75 430 ASP A C 1
ATOM 3334 O O . ASP A 1 430 ? -12.553 10.998 30.145 1.00 75.75 430 ASP A O 1
ATOM 3338 N N . THR A 1 431 ? -14.756 10.806 30.504 1.00 72.88 431 THR A N 1
ATOM 3339 C CA . THR A 1 431 ? -15.073 10.341 29.147 1.00 72.88 431 THR A CA 1
ATOM 3340 C C . THR A 1 431 ? -14.817 11.441 28.115 1.00 72.88 431 THR A C 1
ATOM 3342 O O . THR A 1 431 ? -14.258 11.175 27.050 1.00 72.88 431 THR A O 1
ATOM 3345 N N . ALA A 1 432 ? -15.161 12.692 28.425 1.00 71.12 432 ALA A N 1
ATOM 3346 C CA . ALA A 1 432 ? -14.899 13.848 27.575 1.00 71.12 432 ALA A CA 1
ATOM 3347 C C . ALA A 1 432 ? -13.395 14.123 27.453 1.00 71.12 432 ALA A C 1
ATOM 3349 O O . ALA A 1 432 ? -12.910 14.372 26.349 1.00 71.12 432 ALA A O 1
ATOM 3350 N N . ASN A 1 433 ? -12.640 14.015 28.548 1.00 78.62 433 ASN A N 1
ATOM 3351 C CA . ASN A 1 433 ? -11.185 14.157 28.550 1.00 78.62 433 ASN A CA 1
ATOM 3352 C C . ASN A 1 433 ? -10.505 13.022 27.774 1.00 78.62 433 ASN A C 1
ATOM 3354 O O . ASN A 1 433 ? -9.594 13.277 26.982 1.00 78.62 433 ASN A O 1
ATOM 3358 N N . TYR A 1 434 ? -10.989 11.787 27.920 1.00 82.56 434 TYR A N 1
ATOM 3359 C CA . TYR A 1 434 ? -10.531 10.641 27.140 1.00 82.56 434 TYR A CA 1
ATOM 3360 C C . TYR A 1 434 ? -10.791 10.830 25.640 1.00 82.56 434 TYR A C 1
ATOM 3362 O O . TYR A 1 434 ? -9.870 10.691 24.833 1.00 82.56 434 TYR A O 1
ATOM 3370 N N . LEU A 1 435 ? -12.011 11.222 25.257 1.00 78.31 435 LEU A N 1
ATOM 3371 C CA . LEU A 1 435 ? -12.367 11.510 23.865 1.00 78.31 435 LEU A CA 1
ATOM 3372 C C . LEU A 1 435 ? -11.563 12.685 23.299 1.00 78.31 435 LEU A C 1
ATOM 3374 O O . LEU A 1 435 ? -11.121 12.626 22.155 1.00 78.31 435 LEU A O 1
ATOM 3378 N N . LYS A 1 436 ? -11.315 13.728 24.095 1.00 85.12 436 LYS A N 1
ATOM 3379 C CA . LYS A 1 436 ? -10.473 14.870 23.711 1.00 85.12 436 LYS A CA 1
ATOM 3380 C C . LYS A 1 436 ? -9.019 14.451 23.487 1.00 85.12 436 LYS A C 1
ATOM 3382 O O . LYS A 1 436 ? -8.407 14.896 22.519 1.00 85.12 436 LYS A O 1
ATOM 3387 N N . SER A 1 437 ? -8.484 13.572 24.335 1.00 83.44 437 SER A N 1
ATOM 3388 C CA . SER A 1 437 ? -7.140 13.003 24.182 1.00 83.44 437 SER A CA 1
ATOM 3389 C C . SER A 1 437 ? -7.037 12.119 22.934 1.00 83.44 437 SER A C 1
ATOM 3391 O O . SER A 1 437 ? -6.118 12.285 22.132 1.00 83.44 437 SER A O 1
ATOM 3393 N N . GLN A 1 438 ? -8.029 11.255 22.697 1.00 84.19 438 GLN A N 1
ATOM 3394 C CA . GLN A 1 438 ? -8.134 10.469 21.465 1.00 84.19 438 GLN A CA 1
ATOM 3395 C C . GLN A 1 438 ? -8.214 11.360 20.222 1.00 84.19 438 GLN A C 1
ATOM 3397 O O . GLN A 1 438 ? -7.491 11.129 19.256 1.00 84.19 438 GLN A O 1
ATOM 3402 N N . LEU A 1 439 ? -9.039 12.410 20.250 1.00 79.12 439 LEU A N 1
ATOM 3403 C CA . LEU A 1 439 ? -9.169 13.353 19.141 1.00 79.12 439 LEU A CA 1
ATOM 3404 C C . LEU A 1 439 ? -7.847 14.083 18.868 1.00 79.12 439 LEU A C 1
ATOM 3406 O O . LEU A 1 439 ? -7.461 14.233 17.711 1.00 79.12 439 LEU A O 1
ATOM 3410 N N . ALA A 1 440 ? -7.122 14.482 19.917 1.00 84.56 440 ALA A N 1
ATOM 3411 C CA . ALA A 1 440 ? -5.795 15.073 19.787 1.00 84.56 440 ALA A CA 1
ATOM 3412 C C . ALA A 1 440 ? -4.779 14.080 19.197 1.00 84.56 440 ALA A C 1
ATOM 3414 O O . ALA A 1 440 ? -4.017 14.444 18.304 1.00 84.56 440 ALA A O 1
ATOM 3415 N N . HIS A 1 441 ? -4.793 12.819 19.639 1.00 83.31 441 HIS A N 1
ATOM 3416 C CA . HIS A 1 441 ? -3.916 11.770 19.114 1.00 83.31 441 HIS A CA 1
ATOM 3417 C C . HIS A 1 441 ? -4.207 11.443 17.642 1.00 83.31 441 HIS A C 1
ATOM 3419 O O . HIS A 1 441 ? -3.291 11.317 16.830 1.00 83.31 441 HIS A O 1
ATOM 3425 N N . VAL A 1 442 ? -5.485 11.351 17.265 1.00 80.62 442 VAL A N 1
ATOM 3426 C CA . VAL A 1 442 ? -5.892 11.173 15.864 1.00 80.62 442 VAL A CA 1
ATOM 3427 C C . VAL A 1 442 ? -5.482 12.388 15.033 1.00 80.62 442 VAL A C 1
ATOM 3429 O O . VAL A 1 442 ? -4.967 12.216 13.931 1.00 80.62 442 VAL A O 1
ATOM 3432 N N . GLY A 1 443 ? -5.644 13.602 15.567 1.00 80.75 443 GLY A N 1
ATOM 3433 C CA . GLY A 1 443 ? -5.221 14.839 14.914 1.00 80.75 443 GLY A CA 1
ATOM 3434 C C . GLY A 1 443 ? -3.719 14.878 14.627 1.00 80.75 443 GLY A C 1
ATOM 3435 O O . GLY A 1 443 ? -3.324 15.171 13.500 1.00 80.75 443 GLY A O 1
ATOM 3436 N N . THR A 1 444 ? -2.877 14.520 15.600 1.00 84.12 444 THR A N 1
ATOM 3437 C CA . THR A 1 444 ? -1.413 14.500 15.419 1.00 84.12 444 THR A CA 1
ATOM 3438 C C . THR A 1 444 ? -0.952 13.386 14.480 1.00 84.12 444 THR A C 1
ATOM 3440 O O . THR A 1 444 ? -0.069 13.614 13.655 1.00 84.12 444 THR A O 1
ATOM 3443 N N . ASN A 1 445 ? -1.573 12.204 14.539 1.00 80.00 445 ASN A N 1
ATOM 3444 C CA . ASN A 1 445 ? -1.286 11.094 13.624 1.00 80.00 445 ASN A CA 1
ATOM 3445 C C . ASN A 1 445 ? -1.706 11.423 12.180 1.00 80.00 445 ASN A C 1
ATOM 3447 O O . ASN A 1 445 ? -1.007 11.089 11.226 1.00 80.00 445 ASN A O 1
ATOM 3451 N N . LEU A 1 446 ? -2.839 12.107 12.000 1.00 76.88 446 LEU A N 1
ATOM 3452 C CA . LEU A 1 446 ? -3.274 12.545 10.677 1.00 76.88 446 LEU A CA 1
ATOM 3453 C C . LEU A 1 446 ? -2.362 13.646 10.125 1.00 76.88 446 LEU A C 1
ATOM 3455 O O . LEU A 1 446 ? -1.983 13.571 8.959 1.00 76.88 446 LEU A O 1
ATOM 3459 N N . ALA A 1 447 ? -1.967 14.616 10.955 1.00 76.81 447 ALA A N 1
ATOM 3460 C CA . ALA A 1 447 ? -1.029 15.667 10.567 1.00 76.81 447 ALA A CA 1
ATOM 3461 C C . ALA A 1 447 ? 0.323 15.088 10.120 1.00 76.81 447 ALA A C 1
ATOM 3463 O O . ALA A 1 447 ? 0.771 15.381 9.016 1.00 76.81 447 ALA A O 1
ATOM 3464 N N . SER A 1 448 ? 0.913 14.168 10.893 1.00 82.19 448 SER A N 1
ATOM 3465 C CA . SER A 1 448 ? 2.194 13.549 10.521 1.00 82.19 448 SER A CA 1
ATOM 3466 C C . SER A 1 448 ? 2.108 12.729 9.230 1.00 82.19 448 SER A C 1
ATOM 3468 O O . SER A 1 448 ? 3.043 12.720 8.427 1.00 82.19 448 SER A O 1
ATOM 3470 N N . LYS A 1 449 ? 0.971 12.066 8.981 1.00 74.19 449 LYS A N 1
ATOM 3471 C CA . LYS A 1 449 ? 0.714 11.374 7.711 1.00 74.19 449 LYS A CA 1
ATOM 3472 C C . LYS A 1 449 ? 0.576 12.341 6.542 1.00 74.19 449 LYS A C 1
ATOM 3474 O O . LYS A 1 449 ? 1.065 12.015 5.464 1.00 74.19 449 LYS A O 1
ATOM 3479 N N . ILE A 1 450 ? -0.071 13.489 6.739 1.00 76.88 450 ILE A N 1
ATOM 3480 C CA . ILE A 1 450 ? -0.175 14.545 5.723 1.00 76.88 450 ILE A CA 1
ATOM 3481 C C . ILE A 1 450 ? 1.217 15.091 5.395 1.00 76.88 450 ILE A C 1
ATOM 3483 O O . ILE A 1 450 ? 1.562 15.150 4.218 1.00 76.88 450 ILE A O 1
ATOM 3487 N N . ASP A 1 451 ? 2.044 15.379 6.400 1.00 82.75 451 ASP A N 1
ATOM 3488 C CA . ASP A 1 451 ? 3.413 15.874 6.202 1.00 82.75 451 ASP A CA 1
ATOM 3489 C C . ASP A 1 451 ? 4.285 14.857 5.448 1.00 82.75 451 ASP A C 1
ATOM 3491 O O . ASP A 1 451 ? 4.987 15.200 4.495 1.00 82.75 451 ASP A O 1
ATOM 3495 N N . ALA A 1 452 ? 4.188 13.573 5.808 1.00 79.12 452 ALA A N 1
ATOM 3496 C CA . ALA A 1 452 ? 4.888 12.503 5.101 1.00 79.12 452 ALA A CA 1
ATOM 3497 C C . ALA A 1 452 ? 4.401 12.331 3.651 1.00 79.12 452 ALA A C 1
ATOM 3499 O O . ALA A 1 452 ? 5.181 11.942 2.776 1.00 79.12 452 ALA A O 1
ATOM 3500 N N . LEU A 1 453 ? 3.114 12.587 3.389 1.00 76.69 453 LEU A N 1
ATOM 3501 C CA . LEU A 1 453 ? 2.551 12.547 2.043 1.00 76.69 453 LEU A CA 1
ATOM 3502 C C . LEU A 1 453 ? 3.038 13.738 1.211 1.00 76.69 453 LEU A C 1
ATOM 3504 O O . LEU A 1 453 ? 3.456 13.533 0.075 1.00 76.69 453 LEU A O 1
ATOM 3508 N N . LEU A 1 454 ? 3.037 14.944 1.789 1.00 78.06 454 LEU A N 1
ATOM 3509 C CA . LEU A 1 454 ? 3.543 16.168 1.163 1.00 78.06 454 LEU A CA 1
ATOM 3510 C C . LEU A 1 454 ? 5.007 16.008 0.748 1.00 78.06 454 LEU A C 1
ATOM 3512 O O . LEU A 1 454 ? 5.329 16.199 -0.419 1.00 78.06 454 LEU A O 1
ATOM 3516 N N . LEU A 1 455 ? 5.864 15.514 1.647 1.00 84.69 455 LEU A N 1
ATOM 3517 C CA . LEU A 1 455 ? 7.277 15.267 1.337 1.00 84.69 455 LEU A CA 1
ATOM 3518 C C . LEU A 1 455 ? 7.462 14.288 0.161 1.00 84.69 455 LEU A C 1
ATOM 3520 O O . LEU A 1 455 ? 8.373 14.429 -0.661 1.00 84.69 455 LEU A O 1
ATOM 3524 N N . ARG A 1 456 ? 6.597 13.272 0.072 1.00 76.00 456 ARG A N 1
ATOM 3525 C CA . ARG A 1 456 ? 6.640 12.277 -1.005 1.00 76.00 456 ARG A CA 1
ATOM 3526 C C . ARG A 1 456 ? 6.173 12.862 -2.337 1.00 76.00 456 ARG A C 1
ATOM 3528 O O . ARG A 1 456 ? 6.758 12.528 -3.365 1.00 76.00 456 ARG A O 1
ATOM 3535 N N . VAL A 1 457 ? 5.155 13.725 -2.310 1.00 77.94 457 VAL A N 1
ATOM 3536 C CA . VAL A 1 457 ? 4.690 14.479 -3.483 1.00 77.94 457 VAL A CA 1
ATOM 3537 C C . VAL A 1 457 ? 5.795 15.407 -3.979 1.00 77.94 457 VAL A C 1
ATOM 3539 O O . VAL A 1 457 ? 6.143 15.320 -5.150 1.00 77.94 457 VAL A O 1
ATOM 3542 N N . ASP A 1 458 ? 6.446 16.167 -3.097 1.00 80.25 458 ASP A N 1
ATOM 3543 C CA . ASP A 1 458 ? 7.559 17.052 -3.473 1.00 80.25 458 ASP A CA 1
ATOM 3544 C C . ASP A 1 458 ? 8.727 16.277 -4.104 1.00 80.25 458 ASP A C 1
ATOM 3546 O O . ASP A 1 458 ? 9.313 16.691 -5.109 1.00 80.25 458 ASP A O 1
ATOM 3550 N N . THR A 1 459 ? 9.054 15.109 -3.543 1.00 79.00 459 THR A N 1
ATOM 3551 C CA . THR A 1 459 ? 10.098 14.228 -4.090 1.00 79.00 459 THR A CA 1
ATOM 3552 C C . THR A 1 459 ? 9.720 13.710 -5.479 1.00 79.00 459 THR A C 1
ATOM 3554 O O . THR A 1 459 ? 10.562 13.660 -6.379 1.00 79.00 459 THR A O 1
ATOM 3557 N N . HIS A 1 460 ? 8.454 13.338 -5.670 1.00 76.56 460 HIS A N 1
ATOM 3558 C CA . HIS A 1 460 ? 7.943 12.880 -6.956 1.00 76.56 460 HIS A CA 1
ATOM 3559 C C . HIS A 1 460 ? 7.922 14.010 -7.994 1.00 76.56 460 HIS A C 1
ATOM 3561 O O . HIS A 1 460 ? 8.389 13.809 -9.113 1.00 76.56 460 HIS A O 1
ATOM 3567 N N . ASP A 1 461 ? 7.462 15.205 -7.630 1.00 78.56 461 ASP A N 1
ATOM 3568 C CA . ASP A 1 461 ? 7.433 16.373 -8.515 1.00 78.56 461 ASP A CA 1
ATOM 3569 C C . ASP A 1 461 ? 8.839 16.775 -8.962 1.00 78.56 461 ASP A C 1
ATOM 3571 O O . ASP A 1 461 ? 9.063 17.072 -10.141 1.00 78.56 461 ASP A O 1
ATOM 3575 N N . LYS A 1 462 ? 9.821 16.686 -8.058 1.00 85.06 462 LYS A N 1
ATOM 3576 C CA . LYS A 1 462 ? 11.232 16.859 -8.410 1.00 85.06 462 LYS A CA 1
ATOM 3577 C C . LYS A 1 462 ? 11.694 15.813 -9.429 1.00 85.06 462 LYS A C 1
ATOM 3579 O O . LYS A 1 462 ? 12.265 16.184 -10.452 1.00 85.06 462 LYS A O 1
ATOM 3584 N N . ALA A 1 463 ? 11.398 14.532 -9.206 1.00 72.88 463 ALA A N 1
ATOM 3585 C CA . ALA A 1 463 ? 11.764 13.461 -10.136 1.00 72.88 463 ALA A CA 1
ATOM 3586 C C . ALA A 1 463 ? 11.095 13.619 -11.517 1.00 72.88 463 ALA A C 1
ATOM 3588 O O . ALA A 1 463 ? 11.730 13.384 -12.547 1.00 72.88 463 ALA A O 1
ATOM 3589 N N . VAL A 1 464 ? 9.834 14.062 -11.557 1.00 74.12 464 VAL A N 1
ATOM 3590 C CA . VAL A 1 464 ? 9.113 14.367 -12.803 1.00 74.12 464 VAL A CA 1
ATOM 3591 C C . VAL A 1 464 ? 9.753 15.550 -13.530 1.00 74.12 464 VAL A C 1
ATOM 3593 O O . VAL A 1 464 ? 9.939 15.491 -14.747 1.00 74.12 464 VAL A O 1
ATOM 3596 N N . SER A 1 465 ? 10.126 16.604 -12.802 1.00 85.88 465 SER A N 1
ATOM 3597 C CA . SER A 1 465 ? 10.832 17.763 -13.358 1.00 85.88 465 SER A CA 1
ATOM 3598 C C . SER A 1 465 ? 12.187 17.364 -13.958 1.00 85.88 465 SER A C 1
ATOM 3600 O O . SER A 1 465 ? 12.473 17.680 -15.116 1.00 85.88 465 SER A O 1
ATOM 3602 N N . ASP A 1 466 ? 12.980 16.576 -13.229 1.00 82.81 466 ASP A N 1
ATOM 3603 C CA . ASP A 1 466 ? 14.274 16.059 -13.693 1.00 82.81 466 ASP A CA 1
ATOM 3604 C C . ASP A 1 466 ? 14.117 15.152 -14.927 1.00 82.81 466 ASP A C 1
ATOM 3606 O O . ASP A 1 466 ? 14.886 15.248 -15.893 1.00 82.81 466 ASP A O 1
ATOM 3610 N N . GLY A 1 467 ? 13.073 14.317 -14.943 1.00 74.62 467 GLY A N 1
ATOM 3611 C CA . GLY A 1 467 ? 12.699 13.495 -16.092 1.00 74.62 467 GLY A CA 1
ATOM 3612 C C . GLY A 1 467 ? 12.336 14.334 -17.319 1.00 74.62 467 GLY A C 1
ATOM 3613 O O . GLY A 1 467 ? 12.836 14.075 -18.415 1.00 74.62 467 GLY A O 1
ATOM 3614 N N . LYS A 1 468 ? 11.532 15.390 -17.147 1.00 84.62 468 LYS A N 1
ATOM 3615 C CA . LYS A 1 468 ? 11.155 16.322 -18.223 1.00 84.62 468 LYS A CA 1
ATOM 3616 C C . LYS A 1 468 ? 12.367 17.062 -18.790 1.00 84.62 468 LYS A C 1
ATOM 3618 O O . LYS A 1 468 ? 12.495 17.179 -20.012 1.00 84.62 468 LYS A O 1
ATOM 3623 N N . ASN A 1 469 ? 13.272 17.521 -17.929 1.00 85.81 469 ASN A N 1
ATOM 3624 C CA . ASN A 1 469 ? 14.512 18.177 -18.347 1.00 85.81 469 ASN A CA 1
ATOM 3625 C C . ASN A 1 469 ? 15.402 17.218 -19.152 1.00 85.81 469 ASN A C 1
ATOM 3627 O O . ASN A 1 469 ? 15.897 17.577 -20.221 1.00 85.81 469 ASN A O 1
ATOM 3631 N N . SER A 1 470 ? 15.528 15.970 -18.694 1.00 81.19 470 SER A N 1
ATOM 3632 C CA . SER A 1 470 ? 16.273 14.921 -19.402 1.00 81.19 470 SER A CA 1
ATOM 3633 C C . SER A 1 470 ? 15.658 14.592 -20.767 1.00 81.19 470 SER A C 1
ATOM 3635 O O . SER A 1 470 ? 16.379 14.478 -21.756 1.00 81.19 470 SER A O 1
ATOM 3637 N N . MET A 1 471 ? 14.327 14.503 -20.849 1.00 74.25 471 MET A N 1
ATOM 3638 C CA . MET A 1 471 ? 13.598 14.266 -22.101 1.00 74.25 471 MET A CA 1
ATOM 3639 C C . MET A 1 471 ? 13.789 15.420 -23.096 1.00 74.25 471 MET A C 1
ATOM 3641 O O . MET A 1 471 ? 13.973 15.193 -24.289 1.00 74.25 471 MET A O 1
ATOM 3645 N N . THR A 1 472 ? 13.782 16.661 -22.599 1.00 86.38 472 THR A N 1
ATOM 3646 C CA . THR A 1 472 ? 14.011 17.863 -23.415 1.00 86.38 472 THR A CA 1
ATOM 3647 C C . THR A 1 472 ? 15.430 17.870 -23.980 1.00 86.38 472 THR A C 1
ATOM 3649 O O . THR A 1 472 ? 15.614 18.121 -25.170 1.00 86.38 472 THR A O 1
ATOM 3652 N N . LYS A 1 473 ? 16.427 17.515 -23.158 1.00 88.38 473 LYS A N 1
ATOM 3653 C CA . LYS A 1 473 ? 17.816 17.356 -23.604 1.00 88.38 473 LYS A CA 1
ATOM 3654 C C . LYS A 1 473 ? 17.945 16.273 -24.678 1.00 88.38 473 LYS A C 1
ATOM 3656 O O . LYS A 1 473 ? 18.488 16.547 -25.741 1.00 88.38 473 LYS A O 1
ATOM 3661 N N . LEU A 1 474 ? 17.369 15.092 -24.443 1.00 81.56 474 LEU A N 1
ATOM 3662 C CA . LEU A 1 474 ? 17.377 13.992 -25.412 1.00 81.56 474 LEU A CA 1
ATOM 3663 C C . LEU A 1 474 ? 16.718 14.390 -26.741 1.00 81.56 474 LEU A C 1
ATOM 3665 O O . LEU A 1 474 ? 17.215 14.036 -27.806 1.00 81.56 474 LEU A O 1
ATOM 3669 N N . SER A 1 475 ? 15.616 15.143 -26.695 1.00 85.81 475 SER A N 1
ATOM 3670 C CA . SER A 1 475 ? 14.974 15.677 -27.900 1.00 85.81 475 SER A CA 1
ATOM 3671 C C . SER A 1 475 ? 15.905 16.614 -28.675 1.00 85.81 475 SER A C 1
ATOM 3673 O O . SER A 1 475 ? 15.944 16.543 -29.903 1.00 85.81 475 SER A O 1
ATOM 3675 N N . GLY A 1 476 ? 16.662 17.464 -27.974 1.00 91.75 476 GLY A N 1
ATOM 3676 C CA . GLY A 1 476 ? 17.687 18.318 -28.578 1.00 91.75 476 GLY A CA 1
ATOM 3677 C C . GLY A 1 476 ? 18.804 17.508 -29.239 1.00 91.75 476 GLY A C 1
ATOM 3678 O O . GLY A 1 476 ? 19.125 17.747 -30.402 1.00 91.75 476 GLY A O 1
ATOM 3679 N N . ASP A 1 477 ? 19.322 16.493 -28.543 1.00 86.56 477 ASP A N 1
ATOM 3680 C CA . ASP A 1 477 ? 20.375 15.608 -29.059 1.00 86.56 477 ASP A CA 1
ATOM 3681 C C . ASP A 1 477 ? 19.906 14.856 -30.323 1.00 86.56 477 ASP A C 1
ATOM 3683 O O . ASP A 1 477 ? 20.623 14.794 -31.324 1.00 86.56 477 ASP A O 1
ATOM 3687 N N . ILE A 1 478 ? 18.668 14.339 -30.332 1.00 83.62 478 ILE A N 1
ATOM 3688 C CA . ILE A 1 478 ? 18.063 13.682 -31.509 1.00 83.62 478 ILE A CA 1
ATOM 3689 C C . ILE A 1 478 ? 17.972 14.651 -32.693 1.00 83.62 478 ILE A C 1
ATOM 3691 O O . ILE A 1 478 ? 18.256 14.272 -33.834 1.00 83.62 478 ILE A O 1
ATOM 3695 N N . GLN A 1 479 ? 17.581 15.901 -32.442 1.00 90.06 479 GLN A N 1
ATOM 3696 C CA . GLN A 1 479 ? 17.460 16.914 -33.485 1.00 90.06 479 GLN A CA 1
ATOM 3697 C C . GLN A 1 479 ? 18.830 17.272 -34.080 1.00 90.06 479 GLN A C 1
ATOM 3699 O O . GLN A 1 479 ? 18.963 17.322 -35.305 1.00 90.06 479 GLN A O 1
ATOM 3704 N N . GLN A 1 480 ? 19.861 17.391 -33.239 1.00 91.69 480 GLN A N 1
ATOM 3705 C CA . GLN A 1 480 ? 21.243 17.609 -33.670 1.00 91.69 480 GLN A CA 1
ATOM 3706 C C . GLN A 1 480 ? 21.784 16.439 -34.510 1.00 91.69 480 GLN A C 1
ATOM 3708 O O . GLN A 1 480 ? 22.407 16.652 -35.556 1.00 91.69 480 GLN A O 1
ATOM 3713 N N . VAL A 1 481 ? 21.523 15.193 -34.098 1.00 86.31 481 VAL A N 1
ATOM 3714 C CA . VAL A 1 481 ? 21.899 13.999 -34.877 1.00 86.31 481 VAL A CA 1
ATOM 3715 C C . VAL A 1 481 ? 21.202 14.005 -36.238 1.00 86.31 481 VAL A C 1
ATOM 3717 O O . VAL A 1 481 ? 21.850 13.795 -37.263 1.00 86.31 481 VAL A O 1
ATOM 3720 N N . SER A 1 482 ? 19.904 14.315 -36.275 1.00 89.25 482 SER A N 1
ATOM 3721 C CA . SER A 1 482 ? 19.139 14.439 -37.521 1.00 89.25 482 SER A CA 1
ATOM 3722 C C . SER A 1 482 ? 19.727 15.504 -38.461 1.00 89.25 482 SER A C 1
ATOM 3724 O O . SER A 1 482 ? 19.848 15.265 -39.664 1.00 89.25 482 SER A O 1
ATOM 3726 N N . GLU A 1 483 ? 20.120 16.671 -37.949 1.00 93.69 483 GLU A N 1
ATOM 3727 C CA . GLU A 1 483 ? 20.780 17.711 -38.754 1.00 93.69 483 GLU A CA 1
ATOM 3728 C C . GLU A 1 483 ? 22.140 17.258 -39.291 1.00 93.69 483 GLU A C 1
ATOM 3730 O O . GLU A 1 483 ? 22.438 17.466 -40.469 1.00 93.69 483 GLU A O 1
ATOM 3735 N N . THR A 1 484 ? 22.929 16.569 -38.467 1.00 91.19 484 THR A N 1
ATOM 3736 C CA . THR A 1 484 ? 24.234 16.020 -38.866 1.00 91.19 484 THR A CA 1
ATOM 3737 C C . THR A 1 484 ? 24.080 14.996 -39.994 1.00 91.19 484 THR A C 1
ATOM 3739 O O . THR A 1 484 ? 24.811 15.049 -40.984 1.00 91.19 484 THR A O 1
ATOM 3742 N N . ILE A 1 485 ? 23.080 14.112 -39.901 1.00 87.50 485 ILE A N 1
ATOM 3743 C CA . ILE A 1 485 ? 22.749 13.141 -40.956 1.00 87.50 485 ILE A CA 1
ATOM 3744 C C . ILE A 1 485 ? 22.363 13.862 -42.255 1.00 87.50 485 ILE A C 1
ATOM 3746 O O . ILE A 1 485 ? 22.857 13.501 -43.323 1.00 87.50 485 ILE A O 1
ATOM 3750 N N . LYS A 1 486 ? 21.534 14.914 -42.187 1.00 92.44 486 LYS A N 1
ATOM 3751 C CA . LYS A 1 486 ? 21.167 15.714 -43.371 1.00 92.44 486 LYS A CA 1
ATOM 3752 C C . LYS A 1 486 ? 22.385 16.370 -44.028 1.00 92.44 486 LYS A C 1
ATOM 3754 O O . LYS A 1 486 ? 22.487 16.367 -45.254 1.00 92.44 486 LYS A O 1
ATOM 3759 N N . GLN A 1 487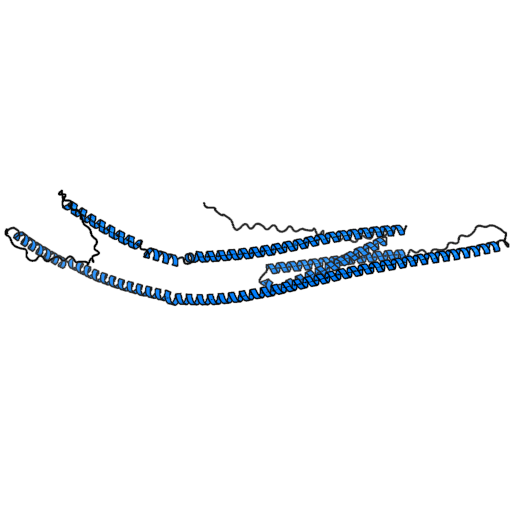 ? 23.314 16.910 -43.237 1.00 92.62 487 GLN A N 1
ATOM 3760 C CA . GLN A 1 487 ? 24.553 17.502 -43.754 1.00 92.62 487 GLN A CA 1
ATOM 3761 C C . GLN A 1 487 ? 25.454 16.458 -44.427 1.00 92.62 487 GLN A C 1
ATOM 3763 O O . GLN A 1 487 ? 25.993 16.723 -45.503 1.00 92.62 487 GLN A O 1
ATOM 3768 N N . LEU A 1 488 ? 25.587 15.270 -43.829 1.00 89.31 488 LEU A N 1
ATOM 3769 C CA . LEU A 1 488 ? 26.316 14.136 -44.408 1.00 89.31 488 LEU A CA 1
ATOM 3770 C C . LEU A 1 488 ? 25.717 13.705 -45.749 1.00 89.31 488 LEU A C 1
ATOM 3772 O O . LEU A 1 488 ? 26.444 13.630 -46.735 1.00 89.31 488 LEU A O 1
ATOM 3776 N N . LEU A 1 489 ? 24.398 13.513 -45.813 1.00 87.12 489 LEU A N 1
ATOM 3777 C CA . LEU A 1 489 ? 23.698 13.175 -47.056 1.00 87.12 489 LEU A CA 1
ATOM 3778 C C . LEU A 1 489 ? 23.892 14.247 -48.135 1.00 87.12 489 LEU A C 1
ATOM 3780 O O . LEU A 1 489 ? 24.151 13.923 -49.290 1.00 87.12 489 LEU A O 1
ATOM 3784 N N . SER A 1 490 ? 23.831 15.531 -47.765 1.00 93.12 490 SER A N 1
ATOM 3785 C CA . SER A 1 490 ? 24.085 16.623 -48.710 1.00 93.12 490 SER A CA 1
ATOM 3786 C C . SER A 1 490 ? 25.520 16.622 -49.242 1.00 93.12 490 SER A C 1
ATOM 3788 O O . SER A 1 490 ? 25.720 16.972 -50.402 1.00 93.12 490 SER A O 1
ATOM 3790 N N . ARG A 1 491 ? 26.510 16.249 -48.422 1.00 91.12 491 ARG A N 1
ATOM 3791 C CA . ARG A 1 491 ? 27.905 16.102 -48.864 1.00 91.12 491 ARG A CA 1
ATOM 3792 C C . ARG A 1 491 ? 28.082 14.910 -49.800 1.00 91.12 491 ARG A C 1
ATOM 3794 O O . ARG A 1 491 ? 28.758 15.070 -50.805 1.00 91.12 491 ARG A O 1
ATOM 3801 N N . ILE A 1 492 ? 27.454 13.772 -49.503 1.00 87.06 492 ILE A N 1
ATOM 3802 C CA . ILE A 1 492 ? 27.489 12.576 -50.361 1.00 87.06 492 ILE A CA 1
ATOM 3803 C C . ILE A 1 492 ? 26.920 12.897 -51.745 1.00 87.06 492 ILE A C 1
ATOM 3805 O O . ILE A 1 492 ? 27.615 12.726 -52.737 1.00 87.06 492 ILE A O 1
ATOM 3809 N N . ASN A 1 493 ? 25.733 13.507 -51.810 1.00 89.69 493 ASN A N 1
ATOM 3810 C CA . ASN A 1 493 ? 25.117 13.886 -53.087 1.00 89.69 493 ASN A CA 1
ATOM 3811 C C . ASN A 1 493 ? 25.948 14.885 -53.913 1.00 89.69 493 ASN A C 1
ATOM 3813 O O . ASN A 1 493 ? 25.745 14.983 -55.117 1.00 89.69 493 ASN A O 1
ATOM 3817 N N . LYS A 1 494 ? 26.837 15.661 -53.278 1.00 90.19 494 LYS A N 1
ATOM 3818 C CA . LYS A 1 494 ? 27.755 16.576 -53.974 1.00 90.19 494 LYS A CA 1
ATOM 3819 C C . LYS A 1 494 ? 29.011 15.889 -54.508 1.00 90.19 494 LYS A C 1
ATOM 3821 O O . LYS A 1 494 ? 29.676 16.494 -55.330 1.00 90.19 494 LYS A O 1
ATOM 3826 N N . MET A 1 495 ? 29.370 14.708 -54.001 1.00 82.38 495 MET A N 1
ATOM 3827 C CA . MET A 1 495 ? 30.515 13.935 -54.503 1.00 82.38 495 MET A CA 1
ATOM 3828 C C . MET A 1 495 ? 30.141 13.067 -55.710 1.00 82.38 495 MET A C 1
ATOM 3830 O O . MET A 1 495 ? 31.017 12.733 -56.495 1.00 82.38 495 MET A O 1
ATOM 3834 N N . ASP A 1 496 ? 28.859 12.721 -55.854 1.00 73.94 496 ASP A N 1
ATOM 3835 C CA . ASP A 1 496 ? 28.337 11.957 -56.998 1.00 73.94 496 ASP A CA 1
ATOM 3836 C C . ASP A 1 496 ? 28.035 12.832 -58.238 1.00 73.94 496 ASP A C 1
ATOM 3838 O O . ASP A 1 496 ? 27.618 12.309 -59.273 1.00 73.94 496 ASP A O 1
ATOM 3842 N N . GLN A 1 497 ? 28.206 14.156 -58.135 1.00 65.94 497 GLN A N 1
ATOM 3843 C CA . GLN A 1 497 ? 28.141 15.121 -59.243 1.00 65.94 497 GLN A CA 1
ATOM 3844 C C . GLN A 1 497 ? 29.548 15.543 -59.638 1.00 65.94 497 GLN A C 1
ATOM 3846 O O . GLN A 1 497 ? 29.775 15.688 -60.860 1.00 65.94 497 GLN A O 1
#

Organism: NCBI:txid321146

Radius of gyration: 66.55 Å; chains: 1; bounding box: 144×65×209 Å

Sequence (497 aa):
MIMAFNGDPRKRPAAKSPERDASILEKRAPVAPMAPSKQDININTALNDFMNTSIALAKLDLKLDAAKEVLAAKTREYNNLLPQFAAFPAIKEEKTRAKAMAEEVVTNLETRMRQERTGSQHVIATLGNVISSQATATPAKSYQETSASTATASGETDLSGLTARFDALLEEVHDTQDETFETIEKILNETLEKKEQEIATGMNALRTQLKALNDTLEAKAKINATEFATLRTHITDSDKVQYQNAEAINDCVKRLGTVEAEVKDKINATEFATLRTHITDSDKVQYQNAEAINDCLKRLGTVEAAAEKASTAEGLATVEANVTTLDERIKKLETKKSKSANNGEVARMLKFQPVVYSESEDSLDSEAEREQNKSANPKGMQLVKGEIERLKFKIRQHETLFNNLTTDEVVKQMGDVYSNLYPQARNFEDTANYLKSQLAHVGTNLASKIDALLLRVDTHDKAVSDGKNSMTKLSGDIQQVSETIKQLLSRINKMDQ

Foldseek 3Di:
DDDDDPDDPPDDPPPPDPPPPCPPPPPDDPDDPDDDDPDPQDLVNLVVQLVVLVVVLVVLVVVLVVLVVQLVVLVVVLVVCVVVCVVPVPVNVVSVVSNVVSVVSNVVSVVVSVVSVVVSVVSVVVSVVSVVVVVVPDDDDDDDDDDDDDDDDDPDPCVVVVVVVVVVVVVVVVVVVVVVVVVVVVVVVVVVVVVVVVVVVVVVVVVVVVVVVVVVVVVVVVVVVVVVVVVVVVVVVVVVVVVVVVVVVVVVVVVVVVVVVVVVCCCVPPVVVVVVVVVVVVVVVVVVVVVVVVVVVVVVVVVVVVVVVCVPPVNVVVVVVVVVVVVVVVVVVVVVPPDDDDDDDDPDDDDPDDPDPPPPDPDDDDDDDDDDDDDDDPVVVVVVVVVVVVVVVVVVVVVVVVCVCPPVVVVVVVVVVVCVVPVCVVCVVVVVVVVVVVVVVVVVVVVVVVVVVVVVVVVVVVVVVVVVVVVVVVVVVVVVVVVVVVVVVVVVVVVVD